Protein AF-A0A840SF82-F1 (afdb_monomer_lite)

InterPro domains:
  IPR000223 Peptidase S26A, signal peptidase I [PR00727] (169-185)
  IPR000223 Peptidase S26A, signal peptidase I [PR00727] (267-279)
  IPR000223 Peptidase S26A, signal peptidase I [PR00727] (540-559)
  IPR000223 Peptidase S26A, signal peptidase I [PTHR43390] (150-608)
  IPR000223 Peptidase S26A, signal peptidase I [TIGR02227] (153-289)
  IPR019533 Peptidase S26 [PF10502] (150-289)
  IPR019533 Peptidase S26 [PF10502] (535-602)
  IPR019533 Peptidase S26 [cd06530] (172-230)
  IPR019757 Peptidase S26A, signal peptidase I, lysine active site [PS00760] (269-281)
  IPR036286 LexA/Signal peptidase-like superfamily [SSF51306] (168-291)
  IPR036286 LexA/Signal peptidase-like superfamily [SSF51306] (518-610)

Radius of gyration: 33.83 Å; chains: 1; bounding box: 90×63×94 Å

Foldseek 3Di:
DVVLLVLLVVLLVLLVVLLVLLDAPDPDLSNVLNVLSVVLSVVSCCLVPCVCPVVVPLVSLVVNLVSLLCLLVSSLVSVQSNLLDQDDDDQVSQQVSVVSSVVSNVSSVVSNVCSPPVHVLVPDVVSVVVCVVDPDDQDDDPVNVVVVVVVVVSVVVSVLSVVVVCVQAFKDKDAACFCLFPPLDFHRFIFIFGQNQLFGARQSHPHTHDHRDDADAFFKFKFFDPQDDPRSNLSSLQSVQVSVCVVVVNPDGQNADPVRHHDPPTDIFGFHADAQKKWWFDQQWIWIDGPPDDTDTDPNLLRFQGHLVSLVVCVVPVPRVCGHQARQQVRDGPCCAPVVVVDHPVVVVVVSNVLSVLLVVLQVCLVPDDVVVLQVLLVVLLVLLVVQQPEDQDPDAVCVLDPPCLLALVLLLDPVSLVSSLVDLSYYHCSSVVSSLLSHQLCPPPPDQFDDFDADPVRHGSDDDTGAHDHDPQQSSLSSLQSLLSSLSSQLSVCSVVVVVVSNVVSSVVSVSSSSNVVCDLLRIADIPPDADVPRDDGQHPQKTATGGSSSSRDPGQQFDPAWDWDFSHPSGPNGRIYTGGGDHDIDGSSRTSGTRAWGPPPVVPTDGRSPPSVD

Organism: NCBI:txid744512

pLDDT: mean 84.94, std 11.72, range [27.59, 97.31]

Structure (mmCIF, N/CA/C/O backbone):
data_AF-A0A840SF82-F1
#
_entry.id   AF-A0A840SF82-F1
#
loop_
_atom_site.group_PDB
_atom_site.id
_atom_site.type_symbol
_atom_site.label_atom_id
_atom_site.label_alt_id
_atom_site.label_comp_id
_atom_site.label_asym_id
_atom_site.label_entity_id
_atom_site.label_seq_id
_atom_site.pdbx_PDB_ins_code
_atom_site.Cartn_x
_atom_site.Cartn_y
_atom_site.Cartn_z
_atom_site.occupancy
_atom_site.B_iso_or_equiv
_atom_site.auth_seq_id
_atom_site.auth_comp_id
_atom_site.auth_asym_id
_atom_site.auth_atom_id
_atom_site.pdbx_PDB_model_num
ATOM 1 N N . MET A 1 1 ? -36.708 -5.539 40.872 1.00 83.38 1 MET A N 1
ATOM 2 C CA . MET A 1 1 ? -35.500 -5.597 41.729 1.00 83.38 1 MET A CA 1
ATOM 3 C C . MET A 1 1 ? -34.684 -6.860 41.547 1.00 83.38 1 MET A C 1
ATOM 5 O O . MET A 1 1 ? -33.510 -6.758 41.225 1.00 83.38 1 MET A O 1
ATOM 9 N N . GLU A 1 2 ? -35.269 -8.045 41.708 1.00 86.06 2 GLU A N 1
ATOM 10 C CA . GLU A 1 2 ? -34.478 -9.281 41.742 1.00 86.06 2 GLU A CA 1
ATOM 11 C C . GLU A 1 2 ? -33.730 -9.593 40.438 1.00 86.06 2 GLU A C 1
ATOM 13 O O . GLU A 1 2 ? -32.560 -9.962 40.475 1.00 86.06 2 GLU A O 1
ATOM 18 N N . LYS A 1 3 ? -34.352 -9.332 39.279 1.00 89.81 3 LYS A N 1
ATOM 19 C CA . LYS A 1 3 ? -33.677 -9.422 37.972 1.00 89.81 3 LYS A CA 1
ATOM 20 C C . LYS A 1 3 ? -32.432 -8.525 37.897 1.00 89.81 3 LYS A C 1
ATOM 22 O O . LYS A 1 3 ? -31.374 -8.998 37.506 1.00 89.81 3 LYS A O 1
ATOM 27 N N . LEU A 1 4 ? -32.541 -7.262 38.324 1.00 90.62 4 LEU A N 1
ATOM 28 C CA . LEU A 1 4 ? -31.422 -6.311 38.336 1.00 90.62 4 LEU A CA 1
ATOM 29 C C . LEU A 1 4 ? -30.296 -6.779 39.269 1.00 90.62 4 LEU A C 1
ATOM 31 O O . LEU A 1 4 ? -29.133 -6.747 38.884 1.00 90.62 4 LEU A O 1
ATOM 35 N N . ARG A 1 5 ? -30.641 -7.272 40.466 1.00 91.62 5 ARG A N 1
ATOM 36 C CA . ARG A 1 5 ? -29.664 -7.827 41.412 1.00 91.62 5 ARG A CA 1
ATOM 37 C C . ARG A 1 5 ? -28.905 -9.009 40.806 1.00 91.62 5 ARG A C 1
ATOM 39 O O . ARG A 1 5 ? -27.686 -9.053 40.915 1.00 91.62 5 ARG A O 1
ATOM 46 N N . ARG A 1 6 ? -29.602 -9.943 40.144 1.00 93.06 6 ARG A N 1
ATOM 47 C CA . ARG A 1 6 ? -28.963 -11.086 39.465 1.00 93.06 6 ARG A CA 1
ATOM 48 C C . ARG A 1 6 ? -28.019 -10.628 38.353 1.00 93.06 6 ARG A C 1
ATOM 50 O O . ARG A 1 6 ? -26.897 -11.111 38.297 1.00 93.06 6 ARG A O 1
ATOM 57 N N . LEU A 1 7 ? -28.441 -9.673 37.521 1.00 94.12 7 LEU A N 1
ATOM 58 C CA . LEU A 1 7 ? -27.599 -9.119 36.455 1.00 94.12 7 LEU A CA 1
ATOM 59 C C . LEU A 1 7 ? -26.322 -8.469 37.003 1.00 94.12 7 LEU A C 1
ATOM 61 O O . LEU A 1 7 ? -25.249 -8.731 36.472 1.00 94.12 7 LEU A O 1
ATOM 65 N N . ILE A 1 8 ? -26.423 -7.684 38.081 1.00 93.38 8 ILE A N 1
ATOM 66 C CA . ILE A 1 8 ? -25.264 -7.039 38.718 1.00 93.38 8 ILE A CA 1
ATOM 67 C C . ILE A 1 8 ? -24.313 -8.077 39.325 1.00 93.38 8 ILE A C 1
ATOM 69 O O . ILE A 1 8 ? -23.107 -7.959 39.158 1.00 93.38 8 ILE A O 1
ATOM 73 N N . VAL A 1 9 ? -24.825 -9.129 39.972 1.00 94.94 9 VAL A N 1
ATOM 74 C CA . VAL A 1 9 ? -23.975 -10.209 40.508 1.00 94.94 9 VAL A CA 1
ATOM 75 C C . VAL A 1 9 ? -23.242 -10.959 39.392 1.00 94.94 9 VAL A C 1
ATOM 77 O O . VAL A 1 9 ? -22.048 -11.216 39.521 1.00 94.94 9 VAL A O 1
ATOM 80 N N . ILE A 1 10 ? -23.930 -11.282 38.290 1.00 95.62 10 ILE A N 1
ATOM 81 C CA . ILE A 1 10 ? -23.312 -11.938 37.126 1.00 95.62 10 ILE A CA 1
ATOM 82 C C . ILE A 1 10 ? -22.236 -11.037 36.513 1.00 95.62 10 ILE A C 1
ATOM 84 O O . ILE A 1 10 ? -21.133 -11.502 36.240 1.00 95.62 10 ILE A O 1
ATOM 88 N N . ASN A 1 11 ? -22.533 -9.749 36.335 1.00 96.31 11 ASN A N 1
ATOM 89 C CA . ASN A 1 11 ? -21.567 -8.784 35.827 1.00 96.31 11 ASN A CA 1
ATOM 90 C C . ASN A 1 11 ? -20.340 -8.672 36.753 1.00 96.31 11 ASN A C 1
ATOM 92 O O . ASN A 1 11 ? -19.230 -8.811 36.267 1.00 96.31 11 ASN A O 1
ATOM 96 N N . LEU A 1 12 ? -20.507 -8.565 38.076 1.00 95.94 12 LEU A N 1
ATOM 97 C CA . LEU A 1 12 ? -19.380 -8.515 39.020 1.00 95.94 12 LEU A CA 1
ATOM 98 C C . LEU A 1 12 ? -18.497 -9.768 38.975 1.00 95.94 12 LEU A C 1
ATOM 100 O O . LEU A 1 12 ? -17.274 -9.668 39.103 1.00 95.94 12 LEU A O 1
ATOM 104 N N . PHE A 1 13 ? -19.098 -10.943 38.777 1.00 96.62 13 PHE A N 1
ATOM 105 C CA . PHE A 1 13 ? -18.347 -12.176 38.556 1.00 96.62 13 PHE A CA 1
ATOM 106 C C . PHE A 1 13 ? -17.521 -12.096 37.265 1.00 96.62 13 PHE A C 1
ATOM 108 O O . PHE A 1 13 ? -16.322 -12.368 37.291 1.00 96.62 13 PHE A O 1
ATOM 115 N N . LEU A 1 14 ? -18.131 -11.659 36.160 1.00 96.56 14 LEU A N 1
ATOM 116 C CA . LEU A 1 14 ? -17.440 -11.466 34.882 1.00 96.56 14 LEU A CA 1
ATOM 117 C C . LEU A 1 14 ? -16.332 -10.403 34.968 1.00 96.56 14 LEU A C 1
ATOM 119 O O . LEU A 1 14 ? -15.259 -10.612 34.416 1.00 96.56 14 LEU A O 1
ATOM 123 N N . SER A 1 15 ? -16.549 -9.309 35.696 1.00 96.75 15 SER A N 1
ATOM 124 C CA . SER A 1 15 ? -15.583 -8.219 35.904 1.00 96.75 15 SER A CA 1
ATOM 125 C C . SER A 1 15 ? -14.388 -8.674 36.741 1.00 96.75 15 SER A C 1
ATOM 127 O O . SER A 1 15 ? -13.236 -8.348 36.446 1.00 96.75 15 SER A O 1
ATOM 129 N N . THR A 1 16 ? -14.645 -9.520 37.742 1.00 96.75 16 THR A N 1
ATOM 130 C CA . THR A 1 16 ? -13.595 -10.188 38.522 1.00 96.75 16 THR A CA 1
ATOM 131 C C . THR A 1 16 ? -12.812 -11.166 37.649 1.00 96.75 16 THR A C 1
ATOM 133 O O . THR A 1 16 ? -11.584 -11.153 37.667 1.00 96.75 16 THR A O 1
ATOM 136 N N . PHE A 1 17 ? -13.500 -11.971 36.835 1.00 97.31 17 PHE A N 1
ATOM 137 C CA . PHE A 1 17 ? -12.856 -12.880 35.888 1.00 97.31 17 PHE A CA 1
ATOM 138 C C . PHE A 1 17 ? -11.995 -12.122 34.869 1.00 97.31 17 PHE A C 1
ATOM 140 O O . PHE A 1 17 ? -10.846 -12.489 34.652 1.00 97.31 17 PHE A O 1
ATOM 147 N N . PHE A 1 18 ? -12.494 -11.015 34.315 1.00 96.69 18 PHE A N 1
ATOM 148 C CA . PHE A 1 18 ? -11.730 -10.156 33.412 1.00 96.69 18 PHE A CA 1
ATOM 149 C C . PHE A 1 18 ? -10.485 -9.570 34.088 1.00 96.69 18 PHE A C 1
ATOM 151 O O . PHE A 1 18 ? -9.403 -9.600 33.512 1.00 96.69 18 PHE A O 1
ATOM 158 N N . THR A 1 19 ? -10.609 -9.106 35.333 1.00 96.38 19 THR A N 1
ATOM 159 C CA . THR A 1 19 ? -9.472 -8.613 36.127 1.00 96.38 19 THR A CA 1
ATOM 160 C C . THR A 1 19 ? -8.393 -9.687 36.303 1.00 96.38 19 THR A C 1
ATOM 162 O O . THR A 1 19 ? -7.207 -9.389 36.185 1.00 96.38 19 THR A O 1
ATOM 165 N N . LEU A 1 20 ? -8.778 -10.951 36.518 1.00 95.12 20 LEU A N 1
ATOM 166 C CA . LEU A 1 20 ? -7.829 -12.071 36.584 1.00 95.12 20 LEU A CA 1
ATOM 167 C C . LEU A 1 20 ? -7.126 -12.322 35.241 1.00 95.12 20 LEU A C 1
ATOM 169 O O . LEU A 1 20 ? -5.950 -12.676 35.224 1.00 95.12 20 LEU A O 1
ATOM 173 N N . LEU A 1 21 ? -7.802 -12.089 34.113 1.00 93.25 21 LEU A N 1
ATOM 174 C CA . LEU A 1 21 ? -7.179 -12.154 32.784 1.00 93.25 21 LEU A CA 1
ATOM 175 C C . LEU A 1 21 ? -6.190 -11.001 32.529 1.00 93.25 21 LEU A C 1
ATOM 177 O O . LEU A 1 21 ? -5.399 -11.080 31.592 1.00 93.25 21 LEU A O 1
ATOM 181 N N . CYS A 1 22 ? -6.212 -9.944 33.348 1.00 91.38 22 CYS A N 1
ATOM 182 C CA . CYS A 1 22 ? -5.276 -8.820 33.286 1.00 91.38 22 CYS A CA 1
ATOM 183 C C . CYS A 1 22 ? -4.009 -9.017 34.135 1.00 91.38 22 CYS A C 1
ATOM 185 O O . CYS A 1 22 ? -3.253 -8.060 34.304 1.00 91.38 22 CYS A O 1
ATOM 187 N N . ILE A 1 23 ? -3.761 -10.214 34.681 1.00 89.69 23 ILE A N 1
ATOM 188 C CA . ILE A 1 23 ? -2.526 -10.496 35.422 1.00 89.69 23 ILE A CA 1
ATOM 189 C C . ILE A 1 23 ? -1.334 -10.476 34.445 1.00 89.69 23 ILE A C 1
ATOM 191 O O . ILE A 1 23 ? -1.314 -11.260 33.493 1.00 89.69 23 ILE A O 1
ATOM 195 N N . PRO A 1 24 ? -0.337 -9.596 34.656 1.00 85.00 24 PRO A N 1
ATOM 196 C CA . PRO A 1 24 ? 0.841 -9.523 33.802 1.00 85.00 24 PRO A CA 1
ATOM 197 C C . PRO A 1 24 ? 1.777 -10.709 34.072 1.00 85.00 24 PRO A C 1
ATOM 199 O O . PRO A 1 24 ? 1.988 -11.101 35.219 1.00 85.00 24 PRO A O 1
ATOM 202 N N . PHE A 1 25 ? 2.395 -11.245 33.020 1.00 81.88 25 PHE A N 1
ATOM 203 C CA . PHE A 1 25 ? 3.448 -12.266 33.140 1.00 81.88 25 PHE A CA 1
ATOM 204 C C . PHE A 1 25 ? 4.862 -11.663 33.180 1.00 81.88 25 PHE A C 1
ATOM 206 O O . PHE A 1 25 ? 5.826 -12.365 33.479 1.00 81.88 25 PHE A O 1
ATOM 213 N N . HIS A 1 26 ? 4.990 -10.361 32.901 1.00 82.25 26 HIS A N 1
ATOM 214 C CA . HIS A 1 26 ? 6.260 -9.647 32.786 1.00 82.25 26 HIS A CA 1
ATOM 215 C C . HIS A 1 26 ? 6.195 -8.273 33.465 1.00 82.25 26 HIS A C 1
ATOM 217 O O . HIS A 1 26 ? 5.121 -7.693 33.615 1.00 82.25 26 HIS A O 1
ATOM 223 N N . PHE A 1 27 ? 7.352 -7.750 33.880 1.00 80.12 27 PHE A N 1
ATOM 224 C CA . PHE A 1 27 ? 7.453 -6.462 34.569 1.00 80.12 27 PHE A CA 1
ATOM 225 C C . PHE A 1 27 ? 7.748 -5.322 33.581 1.00 80.12 27 PHE A C 1
ATOM 227 O O . PHE A 1 27 ? 8.893 -4.913 33.403 1.00 80.12 27 PHE A O 1
ATOM 234 N N . ASP A 1 28 ? 6.707 -4.837 32.908 1.00 84.75 28 ASP A N 1
ATOM 235 C CA . ASP A 1 28 ? 6.746 -3.671 32.017 1.00 84.75 28 ASP A CA 1
ATOM 236 C C . ASP A 1 28 ? 5.445 -2.839 32.129 1.00 84.75 28 ASP A C 1
ATOM 238 O O . ASP A 1 28 ? 4.730 -2.925 33.129 1.00 84.75 28 ASP A O 1
ATOM 242 N N . VAL A 1 29 ? 5.122 -2.013 31.122 1.00 83.94 29 VAL A N 1
ATOM 243 C CA . VAL A 1 29 ? 3.892 -1.190 31.096 1.00 83.94 29 VAL A CA 1
ATOM 244 C C . VAL A 1 29 ? 2.618 -2.033 31.291 1.00 83.94 29 VAL A C 1
ATOM 246 O O . VAL A 1 29 ? 1.635 -1.533 31.842 1.00 83.94 29 VAL A O 1
ATOM 249 N N . SER A 1 30 ? 2.644 -3.322 30.930 1.00 87.44 30 SER A N 1
ATOM 250 C CA . SER A 1 30 ? 1.526 -4.255 31.122 1.00 87.44 30 SER A CA 1
ATOM 251 C C . SER A 1 30 ? 1.104 -4.415 32.582 1.00 87.44 30 SER A C 1
ATOM 253 O O . SER A 1 30 ? -0.069 -4.682 32.853 1.00 87.44 30 SER A O 1
ATOM 255 N N . VAL A 1 31 ? 2.009 -4.159 33.537 1.00 89.62 31 VAL A N 1
ATOM 256 C CA . VAL A 1 31 ? 1.719 -4.250 34.974 1.00 89.62 31 VAL A CA 1
ATOM 257 C C . VAL A 1 31 ? 0.645 -3.259 35.408 1.00 89.62 31 VAL A C 1
ATOM 259 O O . VAL A 1 31 ? -0.075 -3.535 36.362 1.00 89.62 31 VAL A O 1
ATOM 262 N N . ALA A 1 32 ? 0.461 -2.150 34.686 1.00 91.12 32 ALA A N 1
ATOM 263 C CA . ALA A 1 32 ? -0.591 -1.180 34.977 1.00 91.12 32 ALA A CA 1
ATOM 264 C C . ALA A 1 32 ? -2.014 -1.720 34.720 1.00 91.12 32 ALA A C 1
ATOM 266 O O . ALA A 1 32 ? -2.975 -1.198 35.285 1.00 91.12 32 ALA A O 1
ATOM 267 N N . ALA A 1 33 ? -2.180 -2.774 33.913 1.00 92.25 33 ALA A N 1
ATOM 268 C CA . ALA A 1 33 ? -3.498 -3.305 33.560 1.00 92.25 33 ALA A CA 1
ATOM 269 C C . ALA A 1 33 ? -4.266 -3.876 34.766 1.00 92.25 33 ALA A C 1
ATOM 271 O O . ALA A 1 33 ? -5.461 -3.601 34.933 1.00 92.25 33 ALA A O 1
ATOM 272 N N . LEU A 1 34 ? -3.579 -4.646 35.615 1.00 94.50 34 LEU A N 1
ATOM 273 C CA . LEU A 1 34 ? -4.153 -5.283 36.800 1.00 94.50 34 LEU A CA 1
ATOM 274 C C . LEU A 1 34 ? -4.637 -4.280 37.865 1.00 94.50 34 LEU A C 1
ATOM 276 O O . LEU A 1 34 ? -5.798 -4.374 38.248 1.00 94.50 34 LEU A O 1
ATOM 280 N N . PRO A 1 35 ? -3.838 -3.307 38.351 1.00 95.31 35 PRO A N 1
ATOM 281 C CA . PRO A 1 35 ? -4.301 -2.365 39.365 1.00 95.31 35 PRO A CA 1
ATOM 282 C C . PRO A 1 35 ? -5.455 -1.498 38.856 1.00 95.31 35 PRO A C 1
ATOM 284 O O . PRO A 1 35 ? -6.379 -1.231 39.619 1.00 95.31 35 PRO A O 1
ATOM 287 N N . VAL A 1 36 ? -5.459 -1.114 37.573 1.00 95.19 36 VAL A N 1
ATOM 288 C CA . VAL A 1 36 ? -6.566 -0.350 36.973 1.00 95.19 36 VAL A CA 1
ATOM 289 C C . VAL A 1 36 ? -7.860 -1.172 36.963 1.00 95.19 36 VAL A C 1
ATOM 291 O O . VAL A 1 36 ? -8.888 -0.704 37.456 1.00 95.19 36 VAL A O 1
ATOM 294 N N . SER A 1 37 ? -7.814 -2.410 36.459 1.00 96.06 37 SER A N 1
ATOM 295 C CA . SER A 1 37 ? -8.996 -3.287 36.399 1.00 96.06 37 SER A CA 1
ATOM 296 C C . SER A 1 37 ? -9.473 -3.727 37.788 1.00 96.06 37 SER A C 1
ATOM 298 O O . SER A 1 37 ? -10.676 -3.720 38.053 1.00 96.06 37 SER A O 1
ATOM 300 N N . ALA A 1 38 ? -8.554 -4.030 38.708 1.00 96.56 38 ALA A N 1
ATOM 301 C CA . ALA A 1 38 ? -8.868 -4.435 40.075 1.00 96.56 38 ALA A CA 1
ATOM 302 C C . ALA A 1 38 ? -9.477 -3.292 40.894 1.00 96.56 38 ALA A C 1
ATOM 304 O O . ALA A 1 38 ? -10.490 -3.498 41.563 1.00 96.56 38 ALA A O 1
ATOM 305 N N . ALA A 1 39 ? -8.912 -2.082 40.812 1.00 96.88 39 ALA A N 1
ATOM 306 C CA . ALA A 1 39 ? -9.469 -0.912 41.486 1.00 96.88 39 ALA A CA 1
ATOM 307 C C . ALA A 1 39 ? -10.883 -0.606 40.980 1.00 96.88 39 ALA A C 1
ATOM 309 O O . ALA A 1 39 ? -11.792 -0.370 41.776 1.00 96.88 39 ALA A O 1
ATOM 310 N N . PHE A 1 40 ? -11.097 -0.671 39.664 1.00 97.00 40 PHE A N 1
ATOM 311 C CA . PHE A 1 40 ? -12.415 -0.437 39.085 1.00 97.00 40 PHE A CA 1
ATOM 312 C C . PHE A 1 40 ? -13.430 -1.518 39.475 1.00 97.00 40 PHE A C 1
ATOM 314 O O . PHE A 1 40 ? -14.547 -1.195 39.876 1.00 97.00 40 PHE A O 1
ATOM 321 N N . THR A 1 41 ? -13.035 -2.793 39.447 1.00 96.81 41 THR A N 1
ATOM 322 C CA . THR A 1 41 ? -13.882 -3.914 39.885 1.00 96.81 41 THR A CA 1
ATOM 323 C C . THR A 1 41 ? -14.237 -3.811 41.370 1.00 96.81 41 THR A C 1
ATOM 325 O O . THR A 1 41 ? -15.382 -4.056 41.752 1.00 96.81 41 THR A O 1
ATOM 328 N N . PHE A 1 42 ? -13.296 -3.378 42.215 1.00 96.94 42 PHE A N 1
ATOM 329 C CA . PHE A 1 42 ? -13.557 -3.112 43.630 1.00 96.94 42 PHE A CA 1
ATOM 330 C C . PHE A 1 42 ? -14.587 -1.992 43.822 1.00 96.94 42 PHE A C 1
ATOM 332 O O . PHE A 1 42 ? -15.535 -2.158 44.591 1.00 96.94 42 PHE A O 1
ATOM 339 N N . LEU A 1 43 ? -14.449 -0.877 43.097 1.00 95.81 43 LEU A N 1
ATOM 340 C CA . LEU A 1 43 ? -15.415 0.224 43.141 1.00 95.81 43 LEU A CA 1
ATOM 341 C C . LEU A 1 43 ? -16.797 -0.214 42.635 1.00 95.81 43 LEU A C 1
ATOM 343 O O . LEU A 1 43 ? -17.807 0.091 43.273 1.00 95.81 43 LEU A O 1
ATOM 347 N N . LEU A 1 44 ? -16.852 -0.985 41.545 1.00 94.81 44 LEU A N 1
ATOM 348 C CA . LEU A 1 44 ? -18.089 -1.595 41.060 1.00 94.81 44 LEU A CA 1
ATOM 349 C C . LEU A 1 44 ? -18.755 -2.424 42.161 1.00 94.81 44 LEU A C 1
ATOM 351 O O . LEU A 1 44 ? -19.941 -2.229 42.423 1.00 94.81 44 LEU A O 1
ATOM 355 N N . TYR A 1 45 ? -18.020 -3.299 42.849 1.00 96.06 45 TYR A N 1
ATOM 356 C CA . TYR A 1 45 ? -18.557 -4.102 43.951 1.00 96.06 45 TYR A CA 1
ATOM 357 C C . TYR A 1 45 ? -19.064 -3.239 45.118 1.00 96.06 45 TYR A C 1
ATOM 359 O O . TYR A 1 45 ? -20.203 -3.410 45.572 1.00 96.06 45 TYR A O 1
ATOM 367 N N . GLU A 1 46 ? -18.245 -2.293 45.585 1.00 95.25 46 GLU A N 1
ATOM 368 C CA . GLU A 1 46 ? -18.567 -1.432 46.725 1.00 95.25 46 GLU A CA 1
ATOM 369 C C . GLU A 1 46 ? -19.840 -0.617 46.484 1.00 95.25 46 GLU A C 1
ATOM 371 O O . GLU A 1 46 ? -20.752 -0.608 47.313 1.00 95.25 46 GLU A O 1
ATOM 376 N N . PHE A 1 47 ? -19.967 0.017 45.318 1.00 94.12 47 PHE A N 1
ATOM 377 C CA . PHE A 1 47 ? -21.116 0.874 45.042 1.00 94.12 47 PHE A CA 1
ATOM 378 C C . PHE A 1 47 ? -22.339 0.102 44.536 1.00 94.12 47 PHE A C 1
ATOM 380 O O . PHE A 1 47 ? -23.445 0.339 45.024 1.00 94.12 47 PHE A O 1
ATOM 387 N N . SER A 1 48 ? -22.174 -0.828 43.588 1.00 92.19 48 SER A N 1
ATOM 388 C CA . SER A 1 48 ? -23.314 -1.487 42.928 1.00 92.19 48 SER A CA 1
ATOM 389 C C . SER A 1 48 ? -23.921 -2.638 43.729 1.00 92.19 48 SER A C 1
ATOM 391 O O . SER A 1 48 ? -25.117 -2.893 43.597 1.00 92.19 48 SER A O 1
ATOM 393 N N . PHE A 1 49 ? -23.139 -3.325 44.569 1.00 91.56 49 PHE A N 1
ATOM 394 C CA . PHE A 1 49 ? -23.631 -4.452 45.362 1.00 91.56 49 PHE A CA 1
ATOM 395 C C . PHE A 1 49 ? -23.756 -4.101 46.839 1.00 91.56 49 PHE A C 1
ATOM 397 O O . PHE A 1 49 ? -24.852 -4.199 47.401 1.00 91.56 49 PHE A O 1
ATOM 404 N N . LYS A 1 50 ? -22.665 -3.661 47.476 1.00 92.25 50 LYS A N 1
ATOM 405 C CA . LYS A 1 50 ? -22.671 -3.402 48.919 1.00 92.25 50 LYS A CA 1
ATOM 406 C C . LYS A 1 50 ? -23.527 -2.179 49.263 1.00 92.25 50 LYS A C 1
ATOM 408 O O . LYS A 1 50 ? -24.546 -2.347 49.928 1.00 92.25 50 LYS A O 1
ATOM 413 N N . LYS A 1 51 ? -23.211 -0.986 48.756 1.00 91.00 51 LYS A N 1
ATOM 414 C CA . LYS A 1 51 ? -23.986 0.227 49.079 1.00 91.00 51 LYS A CA 1
ATOM 415 C C . LYS A 1 51 ? -25.413 0.195 48.526 1.00 91.00 51 LYS A C 1
ATOM 417 O O . LYS A 1 51 ? -26.359 0.499 49.250 1.00 91.00 51 LYS A O 1
ATOM 422 N N . LEU A 1 52 ? -25.591 -0.201 47.263 1.00 89.31 52 LEU A N 1
ATOM 423 C CA . LEU A 1 52 ? -26.908 -0.163 46.618 1.00 89.31 52 LEU A CA 1
ATOM 424 C C . LEU A 1 52 ? -27.876 -1.252 47.116 1.00 89.31 52 LEU A C 1
ATOM 426 O O . LEU A 1 52 ? -29.050 -0.953 47.324 1.00 89.31 52 LEU A O 1
ATOM 430 N N . PHE A 1 53 ? -27.429 -2.504 47.299 1.00 86.69 53 PHE A N 1
ATOM 431 C CA . PHE A 1 53 ? -28.319 -3.612 47.692 1.00 86.69 53 PHE A CA 1
ATOM 432 C C . PHE A 1 53 ? -28.155 -4.068 49.139 1.00 86.69 53 PHE A C 1
ATOM 434 O O . PHE A 1 53 ? -29.164 -4.335 49.786 1.00 86.69 53 PHE A O 1
ATOM 441 N N . LYS A 1 54 ? -26.925 -4.197 49.656 1.00 85.69 54 LYS A N 1
ATOM 442 C CA . LYS A 1 54 ? -26.709 -4.680 51.033 1.00 85.69 54 LYS A CA 1
ATOM 443 C C . LYS A 1 54 ? -27.080 -3.613 52.063 1.00 85.69 54 LYS A C 1
ATOM 445 O O . LYS A 1 54 ? -27.758 -3.917 53.034 1.00 85.69 54 LYS A O 1
ATOM 450 N N . GLU A 1 55 ? -26.677 -2.372 51.817 1.00 87.56 55 GLU A N 1
ATOM 451 C CA . GLU A 1 55 ? -26.977 -1.213 52.669 1.00 87.56 55 GLU A CA 1
ATOM 452 C C . GLU A 1 55 ? -28.250 -0.474 52.219 1.00 87.56 55 GLU A C 1
ATOM 454 O O . GLU A 1 55 ? -28.716 0.428 52.907 1.00 87.56 55 GLU A O 1
ATOM 459 N N . SER A 1 56 ? -28.842 -0.874 51.083 1.00 82.62 56 SER A N 1
ATOM 460 C CA . SER A 1 56 ? -30.082 -0.309 50.524 1.00 82.62 56 SER A CA 1
ATOM 461 C C . SER A 1 56 ? -30.065 1.216 50.356 1.00 82.62 56 SER A C 1
ATOM 463 O O . SER A 1 56 ? -31.113 1.854 50.431 1.00 82.62 56 SER A O 1
ATOM 465 N N . SER A 1 57 ? -28.891 1.803 50.107 1.00 86.25 57 SER A N 1
ATOM 466 C CA . SER A 1 57 ? -28.709 3.250 50.003 1.00 86.25 57 SER A CA 1
ATOM 467 C C . SER A 1 57 ? -29.076 3.753 48.599 1.00 86.25 57 SER A C 1
ATOM 469 O O . SER A 1 57 ? -28.352 3.466 47.642 1.00 86.25 57 SER A O 1
ATOM 471 N N . PRO A 1 58 ? -30.172 4.514 48.410 1.00 84.12 58 PRO A N 1
ATOM 472 C CA . PRO A 1 58 ? -30.580 4.955 47.075 1.00 84.12 58 PRO A CA 1
ATOM 473 C C . PRO A 1 58 ? -29.755 6.153 46.569 1.00 84.12 58 PRO A C 1
ATOM 475 O O . PRO A 1 58 ? -29.762 6.447 45.374 1.00 84.12 58 PRO A O 1
ATOM 478 N N . SER A 1 59 ? -28.993 6.821 47.446 1.00 85.69 59 SER A N 1
ATOM 479 C CA . SER A 1 59 ? -28.158 7.981 47.099 1.00 85.69 59 SER A CA 1
ATOM 480 C C . SER A 1 59 ? -27.035 7.645 46.112 1.00 85.69 59 SER A C 1
ATOM 482 O O . SER A 1 59 ? -26.605 8.501 45.340 1.00 85.69 59 SER A O 1
ATOM 484 N N . VAL A 1 60 ? -26.584 6.385 46.077 1.00 90.06 60 VAL A N 1
ATOM 485 C CA . VAL A 1 60 ? -25.496 5.943 45.191 1.00 90.06 60 VAL A CA 1
ATOM 486 C C . VAL A 1 60 ? -25.956 5.573 43.780 1.00 90.06 60 VAL A C 1
ATOM 488 O O . VAL A 1 60 ? -25.108 5.339 42.922 1.00 90.06 60 VAL A O 1
ATOM 491 N N . ILE A 1 61 ? -27.264 5.549 43.491 1.00 89.06 61 ILE A N 1
ATOM 492 C CA . ILE A 1 61 ? -27.811 5.116 42.188 1.00 89.06 61 ILE A CA 1
ATOM 493 C C . ILE A 1 61 ? -27.189 5.889 41.016 1.00 89.06 61 ILE A C 1
ATOM 495 O O . ILE A 1 61 ? -26.819 5.288 40.006 1.00 89.06 61 ILE A O 1
ATOM 499 N N . GLY A 1 62 ? -27.038 7.212 41.150 1.00 87.62 62 GLY A N 1
ATOM 500 C CA . GLY A 1 62 ? -26.404 8.046 40.123 1.00 87.62 62 GLY A CA 1
ATOM 501 C C . GLY A 1 62 ? -24.955 7.635 39.852 1.00 87.62 62 GLY A C 1
ATOM 502 O O . GLY A 1 62 ? -24.554 7.499 38.699 1.00 87.62 62 GLY A O 1
ATOM 503 N N . MET A 1 63 ? -24.195 7.344 40.908 1.00 89.75 63 MET A N 1
ATOM 504 C CA . MET A 1 63 ? -22.805 6.900 40.803 1.00 89.75 63 MET A CA 1
ATOM 505 C C . MET A 1 63 ? -22.696 5.490 40.206 1.00 89.75 63 MET A C 1
ATOM 507 O O . MET A 1 63 ? -21.859 5.254 39.341 1.00 89.75 63 MET A O 1
ATOM 511 N N . VAL A 1 64 ? -23.585 4.569 40.591 1.00 93.00 64 VAL A N 1
ATOM 512 C CA . VAL A 1 64 ? -23.646 3.215 40.015 1.00 93.00 64 VAL A CA 1
ATOM 513 C C . VAL A 1 64 ? -23.899 3.272 38.507 1.00 93.00 64 VAL A C 1
ATOM 515 O O . VAL A 1 64 ? -23.239 2.564 37.751 1.00 93.00 64 VAL A O 1
ATOM 518 N N . ARG A 1 65 ? -24.789 4.161 38.043 1.00 93.19 65 ARG A N 1
ATOM 519 C CA . ARG A 1 65 ? -24.985 4.395 36.602 1.00 93.19 65 ARG A CA 1
ATOM 520 C C . ARG A 1 65 ? -23.692 4.840 35.921 1.00 93.19 65 ARG A C 1
ATOM 522 O O . ARG A 1 65 ? -23.379 4.313 34.861 1.00 93.19 65 ARG A O 1
ATOM 529 N N . ARG A 1 66 ? -22.937 5.769 36.520 1.00 92.12 66 ARG A N 1
ATOM 530 C CA . ARG A 1 66 ? -21.646 6.214 35.969 1.00 92.12 66 ARG A CA 1
ATOM 531 C C . ARG A 1 66 ? -20.649 5.060 35.873 1.00 92.12 66 ARG A C 1
ATOM 533 O O . ARG A 1 66 ? -20.059 4.882 34.817 1.00 92.12 66 ARG A O 1
ATOM 540 N N . PHE A 1 67 ? -20.521 4.222 36.902 1.00 94.62 67 PHE A N 1
ATOM 541 C CA . PHE A 1 67 ? -19.637 3.053 36.828 1.00 94.62 67 PHE A CA 1
ATOM 542 C C . PHE A 1 67 ? -19.997 2.120 35.663 1.00 94.62 67 PHE A C 1
ATOM 544 O O . PHE A 1 67 ? -19.121 1.773 34.881 1.00 94.62 67 PHE A O 1
ATOM 551 N N . PHE A 1 68 ? -21.277 1.793 35.465 1.00 95.31 68 PHE A N 1
ATOM 552 C CA . PHE A 1 68 ? -21.686 0.960 34.326 1.00 95.31 68 PHE A CA 1
ATOM 553 C C . PHE A 1 68 ? -21.549 1.658 32.960 1.00 95.31 68 PHE A C 1
ATOM 555 O O . PHE A 1 68 ? -21.383 0.977 31.955 1.00 95.31 68 PHE A O 1
ATOM 562 N N . GLN A 1 69 ? -21.588 2.996 32.891 1.00 94.00 69 GLN A N 1
ATOM 563 C CA . GLN A 1 69 ? -21.252 3.738 31.663 1.00 94.00 69 GLN A CA 1
ATOM 564 C C . GLN A 1 69 ? -19.763 3.620 31.320 1.00 94.00 69 GLN A C 1
ATOM 566 O O . GLN A 1 69 ? -19.414 3.487 30.151 1.00 94.00 69 GLN A O 1
ATOM 571 N N . TYR A 1 70 ? -18.895 3.661 32.334 1.00 95.44 70 TYR A N 1
ATOM 572 C CA . TYR A 1 70 ? -17.443 3.615 32.164 1.00 95.44 70 TYR A CA 1
ATOM 573 C C . TYR A 1 70 ? -16.863 2.204 32.058 1.00 95.44 70 TYR A C 1
ATOM 575 O O . TYR A 1 70 ? -15.735 2.046 31.595 1.00 95.44 70 TYR A O 1
ATOM 583 N N . GLU A 1 71 ? -17.622 1.180 32.442 1.00 95.25 71 GLU A N 1
ATOM 584 C CA . GLU A 1 71 ? -17.166 -0.210 32.476 1.00 95.25 71 GLU A CA 1
ATOM 585 C C . GLU A 1 71 ? -16.557 -0.707 31.150 1.00 95.25 71 GLU A C 1
ATOM 587 O O . GLU A 1 71 ? -15.419 -1.189 31.183 1.00 95.25 71 GLU A O 1
ATOM 592 N N . PRO A 1 72 ? -17.197 -0.527 29.974 1.00 94.69 72 PRO A N 1
ATOM 593 C CA . PRO A 1 72 ? -16.597 -0.948 28.708 1.00 94.69 72 PRO A CA 1
ATOM 594 C C . PRO A 1 72 ? -15.267 -0.238 28.419 1.00 94.69 72 PRO A C 1
ATOM 596 O O . PRO A 1 72 ? -14.326 -0.861 27.924 1.00 94.69 72 PRO A O 1
ATOM 599 N N . PHE A 1 73 ? -15.172 1.054 28.753 1.00 94.44 73 PHE A N 1
ATOM 600 C CA . PHE A 1 73 ? -14.006 1.895 28.472 1.00 94.44 73 PHE A CA 1
ATOM 601 C C . PHE A 1 73 ? -12.822 1.577 29.387 1.00 94.44 73 PHE A C 1
ATOM 603 O O . PHE A 1 73 ? -11.679 1.527 28.931 1.00 94.44 73 PHE A O 1
ATOM 610 N N . VAL A 1 74 ? -13.074 1.318 30.670 1.00 95.12 74 VAL A N 1
ATOM 611 C CA . VAL A 1 74 ? -12.010 0.954 31.611 1.00 95.12 74 VAL A CA 1
ATOM 612 C C . VAL A 1 74 ? -11.451 -0.422 31.269 1.00 95.12 74 VAL A C 1
ATOM 614 O O . VAL A 1 74 ? -10.235 -0.573 31.175 1.00 95.12 74 VAL A O 1
ATOM 617 N N . PHE A 1 75 ? -12.306 -1.407 30.986 1.00 96.06 75 PHE A N 1
ATOM 618 C CA . PHE A 1 75 ? -11.824 -2.750 30.666 1.00 96.06 75 PHE A CA 1
ATOM 619 C C . PHE A 1 75 ? -11.137 -2.852 29.306 1.00 96.06 75 PHE A C 1
ATOM 621 O O . PHE A 1 75 ? -10.128 -3.551 29.214 1.00 96.06 75 PHE A O 1
ATOM 628 N N . ILE A 1 76 ? -11.579 -2.119 28.274 1.00 93.94 76 ILE A N 1
ATOM 629 C CA . ILE A 1 76 ? -10.804 -2.062 27.022 1.00 93.94 76 ILE A CA 1
ATOM 630 C C . ILE A 1 76 ? -9.465 -1.346 27.244 1.00 93.94 76 ILE A C 1
ATOM 632 O O . ILE A 1 76 ? -8.455 -1.753 26.684 1.00 93.94 76 ILE A O 1
ATOM 636 N N . THR A 1 77 ? -9.407 -0.337 28.119 1.00 92.88 77 THR A N 1
ATOM 637 C CA . THR A 1 77 ? -8.140 0.324 28.465 1.00 92.88 77 THR A CA 1
ATOM 638 C C . THR A 1 77 ? -7.195 -0.644 29.174 1.00 92.88 77 THR A C 1
ATOM 640 O O . THR A 1 77 ? -6.038 -0.753 28.782 1.00 92.88 77 THR A O 1
ATOM 643 N N . SER A 1 78 ? -7.675 -1.420 30.149 1.00 94.06 78 SER A N 1
ATOM 644 C CA . SER A 1 78 ? -6.885 -2.483 30.787 1.00 94.06 78 SER A CA 1
ATOM 645 C C . SER A 1 78 ? -6.445 -3.560 29.790 1.00 94.06 78 SER A C 1
ATOM 647 O O . SER A 1 78 ? -5.304 -4.016 29.853 1.00 94.06 78 SER A O 1
ATOM 649 N N . PHE A 1 79 ? -7.306 -3.930 28.834 1.00 93.62 79 PHE A N 1
ATOM 650 C CA . PHE A 1 79 ? -6.959 -4.845 27.745 1.00 93.62 79 PHE A CA 1
ATOM 651 C C . PHE A 1 79 ? -5.775 -4.315 26.927 1.00 93.62 79 PHE A C 1
ATOM 653 O O . PHE A 1 79 ? -4.822 -5.055 26.680 1.00 93.62 79 PHE A O 1
ATOM 660 N N . VAL A 1 80 ? -5.824 -3.039 26.539 1.00 91.50 80 VAL A N 1
ATOM 661 C CA . VAL A 1 80 ? -4.777 -2.374 25.755 1.00 91.50 80 VAL A CA 1
ATOM 662 C C . VAL A 1 80 ? -3.495 -2.218 26.564 1.00 91.50 80 VAL A C 1
ATOM 664 O O . VAL A 1 80 ? -2.431 -2.550 26.055 1.00 91.50 80 VAL A O 1
ATOM 667 N N . LEU A 1 81 ? -3.575 -1.786 27.828 1.00 90.88 81 LEU A N 1
ATOM 668 C CA . LEU A 1 81 ? -2.408 -1.630 28.703 1.00 90.88 81 LEU A CA 1
ATOM 669 C C . LEU A 1 81 ? -1.635 -2.940 28.849 1.00 90.88 81 LEU A C 1
ATOM 671 O O . LEU A 1 81 ? -0.417 -2.937 28.697 1.00 90.88 81 LEU A O 1
ATOM 675 N N . LEU A 1 82 ? -2.336 -4.062 29.053 1.00 90.50 82 LEU A N 1
ATOM 676 C CA . LEU A 1 82 ? -1.707 -5.383 29.166 1.00 90.50 82 LEU A CA 1
ATOM 677 C C . LEU A 1 82 ? -0.891 -5.732 27.910 1.00 90.50 82 LEU A C 1
ATOM 679 O O . LEU A 1 82 ? 0.142 -6.386 27.996 1.00 90.50 82 LEU A O 1
ATOM 683 N N . ARG A 1 83 ? -1.353 -5.282 26.740 1.00 89.31 83 ARG A N 1
ATOM 684 C CA . ARG A 1 83 ? -0.782 -5.596 25.422 1.00 89.31 83 ARG A CA 1
ATOM 685 C C . ARG A 1 83 ? 0.145 -4.509 24.887 1.00 89.31 83 ARG A C 1
ATOM 687 O O . ARG A 1 83 ? 0.778 -4.707 23.856 1.00 89.31 83 ARG A O 1
ATOM 694 N N . ALA A 1 84 ? 0.260 -3.383 25.579 1.00 86.88 84 ALA A N 1
ATOM 695 C CA . ALA A 1 84 ? 1.225 -2.339 25.257 1.00 86.88 84 ALA A CA 1
ATOM 696 C C . ALA A 1 84 ? 2.653 -2.689 25.715 1.00 86.88 84 ALA A C 1
ATOM 698 O O . ALA A 1 84 ? 3.594 -1.984 25.354 1.00 86.88 84 ALA A O 1
ATOM 699 N N . GLY A 1 85 ? 2.811 -3.761 26.502 1.00 82.94 85 GLY A N 1
ATOM 700 C CA . GLY A 1 85 ? 4.106 -4.312 26.894 1.00 82.94 85 GLY A CA 1
ATOM 701 C C . GLY A 1 85 ? 4.930 -4.840 25.714 1.00 82.94 85 GLY A C 1
ATOM 702 O O . GLY A 1 85 ? 4.462 -4.933 24.579 1.00 82.94 85 GLY A O 1
ATOM 703 N N . ASN A 1 86 ? 6.181 -5.201 25.992 1.00 79.69 86 ASN A N 1
ATOM 704 C CA . ASN A 1 86 ? 7.129 -5.667 24.974 1.00 79.69 86 ASN A CA 1
ATOM 705 C C . ASN A 1 86 ? 6.940 -7.145 24.592 1.00 79.69 86 ASN A C 1
ATOM 707 O O . ASN A 1 86 ? 7.548 -7.595 23.623 1.00 79.69 86 ASN A O 1
ATOM 711 N N . PHE A 1 87 ? 6.139 -7.897 25.350 1.00 79.12 87 PHE A N 1
ATOM 712 C CA . PHE A 1 87 ? 5.970 -9.341 25.192 1.00 79.12 87 PHE A CA 1
ATOM 713 C C . PHE A 1 87 ? 4.596 -9.703 24.620 1.00 79.12 87 PHE A C 1
ATOM 715 O O . PHE A 1 87 ? 3.588 -9.050 24.903 1.00 79.12 87 PHE A O 1
ATOM 722 N N . ASP A 1 88 ? 4.556 -10.774 23.827 1.00 73.50 88 ASP A N 1
ATOM 723 C CA . ASP A 1 88 ? 3.313 -11.298 23.273 1.00 73.50 88 ASP A CA 1
ATOM 724 C C . ASP A 1 88 ? 2.476 -12.006 24.343 1.00 73.50 88 ASP A C 1
ATOM 726 O O . ASP A 1 88 ? 2.970 -12.782 25.160 1.00 73.50 88 ASP A O 1
ATOM 730 N N . VAL A 1 89 ? 1.169 -11.763 24.292 1.00 82.19 89 VAL A N 1
ATOM 731 C CA . VAL A 1 89 ? 0.174 -12.493 25.078 1.00 82.19 89 VAL A CA 1
ATOM 732 C C . VAL A 1 89 ? -0.324 -13.669 24.239 1.00 82.19 89 VAL A C 1
ATOM 734 O O . VAL A 1 89 ? -0.498 -13.553 23.024 1.00 82.19 89 VAL A O 1
ATOM 737 N N . TYR A 1 90 ? -0.568 -14.815 24.876 1.00 87.31 90 TYR A N 1
ATOM 738 C CA . TYR A 1 90 ? -1.123 -15.983 24.195 1.00 87.31 90 TYR A CA 1
ATOM 739 C C . TYR A 1 90 ? -2.459 -15.650 23.512 1.00 87.31 90 TYR A C 1
ATOM 741 O O . TYR A 1 90 ? -3.371 -15.119 24.146 1.00 87.31 90 TYR A O 1
ATOM 749 N N . LEU A 1 91 ? -2.616 -16.047 22.243 1.00 87.44 91 LEU A N 1
ATOM 750 C CA . LEU A 1 91 ? -3.827 -15.788 21.448 1.00 87.44 91 LEU A CA 1
ATOM 751 C C . LEU A 1 91 ? -5.114 -16.266 22.144 1.00 87.44 91 LEU A C 1
ATOM 753 O O . LEU A 1 91 ? -6.148 -15.610 22.051 1.00 87.44 91 LEU A O 1
ATOM 757 N N . ALA A 1 92 ? -5.057 -17.389 22.864 1.00 89.94 92 ALA A N 1
ATOM 758 C CA . ALA A 1 92 ? -6.202 -17.897 23.615 1.00 89.94 92 ALA A CA 1
ATOM 759 C C . ALA A 1 92 ? -6.667 -16.911 24.701 1.00 89.94 92 ALA A C 1
ATOM 761 O O . ALA A 1 92 ? -7.866 -16.683 24.841 1.00 89.94 92 ALA A O 1
ATOM 762 N N . LEU A 1 93 ? -5.734 -16.281 25.425 1.00 90.56 93 LEU A N 1
ATOM 763 C CA . LEU A 1 93 ? -6.064 -15.260 26.422 1.00 90.56 93 LEU A CA 1
ATOM 764 C C . LEU A 1 93 ? -6.671 -14.025 25.758 1.00 90.56 93 LEU A C 1
ATOM 766 O O . LEU A 1 93 ? -7.652 -13.495 26.264 1.00 90.56 93 LEU A O 1
ATOM 770 N N . ASP A 1 94 ? -6.153 -13.612 24.601 1.00 91.19 94 ASP A N 1
ATOM 771 C CA . ASP A 1 94 ? -6.720 -12.509 23.823 1.00 91.19 94 ASP A CA 1
ATOM 772 C C . ASP A 1 94 ? -8.170 -12.765 23.415 1.00 91.19 94 ASP A C 1
ATOM 774 O O . ASP A 1 94 ? -9.027 -11.906 23.626 1.00 91.19 94 ASP A O 1
ATOM 778 N N . ILE A 1 95 ? -8.457 -13.957 22.888 1.00 93.19 95 ILE A N 1
ATOM 779 C CA . ILE A 1 95 ? -9.811 -14.351 22.490 1.00 93.19 95 ILE A CA 1
ATOM 780 C C . ILE A 1 95 ? -10.735 -14.387 23.712 1.00 93.19 95 ILE A C 1
ATOM 782 O O . ILE A 1 95 ? -11.821 -13.812 23.668 1.00 93.19 95 ILE A O 1
ATOM 786 N N . ILE A 1 96 ? -10.310 -15.011 24.816 1.00 94.62 96 ILE A N 1
ATOM 787 C CA . ILE A 1 96 ? -11.123 -15.098 26.038 1.00 94.62 96 ILE A CA 1
ATOM 788 C C . ILE A 1 96 ? -11.386 -13.696 26.601 1.00 94.62 96 ILE A C 1
ATOM 790 O O . ILE A 1 96 ? -12.537 -13.362 26.878 1.00 94.62 96 ILE A O 1
ATOM 794 N N . SER A 1 97 ? -10.360 -12.850 26.729 1.00 94.31 97 SER A N 1
ATOM 795 C CA . SER A 1 97 ? -10.513 -11.471 27.204 1.00 94.31 97 SER A CA 1
ATOM 796 C C . SER A 1 97 ? -11.449 -10.660 26.308 1.00 94.31 97 SER A C 1
ATOM 798 O O . SER A 1 97 ? -12.310 -9.955 26.828 1.00 94.31 97 SER A O 1
ATOM 800 N N . ALA A 1 98 ? -11.320 -10.774 24.983 1.00 93.62 98 ALA A N 1
ATOM 801 C CA . ALA A 1 98 ? -12.186 -10.087 24.030 1.00 93.62 98 ALA A CA 1
ATOM 802 C C . ALA A 1 98 ? -13.652 -10.524 24.177 1.00 93.62 98 ALA A C 1
ATOM 804 O O . ALA A 1 98 ? -14.537 -9.679 24.291 1.00 93.62 98 ALA A O 1
ATOM 805 N N . VAL A 1 99 ? -13.909 -11.835 24.260 1.00 94.81 99 VAL A N 1
ATOM 806 C CA . VAL A 1 99 ? -15.261 -12.384 24.454 1.00 94.81 99 VAL A CA 1
ATOM 807 C C . VAL A 1 99 ? -15.854 -11.921 25.783 1.00 94.81 99 VAL A C 1
ATOM 809 O O . VAL A 1 99 ? -16.983 -11.431 25.812 1.00 94.81 99 VAL A O 1
ATOM 812 N N . VAL A 1 100 ? -15.098 -12.022 26.880 1.00 95.88 100 VAL A N 1
ATOM 813 C CA . VAL A 1 100 ? -15.550 -11.572 28.205 1.00 95.88 100 VAL A CA 1
ATOM 814 C C . VAL A 1 100 ? -15.845 -10.075 28.191 1.00 95.88 100 VAL A C 1
ATOM 816 O O . VAL A 1 100 ? -16.880 -9.666 28.711 1.00 95.88 100 VAL A O 1
ATOM 819 N N . TRP A 1 101 ? -15.001 -9.262 27.553 1.00 96.12 101 TRP A N 1
ATOM 820 C CA . TRP A 1 101 ? -15.232 -7.825 27.405 1.00 96.12 101 TRP A CA 1
ATOM 821 C C . TRP A 1 101 ? -16.503 -7.514 26.607 1.00 96.12 101 TRP A C 1
ATOM 823 O O . TRP A 1 101 ? -17.287 -6.649 27.005 1.00 96.12 101 TRP A O 1
ATOM 833 N N . THR A 1 102 ? -16.756 -8.229 25.508 1.00 94.06 102 THR A N 1
ATOM 834 C CA . THR A 1 102 ? -17.984 -8.062 24.721 1.00 94.06 102 THR A CA 1
ATOM 835 C C . THR A 1 102 ? -19.216 -8.419 25.549 1.00 94.06 102 THR A C 1
ATOM 837 O O . THR A 1 102 ? -20.186 -7.660 25.564 1.00 94.06 102 THR A O 1
ATOM 840 N N . VAL A 1 103 ? -19.171 -9.533 26.288 1.00 96.06 103 VAL A N 1
ATOM 841 C CA . VAL A 1 103 ? -20.261 -9.933 27.188 1.00 96.06 103 VAL A CA 1
ATOM 842 C C . VAL A 1 103 ? -20.465 -8.880 28.276 1.00 96.06 103 VAL A C 1
ATOM 844 O O . VAL A 1 103 ? -21.596 -8.441 28.476 1.00 96.06 103 VAL A O 1
ATOM 847 N N . LEU A 1 104 ? -19.395 -8.418 28.929 1.00 96.31 104 LEU A N 1
ATOM 848 C CA . LEU A 1 104 ? -19.453 -7.353 29.932 1.00 96.31 104 LEU A CA 1
ATOM 849 C C . LEU A 1 104 ? -20.133 -6.112 29.374 1.00 96.31 104 LEU A C 1
ATOM 851 O O . LEU A 1 104 ? -21.113 -5.667 29.954 1.00 96.31 104 LEU A O 1
ATOM 855 N N . THR A 1 105 ? -19.703 -5.649 28.202 1.00 94.69 105 THR A N 1
ATOM 856 C CA . THR A 1 105 ? -20.272 -4.481 27.522 1.00 94.69 105 THR A CA 1
ATOM 857 C C . THR A 1 105 ? -21.783 -4.622 27.308 1.00 94.69 105 THR A C 1
ATOM 859 O O . THR A 1 105 ? -22.546 -3.702 27.610 1.00 94.69 105 THR A O 1
ATOM 862 N N . VAL A 1 106 ? -22.252 -5.790 26.850 1.00 95.44 106 VAL A N 1
ATOM 863 C CA . VAL A 1 106 ? -23.691 -6.071 26.700 1.00 95.44 106 VAL A CA 1
ATOM 864 C C . VAL A 1 106 ? -24.406 -6.036 28.053 1.00 95.44 106 VAL A C 1
ATOM 866 O O . VAL A 1 106 ? -25.459 -5.407 28.176 1.00 95.44 106 VAL A O 1
ATOM 869 N N . PHE A 1 107 ? -23.839 -6.665 29.085 1.00 95.00 107 PHE A N 1
ATOM 870 C CA . PHE A 1 107 ? -24.400 -6.635 30.436 1.00 95.00 107 PHE A CA 1
ATOM 871 C C . PHE A 1 107 ? -24.465 -5.211 31.000 1.00 95.00 107 PHE A C 1
ATOM 873 O O . PHE A 1 107 ? -25.502 -4.854 31.563 1.00 95.00 107 PHE A O 1
ATOM 880 N N . SER A 1 108 ? -23.438 -4.378 30.800 1.00 95.06 108 SER A N 1
ATOM 881 C CA . SER A 1 108 ? -23.432 -2.968 31.202 1.00 95.06 108 SER A CA 1
ATOM 882 C C . SER A 1 108 ? -24.609 -2.228 30.573 1.00 95.06 108 SER A C 1
ATOM 884 O O . SER A 1 108 ? -25.381 -1.581 31.281 1.00 95.06 108 SER A O 1
ATOM 886 N N . PHE A 1 109 ? -24.829 -2.385 29.260 1.00 94.94 109 PHE A N 1
ATOM 887 C CA . PHE A 1 109 ? -25.959 -1.760 28.564 1.00 94.94 109 PHE A CA 1
ATOM 888 C C . PHE A 1 109 ? -27.318 -2.249 29.079 1.00 94.94 109 PHE A C 1
ATOM 890 O O . PHE A 1 109 ? -28.230 -1.441 29.279 1.00 94.94 109 PHE A O 1
ATOM 897 N N . VAL A 1 110 ? -27.466 -3.549 29.350 1.00 95.00 110 VAL A N 1
ATOM 898 C CA . VAL A 1 110 ? -28.705 -4.110 29.916 1.00 95.00 110 VAL A CA 1
ATOM 899 C C . VAL A 1 110 ? -28.945 -3.591 31.340 1.00 95.00 110 VAL A C 1
ATOM 901 O O . VAL A 1 110 ? -30.071 -3.225 31.682 1.00 95.00 110 VAL A O 1
ATOM 904 N N . ILE A 1 111 ? -27.912 -3.498 32.178 1.00 94.31 111 ILE A N 1
ATOM 905 C CA . ILE A 1 111 ? -28.014 -2.943 33.536 1.00 94.31 111 ILE A CA 1
ATOM 906 C C . ILE A 1 111 ? -28.374 -1.453 33.479 1.00 94.31 111 ILE A C 1
ATOM 908 O O . ILE A 1 111 ? -29.304 -1.022 34.166 1.00 94.31 111 ILE A O 1
ATOM 912 N N . LEU A 1 112 ? -27.724 -0.675 32.607 1.00 94.25 112 LEU A N 1
ATOM 913 C CA . LEU A 1 112 ? -28.039 0.738 32.369 1.00 94.25 112 LEU A CA 1
ATOM 914 C C . LEU A 1 112 ? -29.475 0.940 31.883 1.00 94.25 112 LEU A C 1
ATOM 916 O O . LEU A 1 112 ? -30.137 1.894 32.297 1.00 94.25 112 LEU A O 1
ATOM 920 N N . PHE A 1 113 ? -30.000 0.028 31.063 1.00 93.31 113 PHE A N 1
ATOM 921 C CA . PHE A 1 113 ? -31.401 0.047 30.659 1.00 93.31 113 PHE A CA 1
ATOM 922 C C . PHE A 1 113 ? -32.331 -0.025 31.884 1.00 93.31 113 PHE A C 1
ATOM 924 O O . PHE A 1 113 ? -33.266 0.777 31.996 1.00 93.31 113 PHE A O 1
ATOM 931 N N . TYR A 1 114 ? -32.073 -0.915 32.845 1.00 91.06 114 TYR A N 1
ATOM 932 C CA . TYR A 1 114 ? -32.857 -0.984 34.088 1.00 91.06 114 TYR A CA 1
ATOM 933 C C . TYR A 1 114 ? -32.626 0.218 35.013 1.00 91.06 114 TYR A C 1
ATOM 935 O O . TYR A 1 114 ? -33.579 0.691 35.631 1.00 91.06 114 TYR A O 1
ATOM 943 N N . LEU A 1 115 ? -31.397 0.735 35.077 1.00 90.50 115 LEU A N 1
ATOM 944 C CA . LEU A 1 115 ? -31.025 1.895 35.892 1.00 90.50 115 LEU A CA 1
ATOM 945 C C . LEU A 1 115 ? -31.365 3.253 35.247 1.00 90.50 115 LEU A C 1
ATOM 947 O O . LEU A 1 115 ? -31.059 4.297 35.820 1.00 90.50 115 LEU A O 1
ATOM 951 N N . SER A 1 116 ? -31.999 3.277 34.072 1.00 89.12 116 SER A N 1
ATOM 952 C CA . SER A 1 116 ? -32.477 4.520 33.451 1.00 89.12 116 SER A CA 1
ATOM 953 C C . SER A 1 116 ? -33.435 5.292 34.372 1.00 89.12 116 SER A C 1
ATOM 955 O O . SER A 1 116 ? -34.262 4.694 35.060 1.00 89.12 116 SER A O 1
ATOM 957 N N . GLU A 1 117 ? -33.384 6.629 34.346 1.00 83.88 117 GLU A N 1
ATOM 958 C CA . GLU A 1 117 ? -34.163 7.505 35.251 1.00 83.88 117 GLU A CA 1
ATOM 959 C C . GLU A 1 117 ? -35.661 7.223 35.227 1.00 83.88 117 GLU A C 1
ATOM 961 O O . GLU A 1 117 ? -36.331 7.256 36.254 1.00 83.88 117 GLU A O 1
ATOM 966 N N . LYS A 1 118 ? -36.189 6.859 34.057 1.00 85.00 118 LYS A N 1
ATOM 967 C CA . LYS A 1 118 ? -37.611 6.549 33.879 1.00 85.00 118 LYS A CA 1
ATOM 968 C C . LYS A 1 118 ? -38.046 5.258 34.584 1.00 85.00 118 LYS A C 1
ATOM 970 O O . LYS A 1 118 ? -39.240 5.069 34.825 1.00 85.00 118 LYS A O 1
ATOM 975 N N . ARG A 1 119 ? -37.113 4.334 34.839 1.00 86.69 119 ARG A N 1
ATOM 976 C CA . ARG A 1 119 ? -37.394 2.973 35.325 1.00 86.69 119 ARG A CA 1
ATOM 977 C C . ARG A 1 119 ? -36.880 2.736 36.732 1.00 86.69 119 ARG A C 1
ATOM 979 O O . ARG A 1 119 ? -37.554 2.040 37.483 1.00 86.69 119 ARG A O 1
ATOM 986 N N . VAL A 1 120 ? -35.740 3.320 37.093 1.00 86.94 120 VAL A N 1
ATOM 987 C CA . VAL A 1 120 ? -35.042 3.020 38.347 1.00 86.94 120 VAL A CA 1
ATOM 988 C C . VAL A 1 120 ? -35.924 3.258 39.573 1.00 86.94 120 VAL A C 1
ATOM 990 O O . VAL A 1 120 ? -36.024 2.392 40.437 1.00 86.94 120 VAL A O 1
ATOM 993 N N . TRP A 1 121 ? -36.688 4.350 39.576 1.00 85.06 121 TRP A N 1
ATOM 994 C CA . TRP A 1 121 ? -37.602 4.703 40.665 1.00 85.06 121 TRP A CA 1
ATOM 995 C C . TRP A 1 121 ? -38.864 3.837 40.722 1.00 85.06 121 TRP A C 1
ATOM 997 O O . TRP A 1 121 ? -39.555 3.827 41.729 1.00 85.06 121 TRP A O 1
ATOM 1007 N N . LYS A 1 122 ? -39.174 3.077 39.665 1.00 86.12 122 LYS A N 1
ATOM 1008 C CA . LYS A 1 122 ? -40.282 2.106 39.659 1.00 86.12 122 LYS A CA 1
ATOM 1009 C C . LYS A 1 122 ? -39.852 0.728 40.155 1.00 86.12 122 LYS A C 1
ATOM 1011 O O . LYS A 1 122 ? -40.698 -0.141 40.337 1.00 86.12 122 LYS A O 1
ATOM 1016 N N . LEU A 1 123 ? -38.547 0.490 40.313 1.00 84.25 123 LEU A N 1
ATOM 1017 C CA . LEU A 1 123 ? -38.039 -0.828 40.680 1.00 84.25 123 LEU A CA 1
ATOM 1018 C C . LEU A 1 123 ? -38.310 -1.155 42.148 1.00 84.25 123 LEU A C 1
ATOM 1020 O O . LEU A 1 123 ? -38.604 -2.314 42.434 1.00 84.25 123 LEU A O 1
ATOM 1024 N N . SER A 1 124 ? -38.219 -0.178 43.052 1.00 84.69 124 SER A N 1
ATOM 1025 C CA . SER A 1 124 ? -38.539 -0.361 44.467 1.00 84.69 124 SER A CA 1
ATOM 1026 C C . SER A 1 124 ? -39.291 0.844 45.027 1.00 84.69 124 SER A C 1
ATOM 1028 O O . SER A 1 124 ? -39.030 1.986 44.649 1.00 84.69 124 SER A O 1
ATOM 1030 N N . GLU A 1 125 ? -40.208 0.575 45.951 1.00 83.06 125 GLU A N 1
ATOM 1031 C CA . GLU A 1 125 ? -40.992 1.607 46.629 1.00 83.06 125 GLU A CA 1
ATOM 1032 C C . GLU A 1 125 ? -40.102 2.511 47.493 1.00 83.06 125 GLU A C 1
ATOM 1034 O O . GLU A 1 125 ? -40.200 3.732 47.415 1.00 83.06 125 GLU A O 1
ATOM 1039 N N . ASN A 1 126 ? -39.124 1.931 48.198 1.00 84.81 126 ASN A N 1
ATOM 1040 C CA . ASN A 1 126 ? -38.151 2.678 49.002 1.00 84.81 126 ASN A CA 1
ATOM 1041 C C . ASN A 1 126 ? -37.323 3.666 48.165 1.00 84.81 126 ASN A C 1
ATOM 1043 O O . ASN A 1 126 ? -37.054 4.781 48.605 1.00 84.81 126 ASN A O 1
ATOM 1047 N N . TRP A 1 127 ? -36.914 3.282 46.950 1.00 87.31 127 TRP A N 1
ATOM 1048 C CA . TRP A 1 127 ? -36.150 4.175 46.071 1.00 87.31 127 TRP A CA 1
ATOM 1049 C C . TRP A 1 127 ? -37.024 5.305 45.530 1.00 87.31 127 TRP A C 1
ATOM 1051 O O . TRP A 1 127 ? -36.546 6.430 45.403 1.00 87.31 127 TRP A O 1
ATOM 1061 N N . LYS A 1 128 ? -38.302 5.021 45.250 1.00 86.06 128 LYS A N 1
ATOM 1062 C CA . LYS A 1 128 ? -39.283 6.033 44.852 1.00 86.06 128 LYS A CA 1
ATOM 1063 C C . LYS A 1 128 ? -39.481 7.075 45.955 1.00 86.06 128 LYS A C 1
ATOM 1065 O O . LYS A 1 128 ? -39.326 8.263 45.695 1.00 86.06 128 LYS A O 1
ATOM 1070 N N . LEU A 1 129 ? -39.734 6.617 47.183 1.00 85.75 129 LEU A N 1
ATOM 1071 C CA . LEU A 1 129 ? -39.909 7.475 48.358 1.00 85.75 129 LEU A CA 1
ATOM 1072 C C . LEU A 1 129 ? -38.659 8.316 48.639 1.00 85.75 129 LEU A C 1
ATOM 1074 O O . LEU A 1 129 ? -38.758 9.498 48.966 1.00 85.75 129 LEU A O 1
ATOM 1078 N N . TYR A 1 130 ? -37.466 7.740 48.471 1.00 85.88 130 TYR A N 1
ATOM 1079 C CA . TYR A 1 130 ? -36.217 8.489 48.591 1.00 85.88 130 TYR A CA 1
ATOM 1080 C C . TYR A 1 130 ? -36.109 9.608 47.545 1.00 85.88 130 TYR A C 1
ATOM 1082 O O . TYR A 1 130 ? -35.768 10.736 47.890 1.00 85.88 130 TYR A O 1
ATOM 1090 N N . HIS A 1 131 ? -36.429 9.320 46.281 1.00 84.62 131 HIS A N 1
ATOM 1091 C CA . HIS A 1 131 ? -36.377 10.314 45.208 1.00 84.62 131 HIS A CA 1
ATOM 1092 C C . HIS A 1 131 ? -37.375 11.459 45.418 1.00 84.62 131 HIS A C 1
ATOM 1094 O O . HIS A 1 131 ? -37.032 12.617 45.201 1.00 84.62 131 HIS A O 1
ATOM 1100 N N . GLU A 1 132 ? -38.588 11.142 45.877 1.00 84.56 132 GLU A N 1
ATOM 1101 C CA . GLU A 1 132 ? -39.624 12.137 46.181 1.00 84.56 132 GLU A CA 1
ATOM 1102 C C . GLU A 1 132 ? -39.268 12.991 47.410 1.00 84.56 132 GLU A C 1
ATOM 1104 O O . GLU A 1 132 ? -39.537 14.191 47.421 1.00 84.56 132 GLU A O 1
ATOM 1109 N N . SER A 1 133 ? -38.621 12.403 48.424 1.00 83.94 133 SER A N 1
ATOM 1110 C CA . SER A 1 133 ? -38.188 13.112 49.643 1.00 83.94 133 SER A CA 1
ATOM 1111 C C . SER A 1 133 ? -36.903 13.930 49.479 1.00 83.94 133 SER A C 1
ATOM 1113 O O . SER A 1 133 ? -36.664 14.842 50.267 1.00 83.94 133 SER A O 1
ATOM 1115 N N . HIS A 1 134 ? -36.088 13.638 48.462 1.00 81.00 134 HIS A N 1
ATOM 1116 C CA . HIS A 1 134 ? -34.840 14.347 48.165 1.00 81.00 134 HIS A CA 1
ATOM 1117 C C . HIS A 1 134 ? -34.886 14.940 46.749 1.00 81.00 134 HIS A C 1
ATOM 1119 O O . HIS A 1 134 ? -34.179 14.460 45.853 1.00 81.00 134 HIS A O 1
ATOM 1125 N N . PRO A 1 135 ? -35.711 15.980 46.513 1.00 74.06 135 PRO A N 1
ATOM 1126 C CA . PRO A 1 135 ? -35.761 16.638 45.216 1.00 74.06 135 PRO A CA 1
ATOM 1127 C C . PRO A 1 135 ? -34.376 17.182 44.855 1.00 74.06 135 PRO A C 1
ATOM 1129 O O . PRO A 1 135 ? -33.674 17.751 45.692 1.00 74.06 135 PRO A O 1
ATOM 1132 N N . SER A 1 136 ? -33.970 17.001 43.596 1.00 71.62 136 SER A N 1
ATOM 1133 C CA . SER A 1 136 ? -32.663 17.443 43.110 1.00 71.62 136 SER A CA 1
ATOM 1134 C C . SER A 1 136 ? -32.518 18.957 43.287 1.00 71.62 136 SER A C 1
ATOM 1136 O O . SER A 1 136 ? -33.130 19.737 42.550 1.00 71.62 136 SER A O 1
ATOM 1138 N N . VAL A 1 137 ? -31.711 19.382 44.256 1.00 74.44 137 VAL A N 1
ATOM 1139 C CA . VAL A 1 137 ? -31.400 20.798 44.457 1.00 74.44 137 VAL A CA 1
ATOM 1140 C C . VAL A 1 137 ? -30.471 21.225 43.330 1.00 74.44 137 VAL A C 1
ATOM 1142 O O . VAL A 1 137 ? -29.343 20.744 43.234 1.00 74.44 137 VAL A O 1
ATOM 1145 N N . LYS A 1 138 ? -30.944 22.115 42.451 1.00 73.62 138 LYS A N 1
ATOM 1146 C CA . LYS A 1 138 ? -30.080 22.677 41.412 1.00 73.62 138 LYS A CA 1
ATOM 1147 C C . LYS A 1 138 ? -29.021 23.553 42.092 1.00 73.62 138 LYS A C 1
ATOM 1149 O O . LYS A 1 138 ? -29.405 24.490 42.799 1.00 73.62 138 LYS A O 1
ATOM 1154 N N . PRO A 1 139 ? -27.720 23.276 41.906 1.00 77.12 139 PRO A N 1
ATOM 1155 C CA . PRO A 1 139 ? -26.664 24.133 42.433 1.00 77.12 139 PRO A CA 1
ATOM 1156 C C . PRO A 1 139 ? -26.845 25.565 41.899 1.00 77.12 139 PRO A C 1
ATOM 1158 O O . PRO A 1 139 ? -27.318 25.758 40.777 1.00 77.12 139 PRO A O 1
ATOM 1161 N N . GLN A 1 140 ? -26.504 26.575 42.703 1.00 83.50 140 GLN A N 1
ATOM 1162 C CA . GLN A 1 140 ? -26.630 27.996 42.346 1.00 83.50 140 GLN A CA 1
ATOM 1163 C C . GLN A 1 140 ? -25.253 28.671 42.239 1.00 83.50 140 GLN A C 1
ATOM 1165 O O . GLN A 1 140 ? -24.273 28.213 42.830 1.00 83.50 140 GLN A O 1
ATOM 1170 N N . GLY A 1 141 ? -25.176 29.768 41.478 1.00 86.56 141 GLY A N 1
ATOM 1171 C CA . GLY A 1 141 ? -23.960 30.578 41.339 1.00 86.56 141 GLY A CA 1
ATOM 1172 C C . GLY A 1 141 ? -22.776 29.820 40.725 1.00 86.56 141 GLY A C 1
ATOM 1173 O O . GLY A 1 141 ? -22.944 29.029 39.798 1.00 86.56 141 GLY A O 1
ATOM 1174 N N . ALA A 1 142 ? -21.569 30.048 41.251 1.00 83.44 142 ALA A N 1
ATOM 1175 C CA . ALA A 1 142 ? -20.331 29.454 40.736 1.00 83.44 142 ALA A CA 1
ATOM 1176 C C . ALA A 1 142 ? -20.306 27.914 40.808 1.00 83.44 142 ALA A C 1
ATOM 1178 O O . ALA A 1 142 ? -19.752 27.266 39.922 1.00 83.44 142 ALA A O 1
ATOM 1179 N N . ALA A 1 143 ? -20.955 27.315 41.813 1.00 83.25 143 ALA A N 1
ATOM 1180 C CA . ALA A 1 143 ? -21.046 25.859 41.944 1.00 83.25 143 ALA A CA 1
ATOM 1181 C C . ALA A 1 143 ? -21.838 25.221 40.791 1.00 83.25 143 ALA A C 1
ATOM 1183 O O . ALA A 1 143 ? -21.508 24.124 40.349 1.00 83.25 143 ALA A O 1
ATOM 1184 N N . ARG A 1 144 ? -22.850 25.928 40.267 1.00 87.06 144 ARG A N 1
ATOM 1185 C CA . ARG A 1 144 ? -23.607 25.489 39.091 1.00 87.06 144 ARG A CA 1
ATOM 1186 C C . ARG A 1 144 ? -22.718 25.406 37.862 1.00 87.06 144 ARG A C 1
ATOM 1188 O O . ARG A 1 144 ? -22.711 24.383 37.194 1.00 87.06 144 ARG A O 1
ATOM 1195 N N . ILE A 1 145 ? -21.956 26.469 37.615 1.00 86.62 145 ILE A N 1
ATOM 1196 C CA . ILE A 1 145 ? -21.041 26.561 36.475 1.00 86.62 145 ILE A CA 1
ATOM 1197 C C . ILE A 1 145 ? -19.985 25.455 36.570 1.00 86.62 145 ILE A C 1
ATOM 1199 O O . ILE A 1 145 ? -19.744 24.761 35.591 1.00 86.62 145 ILE A O 1
ATOM 1203 N N . GLY A 1 146 ? -19.405 25.236 37.755 1.00 89.56 146 GLY A N 1
ATOM 1204 C CA . GLY A 1 146 ? -18.435 24.159 37.969 1.00 89.56 146 GLY A CA 1
ATOM 1205 C C . GLY A 1 146 ? -19.004 22.765 37.681 1.00 89.56 146 GLY A C 1
ATOM 1206 O O . GLY A 1 146 ? -18.358 21.974 37.001 1.00 89.56 146 GLY A O 1
ATOM 1207 N N . ILE A 1 147 ? -20.222 22.471 38.149 1.00 87.25 147 ILE A N 1
ATOM 1208 C CA . ILE A 1 147 ? -20.889 21.182 37.897 1.00 87.25 147 ILE A CA 1
ATOM 1209 C C . ILE A 1 147 ? -21.252 21.025 36.418 1.00 87.25 147 ILE A C 1
ATOM 1211 O O . ILE A 1 147 ? -20.969 19.978 35.846 1.00 87.25 147 ILE A O 1
ATOM 1215 N N . GLU A 1 148 ? -21.805 22.060 35.780 1.00 89.06 148 GLU A N 1
ATOM 1216 C CA . GLU A 1 148 ? -22.122 22.037 34.346 1.00 89.06 148 GLU A CA 1
ATOM 1217 C C . GLU A 1 148 ? -20.854 21.799 33.506 1.00 89.06 148 GLU A C 1
ATOM 1219 O O . GLU A 1 148 ? -20.869 20.973 32.596 1.00 89.06 148 GLU A O 1
ATOM 1224 N N . ILE A 1 149 ? -19.730 22.446 33.838 1.00 91.81 149 ILE A N 1
ATOM 1225 C CA . ILE A 1 149 ? -18.439 22.199 33.175 1.00 91.81 149 ILE A CA 1
ATOM 1226 C C . ILE A 1 149 ? -18.006 20.740 33.350 1.00 91.81 149 ILE A C 1
ATOM 1228 O O . ILE A 1 149 ? -17.616 20.105 32.372 1.00 91.81 149 ILE A O 1
ATOM 1232 N N . LEU A 1 150 ? -18.082 20.188 34.564 1.00 90.06 150 LEU A N 1
ATOM 1233 C CA . LEU A 1 150 ? -17.721 18.789 34.815 1.00 90.06 150 LEU A CA 1
ATOM 1234 C C . LEU A 1 150 ? -18.619 17.811 34.047 1.00 90.06 150 LEU A C 1
ATOM 1236 O O . LEU A 1 150 ? -18.115 16.817 33.532 1.00 90.06 150 LEU A O 1
ATOM 1240 N N . GLU A 1 151 ? -19.917 18.092 33.927 1.00 88.50 151 GLU A N 1
ATOM 1241 C CA . GLU A 1 151 ? -20.849 17.288 33.126 1.00 88.50 151 GLU A CA 1
ATOM 1242 C C . GLU A 1 151 ? -20.514 17.335 31.630 1.00 88.50 151 GLU A C 1
ATOM 1244 O O . GLU A 1 151 ? -20.533 16.298 30.967 1.00 88.50 151 GLU A O 1
ATOM 1249 N N . TRP A 1 152 ? -20.152 18.508 31.100 1.00 93.44 152 TRP A N 1
ATOM 1250 C CA . TRP A 1 152 ? -19.698 18.647 29.714 1.00 93.44 152 TRP A CA 1
ATOM 1251 C C . TRP A 1 152 ? -18.373 17.929 29.456 1.00 93.44 152 TRP A C 1
ATOM 1253 O O . TRP A 1 152 ? -18.228 17.269 28.427 1.00 93.44 152 TRP A O 1
ATOM 1263 N N . VAL A 1 153 ? -17.419 18.020 30.386 1.00 91.81 153 VAL A N 1
ATOM 1264 C CA . VAL A 1 153 ? -16.135 17.307 30.300 1.00 91.81 153 VAL A CA 1
ATOM 1265 C C . VAL A 1 153 ? -16.355 15.794 30.348 1.00 91.81 153 VAL A C 1
ATOM 1267 O O . VAL A 1 153 ? -15.805 15.073 29.519 1.00 91.81 153 VAL A O 1
ATOM 1270 N N . ASP A 1 154 ? -17.194 15.307 31.263 1.00 90.50 154 ASP A N 1
ATOM 1271 C CA . ASP A 1 154 ? -17.576 13.894 31.361 1.00 90.50 154 ASP A CA 1
ATOM 1272 C C . ASP A 1 154 ? -18.239 13.393 30.066 1.00 90.50 154 ASP A C 1
ATOM 1274 O O . ASP A 1 154 ? -17.842 12.361 29.523 1.00 90.50 154 ASP A O 1
ATOM 1278 N N . ALA A 1 155 ? -19.186 14.155 29.512 1.00 91.25 155 ALA A N 1
ATOM 1279 C CA . ALA A 1 155 ? -19.826 13.828 28.240 1.00 91.25 155 ALA A CA 1
ATOM 1280 C C . ALA A 1 155 ? -18.823 13.795 27.073 1.00 91.25 155 ALA A C 1
ATOM 1282 O O . ALA A 1 155 ? -18.880 12.890 26.237 1.00 91.25 155 ALA A O 1
ATOM 1283 N N . LEU A 1 156 ? -17.881 14.745 27.029 1.00 90.44 156 LEU A N 1
ATOM 1284 C CA . LEU A 1 156 ? -16.829 14.791 26.014 1.00 90.44 156 LEU A CA 1
ATOM 1285 C C . LEU A 1 156 ? -15.911 13.566 26.103 1.00 90.44 156 LEU A C 1
ATOM 1287 O O . LEU A 1 156 ? -15.640 12.939 25.081 1.00 90.44 156 LEU A O 1
ATOM 1291 N N . ILE A 1 157 ? -15.477 13.184 27.308 1.00 89.56 157 ILE A N 1
ATOM 1292 C CA . ILE A 1 157 ? -14.649 11.989 27.524 1.00 89.56 157 ILE A CA 1
ATOM 1293 C C . ILE A 1 157 ? -15.382 10.742 27.015 1.00 89.56 157 ILE A C 1
ATOM 1295 O O . ILE A 1 157 ? -14.823 9.979 26.225 1.00 89.56 157 ILE A O 1
ATOM 1299 N N . GLN A 1 158 ? -16.649 10.553 27.394 1.00 90.69 158 GLN A N 1
ATOM 1300 C CA . GLN A 1 158 ? -17.441 9.411 26.923 1.00 90.69 158 GLN A CA 1
ATOM 1301 C C . GLN A 1 158 ? -17.598 9.403 25.397 1.00 90.69 158 GLN A C 1
ATOM 1303 O O . GLN A 1 158 ? -17.486 8.344 24.774 1.00 90.69 158 GLN A O 1
ATOM 1308 N N . ALA A 1 159 ? -17.819 10.566 24.780 1.00 90.62 159 ALA A N 1
ATOM 1309 C CA . ALA A 1 159 ? -17.922 10.690 23.330 1.00 90.62 159 ALA A CA 1
ATOM 1310 C C . ALA A 1 159 ? -16.614 10.291 22.629 1.00 90.62 159 ALA A C 1
ATOM 1312 O O . ALA A 1 159 ? -16.650 9.524 21.667 1.00 90.62 159 ALA A O 1
ATOM 1313 N N . VAL A 1 160 ? -15.463 10.739 23.142 1.00 88.38 160 VAL A N 1
ATOM 1314 C CA . VAL A 1 160 ? -14.134 10.392 22.613 1.00 88.38 160 VAL A CA 1
ATOM 1315 C C . VAL A 1 160 ? -13.891 8.883 22.688 1.00 88.38 160 VAL A C 1
ATOM 1317 O O . VAL A 1 160 ? -13.552 8.263 21.683 1.00 88.38 160 VAL A O 1
ATOM 1320 N N . PHE A 1 161 ? -14.121 8.241 23.833 1.00 88.88 161 PHE A N 1
ATOM 1321 C CA . PHE A 1 161 ? -13.936 6.788 23.928 1.00 88.88 161 PHE A CA 1
ATOM 1322 C C . PHE A 1 161 ? -14.932 6.006 23.061 1.00 88.88 161 PHE A C 1
ATOM 1324 O O . PHE A 1 161 ? -14.568 5.003 22.444 1.00 88.88 161 PHE A O 1
ATOM 1331 N N . THR A 1 162 ? -16.174 6.479 22.956 1.00 91.12 162 THR A N 1
ATOM 1332 C CA . THR A 1 162 ? -17.177 5.874 22.070 1.00 91.12 162 THR A CA 1
ATOM 1333 C C . THR A 1 162 ? -16.732 5.951 20.612 1.00 91.12 162 THR A C 1
ATOM 1335 O O . THR A 1 162 ? -16.805 4.950 19.901 1.00 91.12 162 THR A O 1
ATOM 1338 N N . ILE A 1 163 ? -16.220 7.101 20.161 1.00 90.00 163 ILE A N 1
ATOM 1339 C CA . ILE A 1 163 ? -15.776 7.265 18.774 1.00 90.00 163 ILE A CA 1
ATOM 1340 C C . ILE A 1 163 ? -14.530 6.430 18.468 1.00 90.00 163 ILE A C 1
ATOM 1342 O O . ILE A 1 163 ? -14.418 5.896 17.367 1.00 90.00 163 ILE A O 1
ATOM 1346 N N . VAL A 1 164 ? -13.641 6.223 19.448 1.00 88.12 164 VAL A N 1
ATOM 1347 C CA . VAL A 1 164 ? -12.519 5.275 19.332 1.00 88.12 164 VAL A CA 1
ATOM 1348 C C . VAL A 1 164 ? -13.033 3.862 19.076 1.00 88.12 164 VAL A C 1
ATOM 1350 O O . VAL A 1 164 ? -12.584 3.221 18.129 1.00 88.12 164 VAL A O 1
ATOM 1353 N N . LEU A 1 165 ? -14.009 3.385 19.858 1.00 90.25 165 LEU A N 1
ATOM 1354 C CA . LEU A 1 165 ? -14.596 2.057 19.650 1.00 90.25 165 LEU A CA 1
ATOM 1355 C C . LEU A 1 165 ? -15.288 1.939 18.284 1.00 90.25 165 LEU A C 1
ATOM 1357 O O . LEU A 1 165 ? -15.115 0.931 17.599 1.00 90.25 165 LEU A O 1
ATOM 1361 N N . ILE A 1 166 ? -16.015 2.975 17.851 1.00 91.31 166 ILE A N 1
ATOM 1362 C CA . ILE A 1 166 ? -16.628 3.027 16.512 1.00 91.31 166 ILE A CA 1
ATOM 1363 C C . ILE A 1 166 ? -15.551 2.930 15.420 1.00 91.31 166 ILE A C 1
ATOM 1365 O O . ILE A 1 166 ? -15.696 2.126 14.501 1.00 91.31 166 ILE A O 1
ATOM 1369 N N . ASN A 1 167 ? -14.451 3.678 15.541 1.00 89.31 167 ASN A N 1
ATOM 1370 C CA . ASN A 1 167 ? -13.351 3.680 14.569 1.00 89.31 167 ASN A CA 1
ATOM 1371 C C . ASN A 1 167 ? -12.571 2.358 14.517 1.00 89.31 167 ASN A C 1
ATOM 1373 O O . ASN A 1 167 ? -11.996 2.016 13.476 1.00 89.31 167 ASN A O 1
ATOM 1377 N N . ILE A 1 168 ? -12.531 1.622 15.631 1.00 88.31 168 ILE A N 1
ATOM 1378 C CA . ILE A 1 168 ? -11.922 0.291 15.700 1.00 88.31 168 ILE A CA 1
ATOM 1379 C C . ILE A 1 168 ? -12.827 -0.736 15.012 1.00 88.31 168 ILE A C 1
ATOM 1381 O O . ILE A 1 168 ? -12.354 -1.453 14.134 1.00 88.31 168 ILE A O 1
ATOM 1385 N N . PHE A 1 169 ? -14.114 -0.798 15.377 1.00 90.50 169 PHE A N 1
ATOM 1386 C CA . PHE A 1 169 ? -14.980 -1.929 15.019 1.00 90.50 169 PHE A CA 1
ATOM 1387 C C . PHE A 1 169 ? -15.947 -1.685 13.857 1.00 90.50 169 PHE A C 1
ATOM 1389 O O . PHE A 1 169 ? -16.336 -2.647 13.201 1.00 90.50 169 PHE A O 1
ATOM 1396 N N . LEU A 1 170 ? -16.374 -0.446 13.604 1.00 91.56 170 LEU A N 1
ATOM 1397 C CA . LEU A 1 170 ? -17.457 -0.150 12.660 1.00 91.56 170 LEU A CA 1
ATOM 1398 C C . LEU A 1 170 ? -16.947 0.461 11.361 1.00 91.56 170 LEU A C 1
ATOM 1400 O O . LEU A 1 170 ? -16.930 -0.198 10.321 1.00 91.56 170 LEU A O 1
ATOM 1404 N N . PHE A 1 171 ? -16.546 1.725 11.410 1.00 91.94 171 PHE A N 1
ATOM 1405 C CA . PHE A 1 171 ? -16.072 2.458 10.246 1.00 91.94 171 PHE A CA 1
ATOM 1406 C C . PHE A 1 171 ? -15.117 3.562 10.672 1.00 91.94 171 PHE A C 1
ATOM 1408 O O . PHE A 1 171 ? -15.196 4.054 11.791 1.00 91.94 171 PHE A O 1
ATOM 1415 N N . GLN A 1 172 ? -14.243 3.978 9.763 1.00 90.25 172 GLN A N 1
ATOM 1416 C CA . GLN A 1 172 ? -13.363 5.122 9.969 1.00 90.25 172 GLN A CA 1
ATOM 1417 C C . GLN A 1 172 ? -13.411 6.042 8.753 1.00 90.25 172 GLN A C 1
ATOM 1419 O O . GLN A 1 172 ? -13.538 5.590 7.614 1.00 90.25 172 GLN A O 1
ATOM 1424 N N . LEU A 1 173 ? -13.312 7.343 9.012 1.00 89.06 173 LEU A N 1
ATOM 1425 C CA . LEU A 1 173 ? -13.174 8.356 7.975 1.00 89.06 173 LEU A CA 1
ATOM 1426 C C . LEU A 1 173 ? -11.689 8.549 7.666 1.00 89.06 173 LEU A C 1
ATOM 1428 O O . LEU A 1 173 ? -10.896 8.772 8.582 1.00 89.06 173 LEU A O 1
ATOM 1432 N N . TYR A 1 174 ? -11.333 8.479 6.388 1.00 88.06 174 TYR A N 1
ATOM 1433 C CA . TYR A 1 174 ? -9.981 8.741 5.905 1.00 88.06 174 TYR A CA 1
ATOM 1434 C C . TYR A 1 174 ? -9.989 9.918 4.938 1.00 88.06 174 TYR A C 1
ATOM 1436 O O . TYR A 1 174 ? -10.890 10.040 4.108 1.00 88.06 174 TYR A O 1
ATOM 1444 N N . GLU A 1 175 ? -8.983 10.778 5.054 1.00 88.19 175 GLU A N 1
ATOM 1445 C CA . GLU A 1 175 ? -8.672 11.811 4.069 1.00 88.19 175 GLU A CA 1
ATOM 1446 C C . GLU A 1 175 ? -7.614 11.265 3.108 1.00 88.19 175 GLU A C 1
ATOM 1448 O O . GLU A 1 175 ? -6.657 10.637 3.557 1.00 88.19 175 GLU A O 1
ATOM 1453 N N . ILE A 1 176 ? -7.803 11.465 1.804 1.00 88.88 176 ILE A N 1
ATOM 1454 C CA . ILE A 1 176 ? -6.879 11.007 0.763 1.00 88.88 176 ILE A CA 1
ATOM 1455 C C . ILE A 1 176 ? -5.732 12.020 0.631 1.00 88.88 176 ILE A C 1
ATOM 1457 O O . ILE A 1 176 ? -5.981 13.147 0.191 1.00 88.88 176 ILE A O 1
ATOM 1461 N N . PRO A 1 177 ? -4.486 11.652 0.992 1.00 83.69 177 PRO A N 1
ATOM 1462 C CA . PRO A 1 177 ? -3.375 12.597 1.030 1.00 83.69 177 PRO A CA 1
ATOM 1463 C C . PRO A 1 177 ? -2.573 12.643 -0.277 1.00 83.69 177 PRO A C 1
ATOM 1465 O O . PRO A 1 177 ? -1.720 13.508 -0.414 1.00 83.69 177 PRO A O 1
ATOM 1468 N N . SER A 1 178 ? -2.789 11.701 -1.202 1.00 86.56 178 SER A N 1
ATOM 1469 C CA . SER A 1 178 ? -1.949 11.526 -2.391 1.00 86.56 178 SER A CA 1
ATOM 1470 C C . SER A 1 178 ? -2.749 11.261 -3.662 1.00 86.56 178 SER A C 1
ATOM 1472 O O . SER A 1 178 ? -3.914 10.865 -3.631 1.00 86.56 178 SER A O 1
ATOM 1474 N N . GLU A 1 179 ? -2.075 11.433 -4.796 1.00 84.38 179 GLU A N 1
ATOM 1475 C CA . GLU A 1 179 ? -2.657 11.366 -6.142 1.00 84.38 179 GLU A CA 1
ATOM 1476 C C . GLU A 1 179 ? -2.801 9.948 -6.690 1.00 84.38 179 GLU A C 1
ATOM 1478 O O . GLU A 1 179 ? -3.267 9.744 -7.808 1.00 84.38 179 GLU A O 1
ATOM 1483 N N . SER A 1 180 ? -2.374 8.949 -5.922 1.00 87.06 180 SER A N 1
ATOM 1484 C CA . SER A 1 180 ? -2.230 7.586 -6.430 1.00 87.06 180 SER A CA 1
ATOM 1485 C C . SER A 1 180 ? -3.545 6.918 -6.841 1.00 87.06 180 SER A C 1
ATOM 1487 O O . SER A 1 180 ? -3.517 5.900 -7.521 1.00 87.06 180 SER A O 1
ATOM 1489 N N . MET A 1 181 ? -4.686 7.478 -6.434 1.00 86.88 181 MET A N 1
ATOM 1490 C CA . MET A 1 181 ? -6.031 6.997 -6.760 1.00 86.88 181 MET A CA 1
ATOM 1491 C C . MET A 1 181 ? -6.772 7.917 -7.743 1.00 86.88 181 MET A C 1
ATOM 1493 O O . MET A 1 181 ? -7.974 7.766 -7.936 1.00 86.88 181 MET A O 1
ATOM 1497 N N . VAL A 1 182 ? -6.085 8.880 -8.364 1.00 81.19 182 VAL A N 1
ATOM 1498 C CA . VAL A 1 182 ? -6.663 9.724 -9.419 1.00 81.19 182 VAL A CA 1
ATOM 1499 C C . VAL A 1 182 ? -6.958 8.851 -10.653 1.00 81.19 182 VAL A C 1
ATOM 1501 O O . VAL A 1 182 ? -6.117 8.029 -11.007 1.00 81.19 182 VAL A O 1
ATOM 1504 N N . PRO A 1 183 ? -8.112 9.015 -11.335 1.00 75.50 183 PRO A N 1
ATOM 1505 C CA . PRO A 1 183 ? -9.129 10.058 -11.142 1.00 75.50 183 PRO A CA 1
ATOM 1506 C C . PRO A 1 183 ? -10.245 9.707 -10.147 1.00 75.50 183 PRO A C 1
ATOM 1508 O O . PRO A 1 183 ? -11.072 10.572 -9.837 1.00 75.50 183 PRO A O 1
ATOM 1511 N N . GLU A 1 184 ? -10.300 8.468 -9.656 1.00 81.50 184 GLU A N 1
ATOM 1512 C CA . GLU A 1 184 ? -11.360 8.005 -8.761 1.00 81.50 184 GLU A CA 1
ATOM 1513 C C . GLU A 1 184 ? -11.406 8.845 -7.480 1.00 81.50 184 GLU A C 1
ATOM 1515 O O . GLU A 1 184 ? -12.429 9.472 -7.182 1.00 81.50 184 GLU A O 1
ATOM 1520 N N . PHE A 1 185 ? -10.279 8.945 -6.772 1.00 86.19 185 PHE A N 1
ATOM 1521 C CA . PHE A 1 185 ? -10.101 9.822 -5.620 1.00 86.19 185 PHE A CA 1
ATOM 1522 C C . PHE A 1 185 ? -9.092 10.925 -5.909 1.00 86.19 185 PHE A C 1
ATOM 1524 O O . PHE A 1 185 ? -8.013 10.689 -6.442 1.00 86.19 185 PHE A O 1
ATOM 1531 N N . LEU A 1 186 ? -9.463 12.143 -5.526 1.00 84.75 186 LEU A N 1
ATOM 1532 C CA . LEU A 1 186 ? -8.595 13.313 -5.603 1.00 84.75 186 LEU A CA 1
ATOM 1533 C C . LEU A 1 186 ? -8.027 13.623 -4.220 1.00 84.75 186 LEU A C 1
ATOM 1535 O O . LEU A 1 186 ? -8.609 13.248 -3.197 1.00 84.75 186 LEU A O 1
ATOM 1539 N N . VAL A 1 187 ? -6.917 14.356 -4.190 1.00 84.56 187 VAL A N 1
ATOM 1540 C CA . VAL A 1 187 ? -6.319 14.839 -2.943 1.00 84.56 187 VAL A CA 1
ATOM 1541 C C . VAL A 1 187 ? -7.361 15.650 -2.156 1.00 84.56 187 VAL A C 1
ATOM 1543 O O . VAL A 1 187 ? -8.083 16.472 -2.727 1.00 84.56 187 VAL A O 1
ATOM 1546 N N . LYS A 1 188 ? -7.451 15.406 -0.841 1.00 86.62 188 LYS A N 1
ATOM 1547 C CA . LYS A 1 188 ? -8.458 15.945 0.104 1.00 86.62 188 LYS A CA 1
ATOM 1548 C C . LYS A 1 188 ? -9.878 15.379 -0.012 1.00 86.62 188 LYS A C 1
ATOM 1550 O O . LYS A 1 188 ? -10.768 15.837 0.714 1.00 86.62 188 LYS A O 1
ATOM 1555 N N . ASP A 1 189 ? -10.124 14.382 -0.863 1.00 88.31 189 ASP A N 1
ATOM 1556 C CA . ASP A 1 189 ? -11.361 13.603 -0.753 1.00 88.31 189 ASP A CA 1
ATOM 1557 C C . ASP A 1 189 ? -11.424 12.928 0.622 1.00 88.31 189 ASP A C 1
ATOM 1559 O O . ASP A 1 189 ? -10.407 12.478 1.155 1.00 88.31 189 ASP A O 1
ATOM 1563 N N . ARG A 1 190 ? -12.629 12.829 1.195 1.00 90.38 190 ARG A N 1
ATOM 1564 C CA . ARG A 1 190 ? -12.850 12.066 2.430 1.00 90.38 190 ARG A CA 1
ATOM 1565 C C . ARG A 1 190 ? -13.778 10.896 2.179 1.00 90.38 190 ARG A C 1
ATOM 1567 O O . ARG A 1 190 ? -14.894 11.059 1.669 1.00 90.38 190 ARG A O 1
ATOM 1574 N N . VAL A 1 191 ? -13.302 9.721 2.565 1.00 91.56 191 VAL A N 1
ATOM 1575 C CA . VAL A 1 191 ? -13.950 8.438 2.310 1.00 91.56 191 VAL A CA 1
ATOM 1576 C C . VAL A 1 191 ? -14.274 7.726 3.614 1.00 91.56 191 VAL A C 1
ATOM 1578 O O . VAL A 1 191 ? -13.530 7.800 4.592 1.00 91.56 191 VAL A O 1
ATOM 1581 N N . VAL A 1 192 ? -15.411 7.040 3.624 1.00 92.19 192 VAL A N 1
ATOM 1582 C CA . VAL A 1 192 ? -15.825 6.147 4.703 1.00 92.19 192 VAL A CA 1
ATOM 1583 C C . VAL A 1 192 ? -15.324 4.749 4.381 1.00 92.19 192 VAL A C 1
ATOM 1585 O O . VAL A 1 192 ? -15.618 4.206 3.312 1.00 92.19 192 VAL A O 1
ATOM 1588 N N . VAL A 1 193 ? -14.593 4.164 5.323 1.00 91.88 193 VAL A N 1
ATOM 1589 C CA . VAL A 1 193 ? -14.114 2.786 5.243 1.00 91.88 193 VAL A CA 1
ATOM 1590 C C . VAL A 1 193 ? -14.864 1.951 6.256 1.00 91.88 193 VAL A C 1
ATOM 1592 O O . VAL A 1 193 ? -14.746 2.191 7.459 1.00 91.88 193 VAL A O 1
ATOM 1595 N N . PHE A 1 194 ? -15.614 0.966 5.774 1.00 90.88 194 PHE A N 1
ATOM 1596 C CA . PHE A 1 194 ? -16.312 0.015 6.631 1.00 90.88 194 PHE A CA 1
ATOM 1597 C C . PHE A 1 194 ? -15.363 -1.110 7.023 1.00 90.88 194 PHE A C 1
ATOM 1599 O O . PHE A 1 194 ? -14.748 -1.740 6.163 1.00 90.88 194 PHE A O 1
ATOM 1606 N N . LYS A 1 195 ? -15.240 -1.340 8.331 1.00 90.00 195 LYS A N 1
ATOM 1607 C CA . LYS A 1 195 ? -14.300 -2.307 8.898 1.00 90.00 195 LYS A CA 1
ATOM 1608 C C . LYS A 1 195 ? -14.977 -3.570 9.389 1.00 90.00 195 LYS A C 1
ATOM 1610 O O . LYS A 1 195 ? -14.348 -4.610 9.332 1.00 90.00 195 LYS A O 1
ATOM 1615 N N . THR A 1 196 ? -16.238 -3.507 9.822 1.00 86.50 196 THR A N 1
ATOM 1616 C CA . THR A 1 196 ? -16.984 -4.623 10.441 1.00 86.50 196 THR A CA 1
ATOM 1617 C C . THR A 1 196 ? -16.790 -5.966 9.744 1.00 86.50 196 THR A C 1
ATOM 1619 O O . THR A 1 196 ? -16.472 -6.953 10.399 1.00 86.50 196 THR A O 1
ATOM 1622 N N . LEU A 1 197 ? -16.979 -6.002 8.424 1.00 86.44 197 LEU A N 1
ATOM 1623 C CA . LEU A 1 197 ? -16.910 -7.235 7.635 1.00 86.44 197 LEU A CA 1
ATOM 1624 C C . LEU A 1 197 ? -15.466 -7.683 7.359 1.00 86.44 197 LEU A C 1
ATOM 1626 O O . LEU A 1 197 ? -15.212 -8.873 7.165 1.00 86.44 197 LEU A O 1
ATOM 1630 N N . ALA A 1 198 ? -14.510 -6.755 7.434 1.00 86.00 198 ALA A N 1
ATOM 1631 C CA . ALA A 1 198 ? -13.079 -7.002 7.285 1.00 86.00 198 ALA A CA 1
ATOM 1632 C C . ALA A 1 198 ? -12.427 -7.598 8.549 1.00 86.00 198 ALA A C 1
ATOM 1634 O O . ALA A 1 198 ? -11.205 -7.659 8.625 1.00 86.00 198 ALA A O 1
ATOM 1635 N N . GLY A 1 199 ? -13.209 -8.026 9.547 1.00 88.81 199 GLY A N 1
ATOM 1636 C CA . GLY A 1 199 ? -12.698 -8.683 10.754 1.00 88.81 199 GLY A CA 1
ATOM 1637 C C . GLY A 1 199 ? -11.782 -7.780 11.591 1.00 88.81 199 GLY A C 1
ATOM 1638 O O . GLY A 1 199 ? -10.604 -8.104 11.777 1.00 88.81 199 GLY A O 1
ATOM 1639 N N . PRO A 1 200 ? -12.277 -6.629 12.093 1.00 89.19 200 PRO A N 1
ATOM 1640 C CA . PRO A 1 200 ? -11.458 -5.688 12.838 1.00 89.19 200 PRO A CA 1
ATOM 1641 C C . PRO A 1 200 ? -10.900 -6.365 14.086 1.00 89.19 200 PRO A C 1
ATOM 1643 O O . PRO A 1 200 ? -11.607 -7.063 14.824 1.00 89.19 200 PRO A O 1
ATOM 1646 N N . LYS A 1 201 ? -9.608 -6.149 14.312 1.00 89.44 201 LYS A N 1
ATOM 1647 C CA . LYS A 1 201 ? -8.892 -6.678 15.468 1.00 89.44 201 LYS A CA 1
ATOM 1648 C C . LYS A 1 201 ? -9.059 -5.763 16.669 1.00 89.44 201 LYS A C 1
ATOM 1650 O O . LYS A 1 201 ? -9.151 -4.542 16.531 1.00 89.44 201 LYS A O 1
ATOM 1655 N N . PHE A 1 202 ? -9.047 -6.365 17.851 1.00 89.88 202 PHE A N 1
ATOM 1656 C CA . PHE A 1 202 ? -8.907 -5.619 19.089 1.00 89.88 202 PHE A CA 1
ATOM 1657 C C . PHE A 1 202 ? -7.547 -4.903 19.105 1.00 89.88 202 PHE A C 1
ATOM 1659 O O . PHE A 1 202 ? -6.573 -5.425 18.551 1.00 89.88 202 PHE A O 1
ATOM 1666 N N . PRO A 1 203 ? -7.442 -3.709 19.714 1.00 87.31 203 PRO A N 1
ATOM 1667 C CA . PRO A 1 203 ? -6.200 -2.951 19.659 1.00 87.31 203 PRO A CA 1
ATOM 1668 C C . PRO A 1 203 ? -5.048 -3.719 20.311 1.00 87.31 203 PRO A C 1
ATOM 1670 O O . PRO A 1 203 ? -5.206 -4.265 21.404 1.00 87.31 203 PRO A O 1
ATOM 1673 N N . LEU A 1 204 ? -3.895 -3.738 19.635 1.00 87.00 204 LEU A N 1
ATOM 1674 C CA . LEU A 1 204 ? -2.678 -4.444 20.067 1.00 87.00 204 LEU A CA 1
ATOM 1675 C C . LEU A 1 204 ? -2.875 -5.955 20.275 1.00 87.00 204 LEU A C 1
ATOM 1677 O O . LEU A 1 204 ? -2.179 -6.581 21.074 1.00 87.00 204 LEU A O 1
ATOM 1681 N N . SER A 1 205 ? -3.853 -6.545 19.588 1.00 86.88 205 SER A N 1
ATOM 1682 C CA . SER A 1 205 ? -4.179 -7.961 19.692 1.00 86.88 205 SER A CA 1
ATOM 1683 C C . SER A 1 205 ? -4.344 -8.596 18.319 1.00 86.88 205 SER A C 1
ATOM 1685 O O . SER A 1 205 ? -4.726 -7.963 17.333 1.00 86.88 205 SER A O 1
ATOM 1687 N N . ARG A 1 206 ? -4.084 -9.903 18.266 1.00 85.19 206 ARG A N 1
ATOM 1688 C CA . ARG A 1 206 ? -4.383 -10.737 17.097 1.00 85.19 206 ARG A CA 1
ATOM 1689 C C . ARG A 1 206 ? -5.841 -11.205 17.079 1.00 85.19 206 ARG A C 1
ATOM 1691 O O . ARG A 1 206 ? -6.302 -11.633 16.023 1.00 85.19 206 ARG A O 1
ATOM 1698 N N . ALA A 1 207 ? -6.551 -11.124 18.207 1.00 86.94 207 ALA A N 1
ATOM 1699 C CA . ALA A 1 207 ? -7.967 -11.451 18.286 1.00 86.94 207 ALA A CA 1
ATOM 1700 C C . ALA A 1 207 ? -8.804 -10.369 17.594 1.00 86.94 207 ALA A C 1
ATOM 1702 O O . ALA A 1 207 ? -8.592 -9.172 17.785 1.00 86.94 207 ALA A O 1
ATOM 1703 N N . GLY A 1 208 ? -9.774 -10.796 16.797 1.00 86.69 208 GLY A N 1
ATOM 1704 C CA . GLY A 1 208 ? -10.664 -9.914 16.059 1.00 86.69 208 GLY A CA 1
ATOM 1705 C C . GLY A 1 208 ? -12.004 -10.573 15.797 1.00 86.69 208 GLY A C 1
ATOM 1706 O O . GLY A 1 208 ? -12.214 -11.743 16.126 1.00 86.69 208 GLY A O 1
ATOM 1707 N N . LEU A 1 209 ? -12.912 -9.802 15.212 1.00 87.38 209 LEU A N 1
ATOM 1708 C CA . LEU A 1 209 ? -14.166 -10.347 14.703 1.00 87.38 209 LEU A CA 1
ATOM 1709 C C . LEU A 1 209 ? -13.895 -11.297 13.523 1.00 87.38 209 LEU A C 1
ATOM 1711 O O . LEU A 1 209 ? -12.873 -11.155 12.845 1.00 87.38 209 LEU A O 1
ATOM 1715 N N . PRO A 1 210 ? -14.791 -12.267 13.260 1.00 86.06 210 PRO A N 1
ATOM 1716 C CA . PRO A 1 210 ? -14.655 -13.137 12.104 1.00 86.06 210 PRO A CA 1
ATOM 1717 C C . PRO A 1 210 ? -14.655 -12.309 10.819 1.00 86.06 210 PRO A C 1
ATOM 1719 O O . PRO A 1 210 ? -15.439 -11.377 10.647 1.00 86.06 210 PRO A O 1
ATOM 1722 N N . TYR A 1 211 ? -13.762 -12.677 9.916 1.00 85.56 211 TYR A N 1
ATOM 1723 C CA . TYR A 1 211 ? -13.694 -12.115 8.579 1.00 85.56 211 TYR A CA 1
ATOM 1724 C C . TYR A 1 211 ? -14.820 -12.694 7.721 1.00 85.56 211 TYR A C 1
ATOM 1726 O O . TYR A 1 211 ? -14.899 -13.912 7.554 1.00 85.56 211 TYR A O 1
ATOM 1734 N N . ILE A 1 212 ? -15.664 -11.819 7.185 1.00 86.50 212 ILE A N 1
ATOM 1735 C CA . ILE A 1 212 ? -16.803 -12.185 6.332 1.00 86.50 212 ILE A CA 1
ATOM 1736 C C . ILE A 1 212 ? -16.626 -11.599 4.923 1.00 86.50 212 ILE A C 1
ATOM 1738 O O . ILE A 1 212 ? -17.117 -12.174 3.959 1.00 86.50 212 ILE A O 1
ATOM 1742 N N . GLU A 1 213 ? -15.907 -10.479 4.801 1.00 83.06 213 GLU A N 1
ATOM 1743 C CA . GLU A 1 213 ? -15.664 -9.794 3.531 1.00 83.06 213 GLU A CA 1
ATOM 1744 C C . GLU A 1 213 ? -14.747 -10.612 2.607 1.00 83.06 213 GLU A C 1
ATOM 1746 O O . GLU A 1 213 ? -13.667 -11.053 3.015 1.00 83.06 213 GLU A O 1
ATOM 1751 N N . SER A 1 214 ? -15.153 -10.746 1.346 1.00 85.81 214 SER A N 1
ATOM 1752 C CA . SER A 1 214 ? -14.293 -11.122 0.224 1.00 85.81 214 SER A CA 1
ATOM 1753 C C . SER A 1 214 ? -13.976 -9.883 -0.609 1.00 85.81 214 SER A C 1
ATOM 1755 O O . SER A 1 214 ? -14.818 -8.994 -0.733 1.00 85.81 214 SER A O 1
ATOM 1757 N N . TYR A 1 215 ? -12.778 -9.822 -1.189 1.00 90.56 215 TYR A N 1
ATOM 1758 C CA . TYR A 1 215 ? -12.379 -8.699 -2.032 1.00 90.56 215 TYR A CA 1
ATOM 1759 C C . TYR A 1 215 ? -12.354 -9.115 -3.491 1.00 90.56 215 TYR A C 1
ATOM 1761 O O . TYR A 1 215 ? -11.636 -10.043 -3.865 1.00 90.56 215 TYR A O 1
ATOM 1769 N N . ASP A 1 216 ? -13.107 -8.389 -4.306 1.00 90.81 216 ASP A N 1
ATOM 1770 C CA . ASP A 1 216 ? -13.153 -8.624 -5.738 1.00 90.81 216 ASP A CA 1
ATOM 1771 C C . ASP A 1 216 ? -12.202 -7.687 -6.478 1.00 90.81 216 ASP A C 1
ATOM 1773 O O . ASP A 1 216 ? -11.814 -6.610 -6.011 1.00 90.81 216 ASP A O 1
ATOM 1777 N N . ARG A 1 217 ? -11.829 -8.097 -7.689 1.00 89.69 217 ARG A N 1
ATOM 1778 C CA . ARG A 1 217 ? -11.041 -7.262 -8.590 1.00 89.69 217 ARG A CA 1
ATOM 1779 C C . ARG A 1 217 ? -11.796 -5.959 -8.847 1.00 89.69 217 ARG A C 1
ATOM 1781 O O . ARG A 1 217 ? -12.977 -5.968 -9.178 1.00 89.69 217 ARG A O 1
ATOM 1788 N N . GLY A 1 218 ? -11.089 -4.842 -8.732 1.00 88.62 218 GLY A N 1
ATOM 1789 C CA . GLY A 1 218 ? -11.666 -3.511 -8.868 1.00 88.62 218 GLY A CA 1
ATOM 1790 C C . GLY A 1 218 ? -12.107 -2.883 -7.546 1.00 88.62 218 GLY A C 1
ATOM 1791 O O . GLY A 1 218 ? -12.366 -1.681 -7.528 1.00 88.62 218 GLY A O 1
ATOM 1792 N N . ASP A 1 219 ? -12.135 -3.622 -6.436 1.00 90.44 219 ASP A N 1
ATOM 1793 C CA . ASP A 1 219 ? -12.457 -3.045 -5.132 1.00 90.44 219 ASP A CA 1
ATOM 1794 C C . ASP A 1 219 ? -11.368 -2.100 -4.638 1.00 90.44 219 ASP A C 1
ATOM 1796 O O . ASP A 1 219 ? -10.178 -2.370 -4.776 1.00 90.44 219 ASP A O 1
ATOM 1800 N N . ILE A 1 220 ? -11.778 -0.993 -4.016 1.00 92.06 220 ILE A N 1
ATOM 1801 C CA . ILE A 1 220 ? -10.854 -0.053 -3.383 1.00 92.06 220 ILE A CA 1
ATOM 1802 C C . ILE A 1 220 ? -10.797 -0.353 -1.897 1.00 92.06 220 ILE A C 1
ATOM 1804 O O . ILE A 1 220 ? -11.808 -0.304 -1.192 1.00 92.06 220 ILE A O 1
ATOM 1808 N N . VAL A 1 221 ? -9.600 -0.638 -1.414 1.00 93.38 221 VAL A N 1
ATOM 1809 C CA . VAL A 1 221 ? -9.359 -1.099 -0.054 1.00 93.38 221 VAL A CA 1
ATOM 1810 C C . VAL A 1 221 ? -8.341 -0.215 0.639 1.00 93.38 221 VAL A C 1
ATOM 1812 O O . VAL A 1 221 ? -7.458 0.379 0.016 1.00 93.38 221 VAL A O 1
ATOM 1815 N N . VAL A 1 222 ? -8.481 -0.132 1.957 1.00 93.50 222 VAL A N 1
ATOM 1816 C CA . VAL A 1 222 ? -7.534 0.546 2.836 1.00 93.50 222 VAL A CA 1
ATOM 1817 C C . VAL A 1 222 ? -6.801 -0.506 3.639 1.00 93.50 222 VAL A C 1
ATOM 1819 O O . VAL A 1 222 ? -7.439 -1.352 4.263 1.00 93.50 222 VAL A O 1
ATOM 1822 N N . PHE A 1 223 ? -5.475 -0.480 3.627 1.00 93.06 223 PHE A N 1
ATOM 1823 C CA . PHE A 1 223 ? -4.657 -1.515 4.253 1.00 93.06 223 PHE A CA 1
ATOM 1824 C C . PHE A 1 223 ? -3.381 -0.943 4.866 1.00 93.06 223 PHE A C 1
ATOM 1826 O O . PHE A 1 223 ? -2.939 0.157 4.533 1.00 93.06 223 PHE A O 1
ATOM 1833 N N . ARG A 1 224 ? -2.805 -1.711 5.793 1.00 90.81 224 ARG A N 1
ATOM 1834 C CA . ARG A 1 224 ? -1.521 -1.410 6.422 1.00 90.81 224 ARG A CA 1
ATOM 1835 C C . ARG A 1 224 ? -0.389 -1.616 5.430 1.00 90.81 224 ARG A C 1
ATOM 1837 O O . ARG A 1 224 ? -0.249 -2.720 4.900 1.00 90.81 224 ARG A O 1
ATOM 1844 N N . ASN A 1 225 ? 0.428 -0.592 5.231 1.00 91.12 225 ASN A N 1
ATOM 1845 C CA . ASN A 1 225 ? 1.544 -0.628 4.293 1.00 91.12 225 ASN A CA 1
ATOM 1846 C C . ASN A 1 225 ? 2.523 -1.778 4.640 1.00 91.12 225 ASN A C 1
ATOM 1848 O O . ASN A 1 225 ? 3.035 -1.816 5.763 1.00 91.12 225 ASN A O 1
ATOM 1852 N N . PRO A 1 226 ? 2.773 -2.735 3.724 1.00 88.62 226 PRO A N 1
ATOM 1853 C CA . PRO A 1 226 ? 3.638 -3.882 3.983 1.00 88.62 226 PRO A CA 1
ATOM 1854 C C . PRO A 1 226 ? 5.119 -3.541 4.140 1.00 88.62 226 PRO A C 1
ATOM 1856 O O . PRO A 1 226 ? 5.817 -4.303 4.803 1.00 88.62 226 PRO A O 1
ATOM 1859 N N . HIS A 1 227 ? 5.575 -2.394 3.627 1.00 85.62 227 HIS A N 1
ATOM 1860 C CA . HIS A 1 227 ? 6.963 -1.951 3.785 1.00 85.62 227 HIS A CA 1
ATOM 1861 C C . HIS A 1 227 ? 7.323 -1.575 5.224 1.00 85.62 227 HIS A C 1
ATOM 1863 O O . HIS A 1 227 ? 8.497 -1.588 5.583 1.00 85.62 227 HIS A O 1
ATOM 1869 N N . TYR A 1 228 ? 6.337 -1.235 6.059 1.00 83.94 228 TYR A N 1
ATOM 1870 C CA . TYR A 1 228 ? 6.583 -0.982 7.473 1.00 83.94 228 TYR A CA 1
ATOM 1871 C C . TYR A 1 228 ? 6.413 -2.264 8.287 1.00 83.94 228 TYR A C 1
ATOM 1873 O O . TYR A 1 228 ? 5.484 -3.058 8.074 1.00 83.94 228 TYR A O 1
ATOM 1881 N N . SER A 1 229 ? 7.299 -2.442 9.269 1.00 77.06 229 SER A N 1
ATOM 1882 C CA . SER A 1 229 ? 7.200 -3.561 10.195 1.00 77.06 229 SER A CA 1
ATOM 1883 C C . SER A 1 229 ? 5.929 -3.455 11.047 1.00 77.06 229 SER A C 1
ATOM 1885 O O . SER A 1 229 ? 5.530 -2.379 11.516 1.00 77.06 229 SER A O 1
ATOM 1887 N N . ASN A 1 230 ? 5.305 -4.612 11.273 1.00 72.94 230 ASN A N 1
ATOM 1888 C CA . ASN A 1 230 ? 4.193 -4.781 12.210 1.00 72.94 230 ASN A CA 1
ATOM 1889 C C . ASN A 1 230 ? 4.710 -5.153 13.607 1.00 72.94 230 ASN A C 1
ATOM 1891 O O . ASN A 1 230 ? 4.074 -5.916 14.332 1.00 72.94 230 ASN A O 1
ATOM 1895 N N . ASP A 1 231 ? 5.892 -4.662 13.981 1.00 80.38 231 ASP A N 1
ATOM 1896 C CA . ASP A 1 231 ? 6.447 -4.952 15.297 1.00 80.38 231 ASP A CA 1
ATOM 1897 C C . ASP A 1 231 ? 5.570 -4.327 16.378 1.00 80.38 231 ASP A C 1
ATOM 1899 O O . ASP A 1 231 ? 4.995 -3.250 16.195 1.00 80.38 231 ASP A O 1
ATOM 1903 N N . ARG A 1 232 ? 5.525 -4.950 17.558 1.00 77.75 232 ARG A N 1
ATOM 1904 C CA . ARG A 1 232 ? 4.683 -4.488 18.670 1.00 77.75 232 ARG A CA 1
ATOM 1905 C C . ARG A 1 232 ? 4.876 -3.004 18.990 1.00 77.75 232 ARG A C 1
ATOM 1907 O O . ARG A 1 232 ? 3.906 -2.277 19.178 1.00 77.75 232 ARG A O 1
ATOM 1914 N N . LYS A 1 233 ? 6.125 -2.530 19.000 1.00 81.06 233 LYS A N 1
ATOM 1915 C CA . LYS A 1 233 ? 6.452 -1.112 19.229 1.00 81.06 233 LYS A CA 1
ATOM 1916 C C . LYS A 1 233 ? 5.846 -0.201 18.157 1.00 81.06 233 LYS A C 1
ATOM 1918 O O . LYS A 1 233 ? 5.329 0.865 18.486 1.00 81.06 233 LYS A O 1
ATOM 1923 N N . SER A 1 234 ? 5.881 -0.635 16.896 1.00 82.56 234 SER A N 1
ATOM 1924 C CA . SER A 1 234 ? 5.274 0.062 15.757 1.00 82.56 234 SER A CA 1
ATOM 1925 C C . SER A 1 234 ? 3.750 0.109 15.901 1.00 82.56 234 SER A C 1
ATOM 1927 O O . SER A 1 234 ? 3.154 1.176 15.741 1.00 82.56 234 SER A O 1
ATOM 1929 N N . GLU A 1 235 ? 3.114 -0.997 16.303 1.00 83.62 235 GLU A N 1
ATOM 1930 C CA . GLU A 1 235 ? 1.666 -1.052 16.546 1.00 83.62 235 GLU A CA 1
ATOM 1931 C C . GLU A 1 235 ? 1.230 -0.142 17.703 1.00 83.62 235 GLU A C 1
ATOM 1933 O O . GLU A 1 235 ? 0.283 0.633 17.547 1.00 83.62 235 GLU A O 1
ATOM 1938 N N . VAL A 1 236 ? 1.948 -0.169 18.834 1.00 85.25 236 VAL A N 1
ATOM 1939 C CA . VAL A 1 236 ? 1.693 0.712 19.989 1.00 85.25 236 VAL A CA 1
ATOM 1940 C C . VAL A 1 236 ? 1.845 2.177 19.595 1.00 85.25 236 VAL A C 1
ATOM 1942 O O . VAL A 1 236 ? 0.945 2.974 19.859 1.00 85.25 236 VAL A O 1
ATOM 1945 N N . LYS A 1 237 ? 2.942 2.538 18.916 1.00 85.94 237 LYS A N 1
ATOM 1946 C CA . LYS A 1 237 ? 3.174 3.908 18.431 1.00 85.94 237 LYS A CA 1
ATOM 1947 C C . LYS A 1 237 ? 2.056 4.357 17.495 1.00 85.94 237 LYS A C 1
ATOM 1949 O O . LYS A 1 237 ? 1.545 5.464 17.639 1.00 85.94 237 LYS A O 1
ATOM 1954 N N . THR A 1 238 ? 1.631 3.487 16.583 1.00 85.81 238 THR A N 1
ATOM 1955 C CA . THR A 1 238 ? 0.568 3.791 15.622 1.00 85.81 238 THR A CA 1
ATOM 1956 C C . THR A 1 238 ? -0.782 3.985 16.312 1.00 85.81 238 THR A C 1
ATOM 1958 O O . THR A 1 238 ? -1.482 4.955 16.022 1.00 85.81 238 THR A O 1
ATOM 1961 N N . PHE A 1 239 ? -1.140 3.109 17.256 1.00 85.94 239 PHE A N 1
ATOM 1962 C CA . PHE A 1 239 ? -2.362 3.235 18.053 1.00 85.94 239 PHE A CA 1
ATOM 1963 C C . PHE A 1 239 ? -2.363 4.526 18.884 1.00 85.94 239 PHE A C 1
ATOM 1965 O O . PHE A 1 239 ? -3.319 5.301 18.827 1.00 85.94 239 PHE A O 1
ATOM 1972 N N . MET A 1 240 ? -1.268 4.805 19.598 1.00 85.38 240 MET A N 1
ATOM 1973 C CA . MET A 1 240 ? -1.131 6.023 20.400 1.00 85.38 240 MET A CA 1
ATOM 1974 C C . MET A 1 240 ? -1.145 7.282 19.537 1.00 85.38 240 MET A C 1
ATOM 1976 O O . MET A 1 240 ? -1.781 8.263 19.913 1.00 85.38 240 MET A O 1
ATOM 1980 N N . SER A 1 241 ? -0.515 7.254 18.361 1.00 86.06 241 SER A N 1
ATOM 1981 C CA . SER A 1 241 ? -0.560 8.378 17.427 1.00 86.06 241 SER A CA 1
ATOM 1982 C C . SER A 1 241 ? -1.975 8.657 16.945 1.00 86.06 241 SER A C 1
ATOM 1984 O O . SER A 1 241 ? -2.379 9.811 16.910 1.00 86.06 241 SER A O 1
ATOM 1986 N N . GLN A 1 242 ? -2.761 7.626 16.621 1.00 83.69 242 GLN A N 1
ATOM 1987 C CA . GLN A 1 242 ? -4.164 7.806 16.234 1.00 83.69 242 GLN A CA 1
ATOM 1988 C C . GLN A 1 242 ? -4.995 8.404 17.374 1.00 83.69 242 GLN A C 1
ATOM 1990 O O . GLN A 1 242 ? -5.800 9.306 17.139 1.00 83.69 242 GLN A O 1
ATOM 1995 N N . PHE A 1 243 ? -4.773 7.945 18.607 1.00 82.94 243 PHE A N 1
ATOM 1996 C CA . PHE A 1 243 ? -5.439 8.498 19.783 1.00 82.94 243 PHE A CA 1
ATOM 1997 C C . PHE A 1 243 ? -5.068 9.973 20.012 1.00 82.94 243 PHE A C 1
ATOM 1999 O O . PHE A 1 243 ? -5.955 10.808 20.172 1.00 82.94 243 PHE A O 1
ATOM 2006 N N . VAL A 1 244 ? -3.776 10.319 19.958 1.00 85.69 244 VAL A N 1
ATOM 2007 C CA . VAL A 1 244 ? -3.290 11.705 20.091 1.00 85.69 244 VAL A CA 1
ATOM 2008 C C . VAL A 1 244 ? -3.810 12.584 18.958 1.00 85.69 244 VAL A C 1
ATOM 2010 O O . VAL A 1 244 ? -4.315 13.674 19.218 1.00 85.69 244 VAL A O 1
ATOM 2013 N N . TYR A 1 245 ? -3.751 12.109 17.716 1.00 82.56 245 TYR A N 1
ATOM 2014 C CA . TYR A 1 245 ? -4.258 12.821 16.545 1.00 82.56 245 TYR A CA 1
ATOM 2015 C C . TYR A 1 245 ? -5.744 13.147 16.694 1.00 82.56 245 TYR A C 1
ATOM 2017 O O . TYR A 1 245 ? -6.169 14.267 16.428 1.00 82.56 245 TYR A O 1
ATOM 2025 N N . MET A 1 246 ? -6.539 12.210 17.208 1.00 80.31 246 MET A N 1
ATOM 2026 C CA . MET A 1 246 ? -7.955 12.438 17.480 1.00 80.31 246 MET A CA 1
ATOM 2027 C C . MET A 1 246 ? -8.175 13.426 18.642 1.00 80.31 246 MET A C 1
ATOM 2029 O O . MET A 1 246 ? -8.950 14.370 18.495 1.00 80.31 246 MET A O 1
ATOM 2033 N N . CYS A 1 247 ? -7.480 13.258 19.772 1.00 80.06 247 CYS A N 1
ATOM 2034 C CA . CYS A 1 247 ? -7.601 14.143 20.940 1.00 80.06 247 CYS A CA 1
ATOM 2035 C C . CYS A 1 247 ? -7.120 15.577 20.664 1.00 80.06 247 CYS A C 1
ATOM 2037 O O . CYS A 1 247 ? -7.598 16.520 21.287 1.00 80.06 247 CYS A O 1
ATOM 2039 N N . THR A 1 248 ? -6.198 15.749 19.717 1.00 82.06 248 THR A N 1
ATOM 2040 C CA . THR A 1 248 ? -5.684 17.054 19.276 1.00 82.06 248 THR A CA 1
ATOM 2041 C C . THR A 1 248 ? -6.439 17.613 18.071 1.00 82.06 248 THR A C 1
ATOM 2043 O O . THR A 1 248 ? -5.961 18.554 17.449 1.00 82.06 248 THR A O 1
ATOM 2046 N N . LEU A 1 249 ? -7.610 17.059 17.723 1.00 79.69 249 LEU A N 1
ATOM 2047 C CA . LEU A 1 249 ? -8.425 17.503 16.585 1.00 79.69 249 LEU A CA 1
ATOM 2048 C C . LEU A 1 249 ? -7.618 17.587 15.283 1.00 79.69 249 LEU A C 1
ATOM 2050 O O . LEU A 1 249 ? -7.676 18.580 14.562 1.00 79.69 249 LEU A O 1
ATOM 2054 N N . THR A 1 250 ? -6.864 16.532 14.980 1.00 76.81 250 THR A N 1
ATOM 2055 C CA . THR A 1 250 ? -6.024 16.371 13.783 1.00 76.81 250 THR A CA 1
ATOM 2056 C C . THR A 1 250 ? -4.798 17.289 13.693 1.00 76.81 250 THR A C 1
ATOM 2058 O O . THR A 1 250 ? -4.124 17.301 12.666 1.00 76.81 250 THR A O 1
ATOM 2061 N N . LEU A 1 251 ? -4.465 18.027 14.760 1.00 78.31 251 LEU A N 1
ATOM 2062 C CA . LEU A 1 251 ? -3.342 18.973 14.760 1.00 78.31 251 LEU A CA 1
ATOM 2063 C C . LEU A 1 251 ? -1.972 18.298 14.890 1.00 78.31 251 LEU A C 1
ATOM 2065 O O . LEU A 1 251 ? -0.988 18.819 14.371 1.00 78.31 251 LEU A O 1
ATOM 2069 N N . VAL A 1 252 ? -1.886 17.164 15.593 1.00 82.31 252 VAL A N 1
ATOM 2070 C CA . VAL A 1 252 ? -0.604 16.524 15.922 1.00 82.31 252 VAL A CA 1
ATOM 2071 C C . VAL A 1 252 ? -0.586 15.074 15.450 1.00 82.31 252 VAL A C 1
ATOM 2073 O O . VAL A 1 252 ? -1.322 14.239 15.973 1.00 82.31 252 VAL A O 1
ATOM 2076 N N . ASN A 1 253 ? 0.293 14.756 14.496 1.00 80.94 253 ASN A N 1
ATOM 2077 C CA . ASN A 1 253 ? 0.578 13.385 14.069 1.00 80.94 253 ASN A CA 1
ATOM 2078 C C . ASN A 1 253 ? 2.009 13.003 14.471 1.00 80.94 253 ASN A C 1
ATOM 2080 O O . ASN A 1 253 ? 2.965 13.625 14.019 1.00 80.94 253 ASN A O 1
ATOM 2084 N N . ILE A 1 254 ? 2.148 11.979 15.315 1.00 84.00 254 ILE A N 1
ATOM 2085 C CA . ILE A 1 254 ? 3.440 11.488 15.828 1.00 84.00 254 ILE A CA 1
ATOM 2086 C C . ILE A 1 254 ? 3.849 10.147 15.198 1.00 84.00 254 ILE A C 1
ATOM 2088 O O . ILE A 1 254 ? 4.813 9.514 15.641 1.00 84.00 254 ILE A O 1
ATOM 2092 N N . ASN A 1 255 ? 3.111 9.672 14.188 1.00 83.31 255 ASN A N 1
ATOM 2093 C CA . ASN A 1 255 ? 3.367 8.387 13.548 1.00 83.31 255 ASN A CA 1
ATOM 2094 C C . ASN A 1 255 ? 4.500 8.504 12.524 1.00 83.31 255 ASN A C 1
ATOM 2096 O O . ASN A 1 255 ? 4.257 8.571 11.321 1.00 83.31 255 ASN A O 1
ATOM 2100 N N . THR A 1 256 ? 5.733 8.544 13.019 1.00 83.50 256 THR A N 1
ATOM 2101 C CA . THR A 1 256 ? 6.934 8.616 12.182 1.00 83.50 256 THR A CA 1
ATOM 2102 C C . THR A 1 256 ? 7.592 7.253 11.965 1.00 83.50 256 THR A C 1
ATOM 2104 O O . THR A 1 256 ? 7.462 6.356 12.809 1.00 83.50 256 THR A O 1
ATOM 2107 N N . ASP A 1 257 ? 8.267 7.083 10.832 1.00 80.25 257 ASP A N 1
ATOM 2108 C CA . ASP A 1 257 ? 9.105 5.929 10.511 1.00 80.25 257 ASP A CA 1
ATOM 2109 C C . ASP A 1 257 ? 10.466 5.996 11.220 1.00 80.25 257 ASP A C 1
ATOM 2111 O O . ASP A 1 257 ? 10.708 6.871 12.057 1.00 80.25 257 ASP A O 1
ATOM 2115 N N . ASP A 1 258 ? 11.340 5.036 10.921 1.00 78.31 258 ASP A N 1
ATOM 2116 C CA . ASP A 1 258 ? 12.667 4.941 11.538 1.00 78.31 258 ASP A CA 1
ATOM 2117 C C . ASP A 1 258 ? 13.604 6.082 11.105 1.00 78.31 258 ASP A C 1
ATOM 2119 O O . ASP A 1 258 ? 14.602 6.347 11.773 1.00 78.31 258 ASP A O 1
ATOM 2123 N N . ARG A 1 259 ? 13.267 6.790 10.016 1.00 77.31 259 ARG A N 1
ATOM 2124 C CA . ARG A 1 259 ? 13.987 7.968 9.514 1.00 77.31 259 ARG A CA 1
ATOM 2125 C C . ARG A 1 259 ? 13.431 9.278 10.085 1.00 77.31 259 ARG A C 1
ATOM 2127 O O . ARG A 1 259 ? 14.029 10.327 9.877 1.00 77.31 259 ARG A O 1
ATOM 2134 N N . GLY A 1 260 ? 12.337 9.219 10.849 1.00 78.06 260 GLY A N 1
ATOM 2135 C CA . GLY A 1 260 ? 11.682 10.385 11.443 1.00 78.06 260 GLY A CA 1
ATOM 2136 C C . GLY A 1 260 ? 10.637 11.042 10.540 1.00 78.06 260 GLY A C 1
ATOM 2137 O O . GLY A 1 260 ? 9.999 12.001 10.973 1.00 78.06 260 GLY A O 1
ATOM 2138 N N . GLU A 1 261 ? 10.402 10.501 9.346 1.00 81.06 261 GLU A N 1
ATOM 2139 C CA . GLU A 1 261 ? 9.404 10.998 8.401 1.00 81.06 261 GLU A CA 1
ATOM 2140 C C . GLU A 1 261 ? 8.016 10.452 8.737 1.00 81.06 261 GLU A C 1
ATOM 2142 O O . GLU A 1 261 ? 7.873 9.394 9.351 1.00 81.06 261 GLU A O 1
ATOM 2147 N N . ILE A 1 262 ? 6.955 11.165 8.358 1.00 81.50 262 ILE A N 1
ATOM 2148 C CA . ILE A 1 262 ? 5.582 10.706 8.608 1.00 81.50 262 ILE A CA 1
ATOM 2149 C C . ILE A 1 262 ? 5.329 9.418 7.814 1.00 81.50 262 ILE A C 1
ATOM 2151 O O . ILE A 1 262 ? 5.468 9.394 6.592 1.00 81.50 262 ILE A O 1
ATOM 2155 N N . LYS A 1 263 ? 4.896 8.351 8.498 1.00 83.06 263 LYS A N 1
ATOM 2156 C CA . LYS A 1 263 ? 4.569 7.077 7.848 1.00 83.06 263 LYS A CA 1
ATOM 2157 C C . LYS A 1 263 ? 3.425 7.257 6.856 1.00 83.06 263 LYS A C 1
ATOM 2159 O O . LYS A 1 263 ? 2.335 7.692 7.232 1.00 83.06 263 LYS A O 1
ATOM 2164 N N . ALA A 1 264 ? 3.632 6.796 5.626 1.00 82.00 264 ALA A N 1
ATOM 2165 C CA . ALA A 1 264 ? 2.573 6.632 4.634 1.00 82.00 264 ALA A CA 1
ATOM 2166 C C . ALA A 1 264 ? 1.737 5.370 4.943 1.00 82.00 264 ALA A C 1
ATOM 2168 O O . ALA A 1 264 ? 1.783 4.376 4.215 1.00 82.00 264 ALA A O 1
ATOM 2169 N N . ASP A 1 265 ? 1.026 5.386 6.076 1.00 83.81 265 ASP A N 1
ATOM 2170 C CA . ASP A 1 265 ? 0.180 4.293 6.566 1.00 83.81 265 ASP A CA 1
ATOM 2171 C C . ASP A 1 265 ? -1.108 4.843 7.216 1.00 83.81 265 ASP A C 1
ATOM 2173 O O . ASP A 1 265 ? -1.021 5.660 8.140 1.00 83.81 265 ASP A O 1
ATOM 2177 N N . PRO A 1 266 ? -2.312 4.397 6.804 1.00 88.94 266 PRO A N 1
ATOM 2178 C CA . PRO A 1 266 ? -2.599 3.344 5.825 1.00 88.94 266 PRO A CA 1
ATOM 2179 C C . PRO A 1 266 ? -2.568 3.804 4.363 1.00 88.94 266 PRO A C 1
ATOM 2181 O O . PRO A 1 266 ? -2.672 4.991 4.061 1.00 88.94 266 PRO A O 1
ATOM 2184 N N . LEU A 1 267 ? -2.478 2.834 3.451 1.00 92.06 267 LEU A N 1
ATOM 2185 C CA . LEU A 1 267 ? -2.579 3.049 2.008 1.00 92.06 267 LEU A CA 1
ATOM 2186 C C . LEU A 1 267 ? -4.003 2.787 1.516 1.00 92.06 267 LEU A C 1
ATOM 2188 O O . LEU A 1 267 ? -4.682 1.892 2.016 1.00 92.06 267 LEU A O 1
ATOM 2192 N N . VAL A 1 268 ? -4.425 3.539 0.497 1.00 93.00 268 VAL A N 1
ATOM 2193 C CA . VAL A 1 268 ? -5.673 3.320 -0.248 1.00 93.00 268 VAL A CA 1
ATOM 2194 C C . VAL A 1 268 ? -5.303 2.914 -1.664 1.00 93.00 268 VAL A C 1
ATOM 2196 O O . VAL A 1 268 ? -4.625 3.683 -2.345 1.00 93.00 268 VAL A O 1
ATOM 2199 N N . LYS A 1 269 ? -5.695 1.709 -2.085 1.00 93.44 269 LYS A N 1
ATOM 2200 C CA . LYS A 1 269 ? -5.393 1.160 -3.417 1.00 93.44 269 LYS A CA 1
ATOM 2201 C C . LYS A 1 269 ? -6.539 0.302 -3.935 1.00 93.44 269 LYS A C 1
ATOM 2203 O O . LYS A 1 269 ? -7.419 -0.094 -3.172 1.00 93.44 269 LYS A O 1
ATOM 2208 N N . ARG A 1 270 ? -6.501 -0.017 -5.225 1.00 92.44 270 ARG A N 1
ATOM 2209 C CA . ARG A 1 270 ? -7.429 -0.931 -5.880 1.00 92.44 270 ARG A CA 1
ATOM 2210 C C . ARG A 1 270 ? -6.876 -2.351 -5.942 1.00 92.44 270 ARG A C 1
ATOM 2212 O O . ARG A 1 270 ? -5.684 -2.552 -6.175 1.00 92.44 270 ARG A O 1
ATOM 2219 N N . VAL A 1 271 ? -7.747 -3.336 -5.757 1.00 93.50 271 VAL A N 1
ATOM 2220 C CA . VAL A 1 271 ? -7.441 -4.759 -5.924 1.00 93.50 271 VAL A CA 1
ATOM 2221 C C . VAL A 1 271 ? -7.348 -5.087 -7.412 1.00 93.50 271 VAL A C 1
ATOM 2223 O O . VAL A 1 271 ? -8.274 -4.839 -8.183 1.00 93.50 271 VAL A O 1
ATOM 2226 N N . THR A 1 272 ? -6.217 -5.660 -7.810 1.00 92.69 272 THR A N 1
ATOM 2227 C CA . THR A 1 272 ? -5.865 -5.957 -9.213 1.00 92.69 272 THR A CA 1
ATOM 2228 C C . THR A 1 272 ? -5.299 -7.357 -9.418 1.00 92.69 272 THR A C 1
ATOM 2230 O O . THR A 1 272 ? -5.129 -7.783 -10.553 1.00 92.69 272 THR A O 1
ATOM 2233 N N . GLY A 1 273 ? -5.025 -8.098 -8.353 1.00 93.88 273 GLY A N 1
ATOM 2234 C CA . GLY A 1 273 ? -4.718 -9.522 -8.426 1.00 93.88 273 GLY A CA 1
ATOM 2235 C C . GLY A 1 273 ? -5.444 -10.239 -7.304 1.00 93.88 273 GLY A C 1
ATOM 2236 O O . GLY A 1 273 ? -5.444 -9.758 -6.167 1.00 93.88 273 GLY A O 1
ATOM 2237 N N . LEU A 1 274 ? -6.088 -11.344 -7.649 1.00 95.69 274 LEU A N 1
ATOM 2238 C CA . LEU A 1 274 ? -6.848 -12.198 -6.750 1.00 95.69 274 LEU A CA 1
ATOM 2239 C C . LEU A 1 274 ? -6.039 -13.451 -6.385 1.00 95.69 274 LEU A C 1
ATOM 2241 O O . LEU A 1 274 ? -5.117 -13.819 -7.118 1.00 95.69 274 LEU A O 1
ATOM 2245 N N . PRO A 1 275 ? -6.395 -14.134 -5.285 1.00 95.81 275 PRO A N 1
ATOM 2246 C CA . PRO A 1 275 ? -5.865 -15.456 -4.980 1.00 95.81 275 PRO A CA 1
ATOM 2247 C C . PRO A 1 275 ? -5.965 -16.419 -6.171 1.00 95.81 275 PRO A C 1
ATOM 2249 O O . PRO A 1 275 ? -6.965 -16.436 -6.894 1.00 95.81 275 PRO A O 1
ATOM 2252 N N . GLY A 1 276 ? -4.916 -17.213 -6.384 1.00 94.81 276 GLY A N 1
ATOM 2253 C CA . GLY A 1 276 ? -4.827 -18.183 -7.477 1.00 94.81 276 GLY A CA 1
ATOM 2254 C C . GLY A 1 276 ? -4.532 -17.580 -8.855 1.00 94.81 276 GLY A C 1
ATOM 2255 O O . GLY A 1 276 ? -4.529 -18.306 -9.848 1.00 94.81 276 GLY A O 1
ATOM 2256 N N . GLU A 1 277 ? -4.278 -16.272 -8.944 1.00 95.00 277 GLU A N 1
ATOM 2257 C CA . GLU A 1 277 ? -3.880 -15.621 -10.192 1.00 95.00 277 GLU A CA 1
ATOM 2258 C C . GLU A 1 277 ? -2.377 -15.365 -10.265 1.00 95.00 277 GLU A C 1
ATOM 2260 O O . GLU A 1 277 ? -1.685 -15.217 -9.259 1.00 95.00 277 GLU A O 1
ATOM 2265 N N . GLN A 1 278 ? -1.886 -15.271 -11.492 1.00 93.56 278 GLN A N 1
ATOM 2266 C CA . GLN A 1 278 ? -0.576 -14.738 -11.817 1.00 93.56 278 GLN A CA 1
ATOM 2267 C C . GLN A 1 278 ? -0.774 -13.570 -12.776 1.00 93.56 278 GLN A C 1
ATOM 2269 O O . GLN A 1 278 ? -1.591 -13.647 -13.697 1.00 93.56 278 GLN A O 1
ATOM 2274 N N . ILE A 1 279 ? -0.054 -12.480 -12.545 1.00 93.94 279 ILE A N 1
ATOM 2275 C CA . ILE A 1 279 ? -0.248 -11.215 -13.249 1.00 93.94 279 ILE A CA 1
ATOM 2276 C C . ILE A 1 279 ? 1.069 -10.683 -13.808 1.00 93.94 279 ILE A C 1
ATOM 2278 O O . ILE A 1 279 ? 2.142 -10.996 -13.300 1.00 93.94 279 ILE A O 1
ATOM 2282 N N . MET A 1 280 ? 0.987 -9.862 -14.846 1.00 92.19 280 MET A N 1
ATOM 2283 C CA . MET A 1 280 ? 2.098 -9.054 -15.355 1.00 92.19 280 MET A CA 1
ATOM 2284 C C . MET A 1 280 ? 1.550 -7.768 -15.969 1.00 92.19 280 MET A C 1
ATOM 2286 O O . MET A 1 280 ? 0.385 -7.716 -16.361 1.00 92.19 280 MET A O 1
ATOM 2290 N N . LEU A 1 281 ? 2.378 -6.736 -16.061 1.00 89.88 281 LEU A N 1
ATOM 2291 C CA . LEU A 1 281 ? 2.017 -5.453 -16.658 1.00 89.88 281 LEU A CA 1
ATOM 2292 C C . LEU A 1 281 ? 2.987 -5.168 -17.807 1.00 89.88 281 LEU A C 1
ATOM 2294 O O . LEU A 1 281 ? 4.198 -5.163 -17.593 1.00 89.88 281 LEU A O 1
ATOM 2298 N N . VAL A 1 282 ? 2.467 -4.942 -19.011 1.00 88.12 282 VAL A N 1
ATOM 2299 C CA . VAL A 1 282 ? 3.279 -4.669 -20.207 1.00 88.12 282 VAL A CA 1
ATOM 2300 C C . VAL A 1 282 ? 2.664 -3.501 -20.962 1.00 88.12 282 VAL A C 1
ATOM 2302 O O . VAL A 1 282 ? 1.475 -3.524 -21.261 1.00 88.12 282 VAL A O 1
ATOM 2305 N N . ASP A 1 283 ? 3.461 -2.474 -21.253 1.00 86.31 283 ASP A N 1
ATOM 2306 C CA . ASP A 1 283 ? 3.036 -1.247 -21.942 1.00 86.31 283 ASP A CA 1
ATOM 2307 C C . ASP A 1 283 ? 1.827 -0.555 -21.279 1.00 86.31 283 ASP A C 1
ATOM 2309 O O . ASP A 1 283 ? 0.994 0.088 -21.924 1.00 86.31 283 ASP A O 1
ATOM 2313 N N . GLY A 1 284 ? 1.720 -0.676 -19.955 1.00 82.88 284 GLY A N 1
ATOM 2314 C CA . GLY A 1 284 ? 0.594 -0.158 -19.184 1.00 82.88 284 GLY A CA 1
ATOM 2315 C C . GLY A 1 284 ? -0.673 -1.015 -19.241 1.00 82.88 284 GLY A C 1
ATOM 2316 O O . GLY A 1 284 ? -1.679 -0.610 -18.674 1.00 82.88 284 GLY A O 1
ATOM 2317 N N . GLU A 1 285 ? -0.662 -2.187 -19.878 1.00 85.00 285 GLU A N 1
ATOM 2318 C CA . GLU A 1 285 ? -1.791 -3.121 -19.897 1.00 85.00 285 GLU A CA 1
ATOM 2319 C C . GLU A 1 285 ? -1.561 -4.286 -18.928 1.00 85.00 285 GLU A C 1
ATOM 2321 O O . GLU A 1 285 ? -0.497 -4.913 -18.917 1.00 85.00 285 GLU A O 1
ATOM 2326 N N . LEU A 1 286 ? -2.551 -4.551 -18.069 1.00 88.00 286 LEU A N 1
ATOM 2327 C CA . LEU A 1 286 ? -2.490 -5.612 -17.067 1.00 88.00 286 LEU A CA 1
ATOM 2328 C C . LEU A 1 286 ? -2.975 -6.925 -17.677 1.00 88.00 286 LEU A C 1
ATOM 2330 O O . LEU A 1 286 ? -4.099 -7.023 -18.162 1.00 88.00 286 LEU A O 1
ATOM 2334 N N . TYR A 1 287 ? -2.152 -7.957 -17.576 1.00 89.25 287 TYR A N 1
ATOM 2335 C CA . TYR A 1 287 ? -2.480 -9.313 -17.985 1.00 89.25 287 TYR A CA 1
ATOM 2336 C C . TYR A 1 287 ? -2.606 -10.189 -16.749 1.00 89.25 287 TYR A C 1
ATOM 2338 O O . TYR A 1 287 ? -1.782 -10.116 -15.838 1.00 89.25 287 TYR A O 1
ATOM 2346 N N . ALA A 1 288 ? -3.625 -11.041 -16.728 1.00 91.56 288 ALA A N 1
ATOM 2347 C CA . ALA A 1 288 ? -3.832 -12.019 -15.670 1.00 91.56 288 ALA A CA 1
ATOM 2348 C C . ALA A 1 288 ? -4.090 -13.403 -16.264 1.00 91.56 288 ALA A C 1
ATOM 2350 O O . ALA A 1 288 ? -4.664 -13.531 -17.349 1.00 91.56 288 ALA A O 1
ATOM 2351 N N . ARG A 1 289 ? -3.688 -14.435 -15.526 1.00 88.75 289 ARG A N 1
ATOM 2352 C CA . ARG A 1 289 ? -4.072 -15.826 -15.766 1.00 88.75 289 ARG A CA 1
ATOM 2353 C C . ARG A 1 289 ? -4.359 -16.534 -14.453 1.00 88.75 289 ARG A C 1
ATOM 2355 O O . ARG A 1 289 ? -3.829 -16.159 -13.409 1.00 88.75 289 ARG A O 1
ATOM 2362 N N . LYS A 1 290 ? -5.156 -17.589 -14.533 1.00 89.50 290 LYS A N 1
ATOM 2363 C CA . LYS A 1 290 ? -5.327 -18.608 -13.492 1.00 89.50 290 LYS A CA 1
ATOM 2364 C C . LYS A 1 290 ? -4.635 -19.898 -13.904 1.00 89.50 290 LYS A C 1
ATOM 2366 O O . LYS A 1 290 ? -4.225 -20.042 -15.060 1.00 89.50 290 LYS A O 1
ATOM 2371 N N . ASP A 1 291 ? -4.551 -20.835 -12.973 1.00 82.81 291 ASP A N 1
ATOM 2372 C CA . ASP A 1 291 ? -3.970 -22.138 -13.252 1.00 82.81 291 ASP A CA 1
ATOM 2373 C C . ASP A 1 291 ? -4.634 -22.841 -14.448 1.00 82.81 291 ASP A C 1
ATOM 2375 O O . ASP A 1 291 ? -5.854 -22.800 -14.615 1.00 82.81 291 ASP A O 1
ATOM 2379 N N . GLY A 1 292 ? -3.807 -23.394 -15.338 1.00 73.94 292 GLY A N 1
ATOM 2380 C CA . GLY A 1 292 ? -4.237 -24.008 -16.600 1.00 73.94 292 GLY A CA 1
ATOM 2381 C C . GLY A 1 292 ? -4.795 -23.056 -17.675 1.00 73.94 292 GLY A C 1
ATOM 2382 O O . GLY A 1 292 ? -5.245 -23.529 -18.717 1.00 73.94 292 GLY A O 1
ATOM 2383 N N . THR A 1 293 ? -4.781 -21.731 -17.475 1.00 80.69 293 THR A N 1
ATOM 2384 C CA . THR A 1 293 ? -5.319 -20.757 -18.450 1.00 80.69 293 THR A CA 1
ATOM 2385 C C . THR A 1 293 ? -4.237 -19.892 -19.100 1.00 80.69 293 THR A C 1
ATOM 2387 O O . THR A 1 293 ? -3.157 -19.680 -18.547 1.00 80.69 293 THR A O 1
ATOM 2390 N N . ARG A 1 294 ? -4.539 -19.366 -20.294 1.00 78.81 294 ARG A N 1
ATOM 2391 C CA . ARG A 1 294 ? -3.691 -18.389 -20.994 1.00 78.81 294 ARG A CA 1
ATOM 2392 C C . ARG A 1 294 ? -3.825 -17.005 -20.358 1.00 78.81 294 ARG A C 1
ATOM 2394 O O . ARG A 1 294 ? -4.860 -16.679 -19.782 1.00 78.81 294 ARG A O 1
ATOM 2401 N N . PHE A 1 295 ? -2.798 -16.173 -20.528 1.00 83.81 295 PHE A N 1
ATOM 2402 C CA . PHE A 1 295 ? -2.899 -14.757 -20.191 1.00 83.81 295 PHE A CA 1
ATOM 2403 C C . PHE A 1 295 ? -3.977 -14.067 -21.021 1.00 83.81 295 PHE A C 1
ATOM 2405 O O . PHE A 1 295 ? -4.028 -14.202 -22.243 1.00 83.81 295 PHE A O 1
ATOM 2412 N N . SER A 1 296 ? -4.801 -13.285 -20.338 1.00 83.62 296 SER A N 1
ATOM 2413 C CA . SER A 1 296 ? -5.773 -12.388 -20.949 1.00 83.62 296 SER A CA 1
ATOM 2414 C C . SER A 1 296 ? -5.607 -10.989 -20.379 1.00 83.62 296 SER A C 1
ATOM 2416 O O . SER A 1 296 ? -5.341 -10.841 -19.182 1.00 83.62 296 SER A O 1
ATOM 2418 N N . ALA A 1 297 ? -5.789 -9.980 -21.228 1.00 86.31 297 ALA A N 1
ATOM 2419 C CA . ALA A 1 297 ? -5.870 -8.597 -20.788 1.00 86.31 297 ALA A CA 1
ATOM 2420 C C . ALA A 1 297 ? -7.028 -8.430 -19.795 1.00 86.31 297 ALA A C 1
ATOM 2422 O O . ALA A 1 297 ? -8.138 -8.930 -20.004 1.00 86.31 297 ALA A O 1
ATOM 2423 N N . VAL A 1 298 ? -6.761 -7.734 -18.698 1.00 84.88 298 VAL A N 1
ATOM 2424 C CA . VAL A 1 298 ? -7.767 -7.393 -17.702 1.00 84.88 298 VAL A CA 1
ATOM 2425 C C . VAL A 1 298 ? -8.577 -6.209 -18.238 1.00 84.88 298 VAL A C 1
ATOM 2427 O O . VAL A 1 298 ? -8.029 -5.212 -18.686 1.00 84.88 298 VAL A O 1
ATOM 2430 N N . GLY A 1 299 ? -9.909 -6.311 -18.211 1.00 74.62 299 GLY A N 1
ATOM 2431 C CA . GLY A 1 299 ? -10.825 -5.257 -18.673 1.00 74.62 299 GLY A CA 1
ATOM 2432 C C . GLY A 1 299 ? -10.982 -4.107 -17.676 1.00 74.62 299 GLY A C 1
ATOM 2433 O O . GLY A 1 299 ? -12.100 -3.708 -17.350 1.00 74.62 299 GLY A O 1
ATOM 2434 N N . ASP A 1 300 ? -9.885 -3.607 -17.127 1.00 71.81 300 ASP A N 1
ATOM 2435 C CA . ASP A 1 300 ? -9.903 -2.663 -16.022 1.00 71.81 300 ASP A CA 1
ATOM 2436 C C . ASP A 1 300 ? -10.078 -1.197 -16.502 1.00 71.81 300 ASP A C 1
ATOM 2438 O O . ASP A 1 300 ? -10.395 -0.315 -15.700 1.00 71.81 300 ASP A O 1
ATOM 2442 N N . SER A 1 301 ? -9.994 -0.920 -17.814 1.00 65.06 301 SER A N 1
ATOM 2443 C CA . SER A 1 301 ? -9.844 0.439 -18.403 1.00 65.06 301 SER A CA 1
ATOM 2444 C C . SER A 1 301 ? -11.012 1.383 -18.144 1.00 65.06 301 SER A C 1
ATOM 2446 O O . SER A 1 301 ? -10.969 2.566 -18.474 1.00 65.06 301 SER A O 1
ATOM 2448 N N . SER A 1 302 ? -12.080 0.838 -17.574 1.00 62.75 302 SER A N 1
ATOM 2449 C CA . SER A 1 302 ? -13.241 1.567 -17.091 1.00 62.75 302 SER A CA 1
ATOM 2450 C C . SER A 1 302 ? -12.991 2.356 -15.804 1.00 62.75 302 SER A C 1
ATOM 2452 O O . SER A 1 302 ? -13.784 3.246 -15.515 1.00 62.75 302 SER A O 1
ATOM 2454 N N . TYR A 1 303 ? -11.945 2.059 -15.025 1.00 64.88 303 TYR A N 1
ATOM 2455 C CA . TYR A 1 303 ? -11.750 2.676 -13.707 1.00 64.88 303 TYR A CA 1
ATOM 2456 C C . TYR A 1 303 ? -10.317 3.093 -13.362 1.00 64.88 303 TYR A C 1
ATOM 2458 O O . TYR A 1 303 ? -10.110 3.616 -12.270 1.00 64.88 303 TYR A O 1
ATOM 2466 N N . ALA A 1 304 ? -9.337 2.912 -14.248 1.00 63.91 304 ALA A N 1
ATOM 2467 C CA . ALA A 1 304 ? -7.985 3.399 -13.989 1.00 63.91 3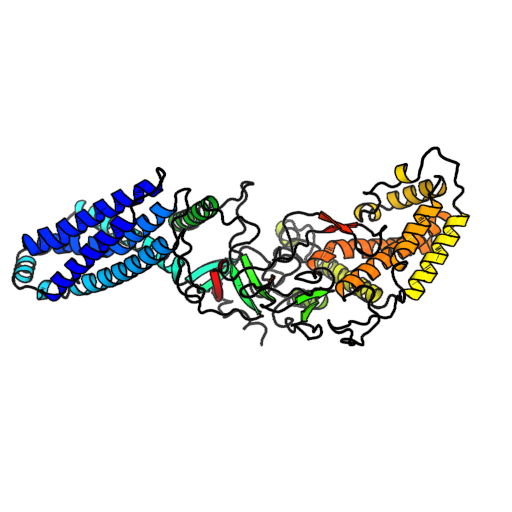04 ALA A CA 1
ATOM 2468 C C . ALA A 1 304 ? -7.246 3.860 -15.254 1.00 63.91 304 ALA A C 1
ATOM 2470 O O . ALA A 1 304 ? -7.592 3.494 -16.379 1.00 63.91 304 ALA A O 1
ATOM 2471 N N . CYS A 1 305 ? -6.276 4.752 -15.041 1.00 63.72 305 CYS A N 1
ATOM 2472 C CA . CYS A 1 305 ? -5.530 5.462 -16.075 1.00 63.72 305 CYS A CA 1
ATOM 2473 C C . CYS A 1 305 ? -4.090 4.930 -16.094 1.00 63.72 305 CYS A C 1
ATOM 2475 O O . CYS A 1 305 ? -3.304 5.237 -15.199 1.00 63.72 305 CYS A O 1
ATOM 2477 N N . TRP A 1 306 ? -3.753 4.088 -17.073 1.00 66.12 306 TRP A N 1
ATOM 2478 C CA . TRP A 1 306 ? -2.457 3.381 -17.098 1.00 66.12 306 TRP A CA 1
ATOM 2479 C C . TRP A 1 306 ? -1.759 3.290 -18.446 1.00 66.12 306 TRP A C 1
ATOM 2481 O O . TRP A 1 306 ? -0.601 2.884 -18.477 1.00 66.12 306 TRP A O 1
ATOM 2491 N N . ASN A 1 307 ? -2.431 3.608 -19.553 1.00 63.25 307 ASN A N 1
ATOM 2492 C CA . ASN A 1 307 ? -1.795 3.608 -20.863 1.00 63.25 307 ASN A CA 1
ATOM 2493 C C . ASN A 1 307 ? -1.749 5.025 -21.428 1.00 63.25 307 ASN A C 1
ATOM 2495 O O . ASN A 1 307 ? -2.577 5.870 -21.088 1.00 63.25 307 ASN A O 1
ATOM 2499 N N . ALA A 1 308 ? -0.810 5.237 -22.344 1.00 60.31 308 ALA A N 1
ATOM 2500 C CA . ALA A 1 308 ? -0.605 6.492 -23.058 1.00 60.31 308 ALA A CA 1
ATOM 2501 C C . ALA A 1 308 ? -1.920 7.090 -23.618 1.00 60.31 308 ALA A C 1
ATOM 2503 O O . ALA A 1 308 ? -2.163 8.295 -23.551 1.00 60.31 308 ALA A O 1
ATOM 2504 N N . ALA A 1 309 ? -2.840 6.240 -24.089 1.00 60.12 309 ALA A N 1
ATOM 2505 C CA . ALA A 1 309 ? -4.152 6.661 -24.579 1.00 60.12 309 ALA A CA 1
ATOM 2506 C C . ALA A 1 309 ? -5.119 7.128 -23.464 1.00 60.12 309 ALA A C 1
ATOM 2508 O O . ALA A 1 309 ? -5.920 8.042 -23.675 1.00 60.12 309 ALA A O 1
ATOM 2509 N N . ALA A 1 310 ? -5.075 6.514 -22.281 1.00 62.12 310 ALA A N 1
ATOM 2510 C CA . ALA A 1 310 ? -5.834 6.923 -21.103 1.00 62.12 310 ALA A CA 1
ATOM 2511 C C . ALA A 1 310 ? -5.285 8.225 -20.508 1.00 62.12 310 ALA A C 1
ATOM 2513 O O . ALA A 1 310 ? -6.076 9.035 -20.021 1.00 62.12 310 ALA A O 1
ATOM 2514 N N . ASP A 1 311 ? -3.978 8.467 -20.626 1.00 60.69 311 ASP A N 1
ATOM 2515 C CA . ASP A 1 311 ? -3.355 9.733 -20.237 1.00 60.69 311 ASP A CA 1
ATOM 2516 C C . ASP A 1 311 ? -3.928 10.884 -21.071 1.00 60.69 311 ASP A C 1
ATOM 2518 O O . ASP A 1 311 ? -4.388 11.879 -20.513 1.00 60.69 311 ASP A O 1
ATOM 2522 N N . ARG A 1 312 ? -4.074 10.705 -22.395 1.00 63.38 312 ARG A N 1
ATOM 2523 C CA . ARG A 1 312 ? -4.757 11.698 -23.247 1.00 63.38 312 ARG A CA 1
ATOM 2524 C C . ARG A 1 312 ? -6.172 12.005 -22.762 1.00 63.38 312 ARG A C 1
ATOM 2526 O O . ARG A 1 312 ? -6.544 13.170 -22.721 1.00 63.38 312 ARG A O 1
ATOM 2533 N N . LYS A 1 313 ? -6.950 11.004 -22.328 1.00 58.47 313 LYS A N 1
ATOM 2534 C CA . LYS A 1 313 ? -8.290 11.233 -21.746 1.00 58.47 313 LYS A CA 1
ATOM 2535 C C . LYS A 1 313 ? -8.231 12.010 -20.429 1.00 58.47 313 LYS A C 1
ATOM 2537 O O . LYS A 1 313 ? -9.110 12.835 -20.182 1.00 58.47 313 LYS A O 1
ATOM 2542 N N . LEU A 1 314 ? -7.216 11.764 -19.598 1.00 57.62 314 LEU A N 1
ATOM 2543 C CA . LEU A 1 314 ? -6.963 12.534 -18.377 1.00 57.62 314 LEU A CA 1
ATOM 2544 C C . LEU A 1 314 ? -6.724 14.020 -18.707 1.00 57.62 314 LEU A C 1
ATOM 2546 O O . LEU A 1 314 ? -7.211 14.892 -17.982 1.00 57.62 314 LEU A O 1
ATOM 2550 N N . TYR A 1 315 ? -6.041 14.298 -19.825 1.00 53.00 315 TYR A N 1
ATOM 2551 C CA . TYR A 1 315 ? -5.749 15.652 -20.306 1.00 53.00 315 TYR A CA 1
ATOM 2552 C C . TYR A 1 315 ? -6.919 16.321 -21.043 1.00 53.00 315 TYR A C 1
ATOM 2554 O O . TYR A 1 315 ? -7.115 17.529 -20.919 1.00 53.00 315 TYR A O 1
ATOM 2562 N N . ASP A 1 316 ? -7.737 15.545 -21.755 1.00 51.94 316 ASP A N 1
ATOM 2563 C CA . ASP A 1 316 ? -8.887 16.031 -22.533 1.00 51.94 316 ASP A CA 1
ATOM 2564 C C . ASP A 1 316 ? -10.112 16.359 -21.648 1.00 51.94 316 ASP A C 1
ATOM 2566 O O . ASP A 1 316 ? -11.038 17.078 -22.039 1.00 51.94 316 ASP A O 1
ATOM 2570 N N . LEU A 1 317 ? -10.105 15.895 -20.390 1.00 50.28 317 LEU A N 1
ATOM 2571 C CA . LEU A 1 317 ? -11.035 16.294 -19.329 1.00 50.28 317 LEU A CA 1
ATOM 2572 C C . LEU A 1 317 ? -10.781 17.759 -18.924 1.00 50.28 317 LEU A C 1
ATOM 2574 O O . LEU A 1 317 ? -10.223 18.068 -17.868 1.00 50.28 317 LEU A O 1
ATOM 2578 N N . ASN A 1 318 ? -11.265 18.657 -19.781 1.00 46.84 318 ASN A N 1
ATOM 2579 C CA . ASN A 1 318 ? -11.113 20.114 -19.873 1.00 46.84 318 ASN A CA 1
ATOM 2580 C C . ASN A 1 318 ? -11.505 20.969 -18.632 1.00 46.84 318 ASN A C 1
ATOM 2582 O O . ASN A 1 318 ? -11.891 22.125 -18.764 1.00 46.84 318 ASN A O 1
ATOM 2586 N N . LYS A 1 319 ? -11.428 20.437 -17.405 1.00 50.00 319 LYS A N 1
ATOM 2587 C CA . LYS A 1 319 ? -11.560 21.140 -16.105 1.00 50.00 319 LYS A CA 1
ATOM 2588 C C . LYS A 1 319 ? -10.915 20.380 -14.923 1.00 50.00 319 LYS A C 1
ATOM 2590 O O . LYS A 1 319 ? -10.931 20.888 -13.799 1.00 50.00 319 LYS A O 1
ATOM 2595 N N . SER A 1 320 ? -10.357 19.184 -15.147 1.00 49.38 320 SER A N 1
ATOM 2596 C CA . SER A 1 320 ? -9.913 18.249 -14.094 1.00 49.38 320 SER A CA 1
ATOM 2597 C C . SER A 1 320 ? -8.399 18.227 -13.865 1.00 49.38 320 SER A C 1
ATOM 2599 O O . SER A 1 320 ? -7.988 17.951 -12.741 1.00 49.38 320 SER A O 1
ATOM 2601 N N . ILE A 1 321 ? -7.583 18.625 -14.855 1.00 51.34 321 ILE A N 1
ATOM 2602 C CA . ILE A 1 321 ? -6.126 18.849 -14.693 1.00 51.34 321 ILE A CA 1
ATOM 2603 C C . ILE A 1 321 ? -5.836 19.840 -13.551 1.00 51.34 321 ILE A C 1
ATOM 2605 O O . ILE A 1 321 ? -4.814 19.770 -12.879 1.00 51.34 321 ILE A O 1
ATOM 2609 N N . LEU A 1 322 ? -6.790 20.724 -13.237 1.00 52.06 322 LEU A N 1
ATOM 2610 C CA . LEU A 1 322 ? -6.715 21.629 -12.091 1.00 52.06 322 LEU A CA 1
ATOM 2611 C C . LEU A 1 322 ? -6.746 20.931 -10.716 1.00 52.06 322 LEU A C 1
ATOM 2613 O O . LEU A 1 322 ? -6.797 21.628 -9.704 1.00 52.06 322 LEU A O 1
ATOM 2617 N N . LYS A 1 323 ? -6.787 19.604 -10.643 1.00 62.22 323 LYS A N 1
ATOM 2618 C CA . LYS A 1 323 ? -6.897 18.873 -9.376 1.00 62.22 323 LYS A CA 1
ATOM 2619 C C . LYS A 1 323 ? -5.835 17.793 -9.200 1.00 62.22 323 LYS A C 1
ATOM 2621 O O . LYS A 1 323 ? -5.909 17.087 -8.201 1.00 62.22 323 LYS A O 1
ATOM 2626 N N . ILE A 1 324 ? -4.899 17.697 -10.145 1.00 68.25 324 ILE A N 1
ATOM 2627 C CA . ILE A 1 324 ? -3.660 16.945 -9.972 1.00 68.25 324 ILE A CA 1
ATOM 2628 C C . ILE A 1 324 ? -2.527 17.902 -9.577 1.00 68.25 324 ILE A C 1
ATOM 2630 O O . ILE A 1 324 ? -2.467 19.045 -10.038 1.00 68.25 324 ILE A O 1
ATOM 2634 N N . GLU A 1 325 ? -1.674 17.457 -8.671 1.00 74.44 325 GLU A N 1
ATOM 2635 C CA . GLU A 1 325 ? -0.492 18.125 -8.142 1.00 74.44 325 GLU A CA 1
ATOM 2636 C C . GLU A 1 325 ? 0.679 17.986 -9.107 1.00 74.44 325 GLU A C 1
ATOM 2638 O O . GLU A 1 325 ? 1.469 18.924 -9.217 1.00 74.44 325 GLU A O 1
ATOM 2643 N N . LYS A 1 326 ? 0.780 16.860 -9.827 1.00 79.38 326 LYS A N 1
ATOM 2644 C CA . LYS A 1 326 ? 1.897 16.581 -10.733 1.00 79.38 326 LYS A CA 1
ATOM 2645 C C . LYS A 1 326 ? 1.451 15.862 -12.006 1.00 79.38 326 LYS A C 1
ATOM 2647 O O . LYS A 1 326 ? 0.727 14.868 -11.947 1.00 79.38 326 LYS A O 1
ATOM 2652 N N . LEU A 1 327 ? 1.928 16.338 -13.158 1.00 77.88 327 LEU A N 1
ATOM 2653 C CA . LEU A 1 327 ? 1.732 15.644 -14.430 1.00 77.88 327 LEU A CA 1
ATOM 2654 C C . LEU A 1 327 ? 2.484 14.290 -14.442 1.00 77.88 327 LEU A C 1
ATOM 2656 O O . LEU A 1 327 ? 3.640 14.253 -14.011 1.00 77.88 327 LEU A O 1
ATOM 2660 N N . PRO A 1 328 ? 1.849 13.197 -14.906 1.00 75.81 328 PRO A N 1
ATOM 2661 C CA . PRO A 1 328 ? 2.383 11.832 -14.889 1.00 75.81 328 PRO A CA 1
ATOM 2662 C C . PRO A 1 328 ? 3.810 11.640 -15.421 1.00 75.81 328 PRO A C 1
ATOM 2664 O O . PRO A 1 328 ? 4.646 11.112 -14.688 1.00 75.81 328 PRO A O 1
ATOM 2667 N N . MET A 1 329 ? 4.111 12.048 -16.660 1.00 79.44 329 MET A N 1
ATOM 2668 C CA . MET A 1 329 ? 5.412 11.769 -17.289 1.00 79.44 329 MET A CA 1
ATOM 2669 C C . MET A 1 329 ? 6.380 12.944 -17.208 1.00 79.44 329 MET A C 1
ATOM 2671 O O . MET A 1 329 ? 7.533 12.770 -16.823 1.00 79.44 329 MET A O 1
ATOM 2675 N N . SER A 1 330 ? 5.933 14.163 -17.503 1.00 80.62 330 SER A N 1
ATOM 2676 C CA . SER A 1 330 ? 6.794 15.354 -17.435 1.00 80.62 330 SER A CA 1
ATOM 2677 C C . SER A 1 330 ? 7.197 15.710 -16.007 1.00 80.62 330 SER A C 1
ATOM 2679 O O . SER A 1 330 ? 8.189 16.402 -15.781 1.00 80.62 330 SER A O 1
ATOM 2681 N N . GLY A 1 331 ? 6.402 15.279 -15.027 1.00 81.00 331 GLY A N 1
ATOM 2682 C CA . GLY A 1 331 ? 6.595 15.607 -13.628 1.00 81.00 331 GLY A CA 1
ATOM 2683 C C . GLY A 1 331 ? 6.438 17.087 -13.285 1.00 81.00 331 GL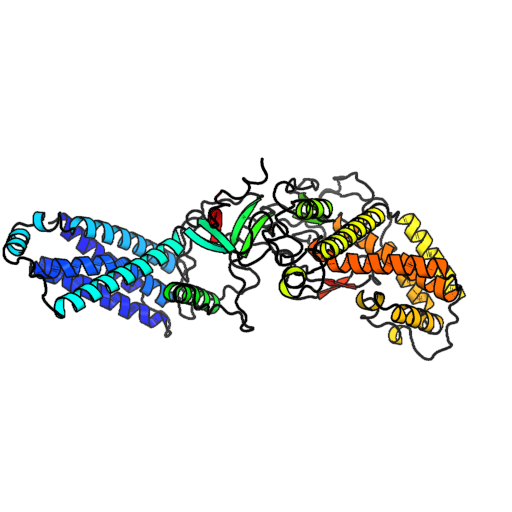Y A C 1
ATOM 2684 O O . GLY A 1 331 ? 6.756 17.477 -12.160 1.00 81.00 331 GLY A O 1
ATOM 2685 N N . ILE A 1 332 ? 5.935 17.894 -14.222 1.00 84.12 332 ILE A N 1
ATOM 2686 C CA . ILE A 1 332 ? 5.645 19.309 -14.009 1.00 84.12 332 ILE A CA 1
ATOM 2687 C C . ILE A 1 332 ? 4.560 19.416 -12.945 1.00 84.12 332 ILE A C 1
ATOM 2689 O O . ILE A 1 332 ? 3.507 18.775 -13.033 1.00 84.12 332 ILE A O 1
ATOM 2693 N N . THR A 1 333 ? 4.820 20.229 -11.928 1.00 85.69 333 THR A N 1
ATOM 2694 C CA . THR A 1 333 ? 3.881 20.390 -10.824 1.00 85.69 333 THR A CA 1
ATOM 2695 C C . THR A 1 333 ? 2.877 21.499 -11.102 1.00 85.69 333 THR A C 1
ATOM 2697 O O . THR A 1 333 ? 3.127 22.456 -11.839 1.00 85.69 333 THR A O 1
ATOM 2700 N N . ARG A 1 334 ? 1.729 21.418 -10.437 1.00 80.56 334 ARG A N 1
ATOM 2701 C CA . ARG A 1 334 ? 0.744 22.497 -10.384 1.00 80.56 334 ARG A CA 1
ATOM 2702 C C . ARG A 1 334 ? 1.368 23.802 -9.882 1.00 80.56 334 ARG A C 1
ATOM 2704 O O . ARG A 1 334 ? 1.036 24.871 -10.395 1.00 80.56 334 ARG A O 1
ATOM 2711 N N . GLU A 1 335 ? 2.272 23.708 -8.909 1.00 84.88 335 GLU A N 1
ATOM 2712 C CA . GLU A 1 335 ? 2.992 24.854 -8.353 1.00 84.88 335 GLU A CA 1
ATOM 2713 C C . GLU A 1 335 ? 3.852 25.537 -9.431 1.00 84.88 335 GLU A C 1
ATOM 2715 O O . GLU A 1 335 ? 3.861 26.764 -9.526 1.00 84.88 335 GLU A O 1
ATOM 2720 N N . ASP A 1 336 ? 4.516 24.770 -10.305 1.00 84.56 336 ASP A N 1
ATOM 2721 C CA . ASP A 1 336 ? 5.307 25.327 -11.409 1.00 84.56 336 ASP A CA 1
ATOM 2722 C C . ASP A 1 336 ? 4.450 26.133 -12.401 1.00 84.56 336 ASP A C 1
ATOM 2724 O O . ASP A 1 336 ? 4.913 27.154 -12.917 1.00 84.56 336 ASP A O 1
ATOM 2728 N N . ILE A 1 337 ? 3.198 25.717 -12.623 1.00 82.25 337 ILE A N 1
ATOM 2729 C CA . ILE A 1 337 ? 2.269 26.345 -13.575 1.00 82.25 337 ILE A CA 1
ATOM 2730 C C . ILE A 1 337 ? 1.590 27.586 -12.978 1.00 82.25 337 ILE A C 1
ATOM 2732 O O . ILE A 1 337 ? 1.573 28.651 -13.597 1.00 82.25 337 ILE A O 1
ATOM 2736 N N . PHE A 1 338 ? 0.993 27.462 -11.789 1.00 81.44 338 PHE A N 1
ATOM 2737 C CA . PHE A 1 338 ? 0.088 28.488 -11.253 1.00 81.44 338 PHE A CA 1
ATOM 2738 C C . PHE A 1 338 ? 0.751 29.424 -10.242 1.00 81.44 338 PHE A C 1
ATOM 2740 O O . PHE A 1 338 ? 0.475 30.627 -10.269 1.00 81.44 338 PHE A O 1
ATOM 2747 N N . ASP A 1 339 ? 1.636 28.894 -9.396 1.00 80.88 339 ASP A N 1
ATOM 2748 C CA . ASP A 1 339 ? 2.214 29.648 -8.281 1.00 80.88 339 ASP A CA 1
ATOM 2749 C C . ASP A 1 339 ? 3.540 30.297 -8.693 1.00 80.88 339 ASP A C 1
ATOM 2751 O O . ASP A 1 339 ? 3.704 31.514 -8.593 1.00 80.88 339 ASP A O 1
ATOM 2755 N N . LYS A 1 340 ? 4.469 29.503 -9.242 1.00 85.69 340 LYS A N 1
ATOM 2756 C CA . LYS A 1 340 ? 5.779 29.970 -9.726 1.00 85.69 340 LYS A CA 1
ATOM 2757 C C . LYS A 1 340 ? 5.723 30.539 -11.143 1.00 85.69 340 LYS A C 1
ATOM 2759 O O . LYS A 1 340 ? 6.623 31.290 -11.512 1.00 85.69 340 LYS A O 1
ATOM 2764 N N . LYS A 1 341 ? 4.698 30.177 -11.929 1.00 82.44 341 LYS A N 1
ATOM 2765 C CA . LYS A 1 341 ? 4.506 30.580 -13.337 1.00 82.44 341 LYS A CA 1
ATOM 2766 C C . LYS A 1 341 ? 5.763 30.389 -14.196 1.00 82.44 341 LYS A C 1
ATOM 2768 O O . LYS A 1 341 ? 6.094 31.234 -15.024 1.00 82.44 341 LYS A O 1
ATOM 2773 N N . ARG A 1 342 ? 6.481 29.286 -13.976 1.00 85.81 342 ARG A N 1
ATOM 2774 C CA . ARG A 1 342 ? 7.682 28.922 -14.746 1.00 85.81 342 ARG A CA 1
ATOM 2775 C C . ARG A 1 342 ? 7.336 28.476 -16.162 1.00 85.81 342 ARG A C 1
ATOM 2777 O O . ARG A 1 342 ? 8.148 28.645 -17.063 1.00 85.81 342 ARG A O 1
ATOM 2784 N N . ILE A 1 343 ? 6.149 27.901 -16.332 1.00 87.19 343 ILE A N 1
ATOM 2785 C CA . ILE A 1 343 ? 5.652 27.345 -17.585 1.00 87.19 343 ILE A CA 1
ATOM 2786 C C . ILE A 1 343 ? 4.140 27.561 -17.680 1.00 87.19 343 ILE A C 1
ATOM 2788 O O . ILE A 1 343 ? 3.447 27.558 -16.660 1.00 87.19 343 ILE A O 1
ATOM 2792 N N . THR A 1 344 ? 3.611 27.782 -18.884 1.00 86.50 344 THR A N 1
ATOM 2793 C CA . THR A 1 344 ? 2.159 27.894 -19.060 1.00 86.50 344 THR A CA 1
ATOM 2794 C C . THR A 1 344 ? 1.503 26.512 -19.042 1.00 86.50 344 THR A C 1
ATOM 2796 O O . THR A 1 344 ? 2.145 25.494 -19.298 1.00 86.50 344 THR A O 1
ATOM 2799 N N . LEU A 1 345 ? 0.197 26.456 -18.759 1.00 82.62 345 LEU A N 1
ATOM 2800 C CA . LEU A 1 345 ? -0.542 25.192 -18.807 1.00 82.62 345 LEU A CA 1
ATOM 2801 C C . LEU A 1 345 ? -0.495 24.561 -20.209 1.00 82.62 345 LEU A C 1
ATOM 2803 O O . LEU A 1 345 ? -0.371 23.347 -20.317 1.00 82.62 345 LEU A O 1
ATOM 2807 N N . SER A 1 346 ? -0.576 25.368 -21.272 1.00 83.50 346 SER A N 1
ATOM 2808 C CA . SER A 1 346 ? -0.491 24.866 -22.648 1.00 83.50 346 SER A CA 1
ATOM 2809 C C . SER A 1 346 ? 0.864 24.236 -22.941 1.00 83.50 346 SER A C 1
ATOM 2811 O O . SER A 1 346 ? 0.905 23.146 -23.502 1.00 83.50 346 SER A O 1
ATOM 2813 N N . ASP A 1 347 ? 1.954 24.872 -22.506 1.00 86.75 347 ASP A N 1
ATOM 2814 C CA . ASP A 1 347 ? 3.303 24.345 -22.725 1.00 86.75 347 ASP A CA 1
ATOM 2815 C C . ASP A 1 347 ? 3.510 23.045 -21.934 1.00 86.75 347 ASP A C 1
ATOM 2817 O O . ASP A 1 347 ? 4.035 22.071 -22.465 1.00 86.75 347 ASP A O 1
ATOM 2821 N N . ALA A 1 348 ? 3.041 22.993 -20.681 1.00 84.38 348 ALA A N 1
ATOM 2822 C CA . ALA A 1 348 ? 3.130 21.790 -19.855 1.00 84.38 348 ALA A CA 1
ATOM 2823 C C . ALA A 1 348 ? 2.376 20.604 -20.482 1.00 84.38 348 ALA A C 1
ATOM 2825 O O . ALA A 1 348 ? 2.909 19.498 -20.550 1.00 84.38 348 ALA A O 1
ATOM 2826 N N . LEU A 1 349 ? 1.164 20.839 -20.999 1.00 82.19 349 LEU A N 1
ATOM 2827 C CA . LEU A 1 349 ? 0.384 19.813 -21.700 1.00 82.19 349 LEU A CA 1
ATOM 2828 C C . LEU A 1 349 ? 1.019 19.404 -23.032 1.00 82.19 349 LEU A C 1
ATOM 2830 O O . LEU A 1 349 ? 0.935 18.240 -23.415 1.00 82.19 349 LEU A O 1
ATOM 2834 N N . GLN A 1 350 ? 1.667 20.331 -23.737 1.00 85.25 350 GLN A N 1
ATOM 2835 C CA . GLN A 1 350 ? 2.396 20.015 -24.962 1.00 85.25 350 GLN A CA 1
ATOM 2836 C C . GLN A 1 350 ? 3.607 19.114 -24.682 1.00 85.25 350 GLN A C 1
ATOM 2838 O O . GLN A 1 350 ? 3.818 18.147 -25.410 1.00 85.25 350 GLN A O 1
ATOM 2843 N N . ILE A 1 351 ? 4.372 19.395 -23.621 1.00 86.88 351 ILE A N 1
ATOM 2844 C CA . ILE A 1 351 ? 5.496 18.548 -23.191 1.00 86.88 351 ILE A CA 1
ATOM 2845 C C . ILE A 1 351 ? 4.996 17.151 -22.824 1.00 86.88 351 ILE A C 1
ATOM 2847 O O . ILE A 1 351 ? 5.554 16.158 -23.281 1.00 86.88 351 ILE A O 1
ATOM 2851 N N . GLU A 1 352 ? 3.928 17.074 -22.034 1.00 84.31 352 GLU A N 1
ATOM 2852 C CA . GLU A 1 352 ? 3.328 15.805 -21.630 1.00 84.31 352 GLU A CA 1
ATOM 2853 C C . GLU A 1 352 ? 2.871 14.981 -22.843 1.00 84.31 352 GLU A C 1
ATOM 2855 O O . GLU A 1 352 ? 3.252 13.821 -22.973 1.00 84.31 352 GLU A O 1
ATOM 2860 N N . ASN A 1 353 ? 2.145 15.591 -23.787 1.00 83.94 353 ASN A N 1
ATOM 2861 C CA . ASN A 1 353 ? 1.723 14.923 -25.021 1.00 83.94 353 ASN A CA 1
ATOM 2862 C C . ASN A 1 353 ? 2.912 14.456 -25.873 1.00 83.94 353 ASN A C 1
ATOM 2864 O O . ASN A 1 353 ? 2.868 13.363 -26.427 1.00 83.94 353 ASN A O 1
ATOM 2868 N N . SER A 1 354 ? 3.990 15.241 -25.942 1.00 87.62 354 SER A N 1
ATOM 2869 C CA . SER A 1 354 ? 5.219 14.842 -26.640 1.00 87.62 354 SER A CA 1
ATOM 2870 C C . SER A 1 354 ? 5.844 13.583 -26.022 1.00 87.62 354 SER A C 1
ATOM 2872 O O . SER A 1 354 ? 6.284 12.685 -26.739 1.00 87.62 354 SER A O 1
ATOM 2874 N N . LEU A 1 355 ? 5.838 13.466 -24.688 1.00 87.19 355 LEU A N 1
ATOM 2875 C CA . LEU A 1 355 ? 6.315 12.268 -23.986 1.00 87.19 355 LEU A CA 1
ATOM 2876 C C . LEU A 1 355 ? 5.405 11.055 -24.228 1.00 87.19 355 LEU A C 1
ATOM 2878 O O . LEU A 1 355 ? 5.910 9.946 -24.412 1.00 87.19 355 LEU A O 1
ATOM 2882 N N . VAL A 1 356 ? 4.083 11.262 -24.279 1.00 85.06 356 VAL A N 1
ATOM 2883 C CA . VAL A 1 356 ? 3.096 10.231 -24.651 1.00 85.06 356 VAL A CA 1
ATOM 2884 C C . VAL A 1 356 ? 3.372 9.705 -26.060 1.00 85.06 356 VAL A C 1
ATOM 2886 O O . VAL A 1 356 ? 3.491 8.498 -26.253 1.00 85.06 356 VAL A O 1
ATOM 2889 N N . GLU A 1 357 ? 3.524 10.598 -27.037 1.00 88.00 357 GLU A N 1
ATOM 2890 C CA . GLU A 1 357 ? 3.780 10.232 -28.434 1.00 88.00 357 GLU A CA 1
ATOM 2891 C C . GLU A 1 357 ? 5.123 9.517 -28.607 1.00 88.00 357 GLU A C 1
ATOM 2893 O O . GLU A 1 357 ? 5.188 8.493 -29.287 1.00 88.00 357 GLU A O 1
ATOM 2898 N N . MET A 1 358 ? 6.175 10.000 -27.938 1.00 91.19 358 MET A N 1
ATOM 2899 C CA . MET A 1 358 ? 7.482 9.336 -27.906 1.00 91.19 358 MET A CA 1
ATOM 2900 C C . MET A 1 358 ? 7.373 7.913 -27.349 1.00 91.19 358 MET A C 1
ATOM 2902 O O . MET A 1 358 ? 7.932 6.974 -27.916 1.00 91.19 358 MET A O 1
ATOM 2906 N N . THR A 1 359 ? 6.609 7.739 -26.272 1.00 89.38 359 THR A N 1
ATOM 2907 C CA . THR A 1 359 ? 6.405 6.441 -25.624 1.00 89.38 359 THR A CA 1
ATOM 2908 C C . THR A 1 359 ? 5.683 5.459 -26.549 1.00 89.38 359 THR A C 1
ATOM 2910 O O . THR A 1 359 ? 6.148 4.335 -26.735 1.00 89.38 359 THR A O 1
ATOM 2913 N N . GLU A 1 360 ? 4.584 5.884 -27.176 1.00 88.50 360 GLU A N 1
ATOM 2914 C CA . GLU A 1 360 ? 3.844 5.066 -28.146 1.00 88.50 360 GLU A CA 1
ATOM 2915 C C . GLU A 1 360 ? 4.702 4.711 -29.372 1.00 88.50 360 GLU A C 1
ATOM 2917 O O . GLU A 1 360 ? 4.621 3.597 -29.898 1.00 88.50 360 GLU A O 1
ATOM 2922 N N . GLU A 1 361 ? 5.545 5.641 -29.833 1.00 91.62 361 GLU A N 1
ATOM 2923 C CA . GLU A 1 361 ? 6.480 5.400 -30.930 1.00 91.62 361 GLU A CA 1
ATOM 2924 C C . GLU A 1 361 ? 7.485 4.301 -30.570 1.00 91.62 361 GLU A C 1
ATOM 2926 O O . GLU A 1 361 ? 7.638 3.351 -31.344 1.00 91.62 361 GLU A O 1
ATOM 2931 N N . VAL A 1 362 ? 8.128 4.394 -29.399 1.00 93.12 362 VAL A N 1
ATOM 2932 C CA . VAL A 1 362 ? 9.091 3.390 -28.921 1.00 93.12 362 VAL A CA 1
ATOM 2933 C C . VAL A 1 362 ? 8.425 2.024 -28.780 1.00 93.12 362 VAL A C 1
ATOM 2935 O O . VAL A 1 362 ? 8.959 1.039 -29.285 1.00 93.12 362 VAL A O 1
ATOM 2938 N N . GLU A 1 363 ? 7.235 1.945 -28.183 1.00 90.56 363 GLU A N 1
ATOM 2939 C CA . GLU A 1 363 ? 6.491 0.684 -28.059 1.00 90.56 363 GLU A CA 1
ATOM 2940 C C . GLU A 1 363 ? 6.154 0.068 -29.409 1.00 90.56 363 GLU A C 1
ATOM 2942 O O . GLU A 1 363 ? 6.335 -1.133 -29.614 1.00 90.56 363 GLU A O 1
ATOM 2947 N N . ARG A 1 364 ? 5.687 0.885 -30.355 1.00 90.25 364 ARG A N 1
ATOM 2948 C CA . ARG A 1 364 ? 5.366 0.426 -31.706 1.00 90.25 364 ARG A CA 1
ATOM 2949 C C . ARG A 1 364 ? 6.607 -0.109 -32.413 1.00 90.25 364 ARG A C 1
ATOM 2951 O O . ARG A 1 364 ? 6.519 -1.142 -33.073 1.00 90.25 364 ARG A O 1
ATOM 2958 N N . LEU A 1 365 ? 7.745 0.576 -32.307 1.00 92.19 365 LEU A N 1
ATOM 2959 C CA . LEU A 1 365 ? 9.002 0.110 -32.896 1.00 92.19 365 LEU A CA 1
ATOM 2960 C C . LEU A 1 365 ? 9.470 -1.190 -32.232 1.00 92.19 365 LEU A C 1
ATOM 2962 O O . LEU A 1 365 ? 9.816 -2.139 -32.929 1.00 92.19 365 LEU A O 1
ATOM 2966 N N . ARG A 1 366 ? 9.390 -1.265 -30.901 1.00 91.81 366 ARG A N 1
ATOM 2967 C CA . ARG A 1 366 ? 9.776 -2.432 -30.105 1.00 91.81 366 ARG A CA 1
ATOM 2968 C C . ARG A 1 366 ? 8.952 -3.669 -30.453 1.00 91.81 366 ARG A C 1
ATOM 2970 O O . ARG A 1 366 ? 9.524 -4.718 -30.732 1.00 91.81 366 ARG A O 1
ATOM 2977 N N . ARG A 1 367 ? 7.620 -3.551 -30.492 1.00 86.94 367 ARG A N 1
ATOM 2978 C CA . ARG A 1 367 ? 6.705 -4.657 -30.842 1.00 86.94 367 ARG A CA 1
ATOM 2979 C C . ARG A 1 367 ? 6.918 -5.175 -32.267 1.00 86.94 367 ARG A C 1
ATOM 2981 O O . ARG A 1 367 ? 6.694 -6.353 -32.514 1.00 86.94 367 ARG A O 1
ATOM 2988 N N . ASN A 1 368 ? 7.347 -4.310 -33.186 1.00 87.62 368 ASN A N 1
ATOM 2989 C CA . ASN A 1 368 ? 7.558 -4.653 -34.595 1.00 87.62 368 ASN A CA 1
ATOM 2990 C C . ASN A 1 368 ? 9.009 -5.034 -34.935 1.00 87.62 368 ASN A C 1
ATOM 2992 O O . ASN A 1 368 ? 9.299 -5.310 -36.098 1.00 87.62 368 ASN A O 1
ATOM 2996 N N . LEU A 1 369 ? 9.929 -5.021 -33.965 1.00 89.44 369 LEU A N 1
ATOM 2997 C CA . LEU A 1 369 ? 11.326 -5.376 -34.200 1.00 89.44 369 LEU A CA 1
ATOM 2998 C C . LEU A 1 369 ? 11.435 -6.851 -34.612 1.00 89.44 369 LEU A C 1
ATOM 3000 O O . LEU A 1 369 ? 11.048 -7.728 -33.855 1.00 89.44 369 LEU A O 1
ATOM 3004 N N . ASP A 1 370 ? 11.995 -7.168 -35.771 1.00 88.50 370 ASP A N 1
ATOM 3005 C CA . ASP A 1 370 ? 12.300 -8.564 -36.101 1.00 88.50 370 ASP A CA 1
ATOM 3006 C C . ASP A 1 370 ? 13.659 -8.961 -35.509 1.00 88.50 370 ASP A C 1
ATOM 3008 O O . ASP A 1 370 ? 14.681 -8.353 -35.833 1.00 88.50 370 ASP A O 1
ATOM 3012 N N . LEU A 1 371 ? 13.679 -9.969 -34.632 1.00 88.50 371 LEU A N 1
ATOM 3013 C CA . LEU A 1 371 ? 14.891 -10.340 -33.898 1.00 88.50 371 LEU A CA 1
ATOM 3014 C C . LEU A 1 371 ? 15.928 -11.038 -34.787 1.00 88.50 371 LEU A C 1
ATOM 3016 O O . LEU A 1 371 ? 17.124 -10.851 -34.573 1.00 88.50 371 LEU A O 1
ATOM 3020 N N . GLU A 1 372 ? 15.517 -11.783 -35.817 1.00 88.69 372 GLU A N 1
ATOM 3021 C CA . GLU A 1 372 ? 16.471 -12.378 -36.765 1.00 88.69 372 GLU A CA 1
ATOM 3022 C C . GLU A 1 372 ? 17.146 -11.305 -37.632 1.00 88.69 372 GLU A C 1
ATOM 3024 O O . GLU A 1 372 ? 18.370 -11.306 -37.783 1.00 88.69 372 GLU A O 1
ATOM 3029 N N . SER A 1 373 ? 16.387 -10.327 -38.132 1.00 91.25 373 SER A N 1
ATOM 3030 C CA . SER A 1 373 ? 16.951 -9.169 -38.835 1.00 91.25 373 SER A CA 1
ATOM 3031 C C . SER A 1 373 ? 17.877 -8.355 -37.930 1.00 91.25 373 SER A C 1
ATOM 3033 O O . SER A 1 373 ? 18.979 -7.993 -38.345 1.00 91.25 373 SER A O 1
ATOM 3035 N N . ALA A 1 374 ? 17.475 -8.120 -36.676 1.00 93.62 374 ALA A N 1
ATOM 3036 C CA . ALA A 1 374 ? 18.297 -7.426 -35.689 1.00 93.62 374 ALA A CA 1
ATOM 3037 C C . ALA A 1 374 ? 19.613 -8.165 -35.410 1.00 93.62 374 ALA A C 1
ATOM 3039 O O . ALA A 1 374 ? 20.671 -7.543 -35.352 1.00 93.62 374 ALA A O 1
ATOM 3040 N N . LYS A 1 375 ? 19.577 -9.497 -35.300 1.00 93.62 375 LYS A N 1
ATOM 3041 C CA . LYS A 1 375 ? 20.771 -10.338 -35.151 1.00 93.62 375 LYS A CA 1
ATOM 3042 C C . LYS A 1 375 ? 21.721 -10.197 -36.338 1.00 93.62 375 LYS A C 1
ATOM 3044 O O . LYS A 1 375 ? 22.914 -9.986 -36.130 1.00 93.62 375 LYS A O 1
ATOM 3049 N N . LEU A 1 376 ? 21.215 -10.280 -37.571 1.00 94.94 376 LEU A N 1
ATOM 3050 C CA . LEU A 1 376 ? 22.045 -10.097 -38.769 1.00 94.94 376 LEU A CA 1
ATOM 3051 C C . LEU A 1 376 ? 22.704 -8.714 -38.790 1.00 94.94 376 LEU A C 1
ATOM 3053 O O . LEU A 1 376 ? 23.881 -8.588 -39.137 1.00 94.94 376 LEU A O 1
ATOM 3057 N N . GLU A 1 377 ? 21.969 -7.684 -38.376 1.00 96.69 377 GLU A N 1
ATOM 3058 C CA . GLU A 1 377 ? 22.508 -6.336 -38.263 1.00 96.69 377 GLU A CA 1
ATOM 3059 C C . GLU A 1 377 ? 23.581 -6.234 -37.168 1.00 96.69 377 GLU A C 1
ATOM 3061 O O . GLU A 1 377 ? 24.667 -5.730 -37.446 1.00 96.69 377 GLU A O 1
ATOM 3066 N N . CYS A 1 378 ? 23.346 -6.768 -35.965 1.00 96.31 378 CYS A N 1
ATOM 3067 C CA . CYS A 1 378 ? 24.345 -6.819 -34.891 1.00 96.31 378 CYS A CA 1
ATOM 3068 C C . CYS A 1 378 ? 25.655 -7.478 -35.347 1.00 96.31 378 CYS A C 1
ATOM 3070 O O . CYS A 1 378 ? 26.742 -6.939 -35.110 1.00 96.31 378 CYS A O 1
ATOM 3072 N N . MET A 1 379 ? 25.557 -8.603 -36.061 1.00 96.06 379 MET A N 1
ATOM 3073 C CA . MET A 1 379 ? 26.711 -9.302 -36.628 1.00 96.06 379 MET A CA 1
ATOM 3074 C C . MET A 1 379 ? 27.449 -8.432 -37.653 1.00 96.06 379 MET A C 1
ATOM 3076 O O . MET A 1 379 ? 28.679 -8.365 -37.636 1.00 96.06 379 MET A O 1
ATOM 3080 N N . SER A 1 380 ? 26.713 -7.730 -38.520 1.00 96.56 380 SER A N 1
ATOM 3081 C CA . SER A 1 380 ? 27.294 -6.803 -39.497 1.00 96.56 380 SER A CA 1
ATOM 3082 C C . SER A 1 380 ? 28.010 -5.633 -38.818 1.00 96.56 380 SER A C 1
ATOM 3084 O O . SER A 1 380 ? 29.141 -5.312 -39.185 1.00 96.56 380 SER A O 1
ATOM 3086 N N . LEU A 1 381 ? 27.385 -5.020 -37.807 1.00 95.94 381 LEU A N 1
ATOM 3087 C CA . LEU A 1 381 ? 27.957 -3.904 -37.053 1.00 95.94 381 LEU A CA 1
ATOM 3088 C C . LEU A 1 381 ? 29.245 -4.332 -36.324 1.00 95.94 381 LEU A C 1
ATOM 3090 O O . LEU A 1 381 ? 30.253 -3.628 -36.383 1.00 95.94 381 LEU A O 1
ATOM 3094 N N . SER A 1 382 ? 29.245 -5.513 -35.694 1.00 95.38 382 SER A N 1
ATOM 3095 C CA . SER A 1 382 ? 30.435 -6.100 -35.053 1.00 95.38 382 SER A CA 1
ATOM 3096 C C . SER A 1 382 ? 31.577 -6.346 -36.051 1.00 95.38 382 SER A C 1
ATOM 3098 O O . SER A 1 382 ? 32.732 -5.957 -35.819 1.00 95.38 382 SER A O 1
ATOM 3100 N N . ALA A 1 383 ? 31.256 -6.931 -37.210 1.00 94.75 383 ALA A N 1
ATOM 3101 C CA . ALA A 1 383 ? 32.231 -7.206 -38.260 1.00 94.75 383 ALA A CA 1
ATOM 3102 C C . ALA A 1 383 ? 32.836 -5.919 -38.842 1.00 94.75 383 ALA A C 1
ATOM 3104 O O . ALA A 1 383 ? 34.034 -5.875 -39.133 1.00 94.75 383 ALA A O 1
ATOM 3105 N N . GLU A 1 384 ? 32.035 -4.863 -39.002 1.00 94.25 384 GLU A N 1
ATOM 3106 C CA . GLU A 1 384 ? 32.515 -3.560 -39.459 1.00 94.25 384 GLU A CA 1
ATOM 3107 C C . GLU A 1 384 ? 33.408 -2.890 -38.410 1.00 94.25 384 GLU A C 1
ATOM 3109 O O . GLU A 1 384 ? 34.503 -2.436 -38.746 1.00 94.25 384 GLU A O 1
ATOM 3114 N N . PHE A 1 385 ? 33.012 -2.903 -37.134 1.00 93.75 385 PHE A N 1
ATOM 3115 C CA . PHE A 1 385 ? 33.805 -2.327 -36.044 1.00 93.75 385 PHE A CA 1
ATOM 3116 C C . PHE A 1 385 ? 35.189 -2.975 -35.943 1.00 93.75 385 PHE A C 1
ATOM 3118 O O . PHE A 1 385 ? 36.202 -2.286 -35.794 1.00 93.75 385 PHE A O 1
ATOM 3125 N N . SER A 1 386 ? 35.250 -4.294 -36.128 1.00 90.00 386 SER A N 1
ATOM 3126 C CA . SER A 1 386 ? 36.500 -5.060 -36.129 1.00 90.00 386 SER A CA 1
ATOM 3127 C C . SER A 1 386 ? 37.506 -4.594 -37.190 1.00 90.00 386 SER A C 1
ATOM 3129 O O . SER A 1 386 ? 38.704 -4.789 -37.008 1.00 90.00 386 SER A O 1
ATOM 3131 N N . ARG A 1 387 ? 37.062 -3.941 -38.276 1.00 90.25 387 ARG A N 1
ATOM 3132 C CA . ARG A 1 387 ? 37.959 -3.356 -39.293 1.00 90.25 387 ARG A CA 1
ATOM 3133 C C . ARG A 1 387 ? 38.636 -2.071 -38.819 1.00 90.25 387 ARG A C 1
ATOM 3135 O O . ARG A 1 387 ? 39.707 -1.729 -39.311 1.00 90.25 387 ARG A O 1
ATOM 3142 N N . TYR A 1 388 ? 38.008 -1.350 -37.894 1.00 87.44 388 TYR A N 1
ATOM 3143 C CA . TYR A 1 388 ? 38.535 -0.108 -37.328 1.00 87.44 388 TYR A CA 1
ATOM 3144 C C . TYR A 1 388 ? 39.397 -0.345 -36.085 1.00 87.44 388 TYR A C 1
ATOM 3146 O O . TYR A 1 388 ? 40.271 0.481 -35.789 1.00 87.44 388 TYR A O 1
ATOM 3154 N N . ALA A 1 389 ? 39.151 -1.444 -35.366 1.00 81.62 389 ALA A N 1
ATOM 3155 C CA . ALA A 1 389 ? 39.902 -1.850 -34.186 1.00 81.62 389 ALA A CA 1
ATOM 3156 C C . ALA A 1 389 ? 41.350 -2.205 -34.558 1.00 81.62 389 ALA A C 1
ATOM 3158 O O . ALA A 1 389 ? 41.605 -3.161 -35.285 1.00 81.62 389 ALA A O 1
ATOM 3159 N N . SER A 1 390 ? 42.308 -1.422 -34.058 1.00 71.19 390 SER A N 1
ATOM 3160 C CA . SER A 1 390 ? 43.732 -1.651 -34.327 1.00 71.19 390 SER A CA 1
ATOM 3161 C C . SER A 1 390 ? 44.376 -2.614 -33.326 1.00 71.19 390 SER A C 1
ATOM 3163 O O . SER A 1 390 ? 45.334 -3.283 -33.697 1.00 71.19 390 SER A O 1
ATOM 3165 N N . GLY A 1 391 ? 43.849 -2.698 -32.092 1.00 63.31 391 GLY A N 1
ATOM 3166 C CA . GLY A 1 391 ? 44.463 -3.443 -30.980 1.00 63.31 391 GLY A CA 1
ATOM 3167 C C . GLY A 1 391 ? 45.866 -2.930 -30.608 1.00 63.31 391 GLY A C 1
ATOM 3168 O O . GLY A 1 391 ? 46.482 -2.176 -31.360 1.00 63.31 391 GLY A O 1
ATOM 3169 N N . GLY A 1 392 ? 46.373 -3.293 -29.432 1.00 58.72 392 GLY A N 1
ATOM 3170 C CA . GLY A 1 392 ? 47.796 -3.242 -29.071 1.00 58.72 392 GLY A CA 1
ATOM 3171 C C . GLY A 1 392 ? 48.479 -1.872 -28.985 1.00 58.72 392 GLY A C 1
ATOM 3172 O O . GLY A 1 392 ? 49.689 -1.818 -28.768 1.00 58.72 392 GLY A O 1
ATOM 3173 N N . ASN A 1 393 ? 47.754 -0.761 -29.148 1.00 56.44 393 ASN A N 1
ATOM 3174 C CA . ASN A 1 393 ? 48.335 0.590 -29.171 1.00 56.44 393 ASN A CA 1
ATOM 3175 C C . ASN A 1 393 ? 48.343 1.279 -27.792 1.00 56.44 393 ASN A C 1
ATOM 3177 O O . ASN A 1 393 ? 49.000 2.308 -27.628 1.00 56.44 393 ASN A O 1
ATOM 3181 N N . VAL A 1 394 ? 47.643 0.728 -26.793 1.00 60.44 394 VAL A N 1
ATOM 3182 C CA . VAL A 1 394 ? 47.553 1.265 -25.423 1.00 60.44 394 VAL A CA 1
ATOM 3183 C C . VAL A 1 394 ? 47.807 0.144 -24.411 1.00 60.44 394 VAL A C 1
ATOM 3185 O O . VAL A 1 394 ? 47.262 -0.945 -24.548 1.00 60.44 394 VAL A O 1
ATOM 3188 N N . LYS A 1 395 ? 48.625 0.402 -23.375 1.00 56.16 395 LYS A N 1
ATOM 3189 C CA . LYS A 1 395 ? 48.841 -0.548 -22.266 1.00 56.16 395 LYS A CA 1
ATOM 3190 C C . LYS A 1 395 ? 47.585 -0.637 -21.390 1.00 56.16 395 LYS A C 1
ATOM 3192 O O . LYS A 1 395 ? 47.2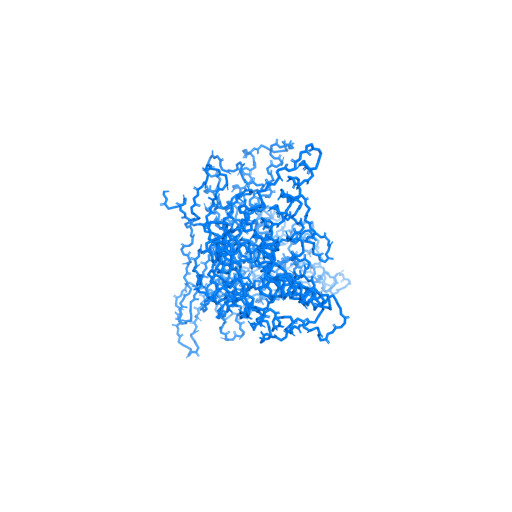73 0.327 -20.698 1.00 56.16 395 LYS A O 1
ATOM 3197 N N . GLY A 1 396 ? 46.932 -1.794 -21.372 1.00 60.44 396 GLY A N 1
ATOM 3198 C CA . GLY A 1 396 ? 45.777 -2.091 -20.521 1.00 60.44 396 GLY A CA 1
ATOM 3199 C C . GLY A 1 396 ? 44.890 -3.163 -21.153 1.00 60.44 396 GLY A C 1
ATOM 3200 O O . GLY A 1 396 ? 44.922 -3.340 -22.366 1.00 60.44 396 GLY A O 1
ATOM 3201 N N . ASP A 1 397 ? 44.125 -3.878 -20.333 1.00 67.56 397 ASP A N 1
ATOM 3202 C CA . ASP A 1 397 ? 43.089 -4.817 -20.786 1.00 67.56 397 ASP A CA 1
ATOM 3203 C C . ASP A 1 397 ? 41.720 -4.111 -20.848 1.00 67.56 397 ASP A C 1
ATOM 3205 O O . ASP A 1 397 ? 41.536 -3.055 -20.232 1.00 67.56 397 ASP A O 1
ATOM 3209 N N . VAL A 1 398 ? 40.743 -4.682 -21.554 1.00 74.19 398 VAL A N 1
ATOM 3210 C CA . VAL A 1 398 ? 39.372 -4.152 -21.683 1.00 74.19 398 VAL A CA 1
ATOM 3211 C C . VAL A 1 398 ? 38.722 -3.845 -20.330 1.00 74.19 398 VAL A C 1
ATOM 3213 O O . VAL A 1 398 ? 37.990 -2.862 -20.204 1.00 74.19 398 VAL A O 1
ATOM 3216 N N . SER A 1 399 ? 39.060 -4.619 -19.297 1.00 73.69 399 SER A N 1
ATOM 3217 C CA . SER A 1 399 ? 38.619 -4.424 -17.911 1.00 73.69 399 SER A CA 1
ATOM 3218 C C . SER A 1 399 ? 39.032 -3.075 -17.302 1.00 73.69 399 SER A C 1
ATOM 3220 O O . SER A 1 399 ? 38.414 -2.609 -16.350 1.00 73.69 399 SER A O 1
ATOM 3222 N N . SER A 1 400 ? 40.049 -2.409 -17.859 1.00 69.62 400 SER A N 1
ATOM 3223 C CA . SER A 1 400 ? 40.477 -1.063 -17.446 1.00 69.62 400 SER A CA 1
ATOM 3224 C C . SER A 1 400 ? 39.703 0.070 -18.134 1.00 69.62 400 SER A C 1
ATOM 3226 O O . SER A 1 400 ? 39.799 1.229 -17.728 1.00 69.62 400 SER A O 1
ATOM 3228 N N . VAL A 1 401 ? 38.953 -0.257 -19.191 1.00 72.62 401 VAL A N 1
ATOM 3229 C CA . VAL A 1 401 ? 38.167 0.680 -20.007 1.00 72.62 401 VAL A CA 1
ATOM 3230 C C . VAL A 1 401 ? 36.676 0.587 -19.688 1.00 72.62 401 VAL A C 1
ATOM 3232 O O . VAL A 1 401 ? 35.978 1.598 -19.778 1.00 72.62 401 VAL A O 1
ATOM 3235 N N . ILE A 1 402 ? 36.203 -0.609 -19.333 1.00 76.38 402 ILE A N 1
ATOM 3236 C CA . ILE A 1 402 ? 34.793 -0.930 -19.108 1.00 76.38 402 ILE A CA 1
ATOM 3237 C C . ILE A 1 402 ? 34.661 -1.573 -17.734 1.00 76.38 402 ILE A C 1
ATOM 3239 O O . ILE A 1 402 ? 35.019 -2.734 -17.543 1.00 76.38 402 ILE A O 1
ATOM 3243 N N . ASP A 1 403 ? 34.150 -0.801 -16.782 1.00 72.75 403 ASP A N 1
ATOM 3244 C CA . ASP A 1 403 ? 33.736 -1.314 -15.482 1.00 72.75 403 ASP A CA 1
ATOM 3245 C C . ASP A 1 403 ? 32.259 -1.746 -15.507 1.00 72.75 403 ASP A C 1
ATOM 3247 O O . ASP A 1 403 ? 31.550 -1.575 -16.503 1.00 72.75 403 ASP A O 1
ATOM 3251 N N . SER A 1 404 ? 31.774 -2.310 -14.400 1.00 66.00 404 SER A N 1
ATOM 3252 C CA . SER A 1 404 ? 30.370 -2.723 -14.267 1.00 66.00 404 SER A CA 1
ATOM 3253 C C . SER A 1 404 ? 29.385 -1.560 -14.418 1.00 66.00 404 SER A C 1
ATOM 3255 O O . SER A 1 404 ? 28.236 -1.780 -14.791 1.00 66.00 404 SER A O 1
ATOM 3257 N N . SER A 1 405 ? 29.829 -0.325 -14.168 1.00 76.44 405 SER A N 1
ATOM 3258 C CA . SER A 1 405 ? 29.004 0.874 -14.283 1.00 76.44 405 SER A CA 1
ATOM 3259 C C . SER A 1 405 ? 28.883 1.371 -15.724 1.00 76.44 405 SER A C 1
ATOM 3261 O O . SER A 1 405 ? 27.940 2.091 -16.033 1.00 76.44 405 SER A O 1
ATOM 3263 N N . ALA A 1 406 ? 29.781 0.967 -16.630 1.00 80.94 406 ALA A N 1
ATOM 3264 C CA . ALA A 1 406 ? 29.819 1.430 -18.016 1.00 80.94 406 ALA A CA 1
ATOM 3265 C C . ALA A 1 406 ? 28.502 1.182 -18.770 1.00 80.94 406 ALA A C 1
ATOM 3267 O O . ALA A 1 406 ? 28.088 2.023 -19.567 1.00 80.94 406 ALA A O 1
ATOM 3268 N N . LEU A 1 407 ? 27.826 0.065 -18.483 1.00 86.81 407 LEU A N 1
ATOM 3269 C CA . LEU A 1 407 ? 26.548 -0.311 -19.095 1.00 86.81 407 LEU A CA 1
ATOM 3270 C C . LEU A 1 407 ? 25.324 0.318 -18.411 1.00 86.81 407 LEU A C 1
ATOM 3272 O O . LEU A 1 407 ? 24.195 0.041 -18.817 1.00 86.81 407 LEU A O 1
ATOM 3276 N N . LEU A 1 408 ? 25.513 1.178 -17.405 1.00 88.38 408 LEU A N 1
ATOM 3277 C CA . LEU A 1 408 ? 24.419 1.956 -16.833 1.00 88.38 408 LEU A CA 1
ATOM 3278 C C . LEU A 1 408 ? 23.871 2.927 -17.875 1.00 88.38 408 LEU A C 1
ATOM 3280 O O . LEU A 1 408 ? 24.603 3.753 -18.418 1.00 88.38 408 LEU A O 1
ATOM 3284 N N . MET A 1 409 ? 22.557 2.892 -18.074 1.00 88.56 409 MET A N 1
ATOM 3285 C CA . MET A 1 409 ? 21.813 3.763 -18.983 1.00 88.56 409 MET A CA 1
ATOM 3286 C C . MET A 1 409 ? 22.165 5.249 -18.791 1.00 88.56 409 MET A C 1
ATOM 3288 O O . MET A 1 409 ? 22.254 5.985 -19.769 1.00 88.56 409 MET A O 1
ATOM 3292 N N . ASN A 1 410 ? 22.445 5.691 -17.559 1.00 84.75 410 ASN A N 1
ATOM 3293 C CA . ASN A 1 410 ? 22.847 7.074 -17.271 1.00 84.75 410 ASN A CA 1
ATOM 3294 C C . ASN A 1 410 ? 24.083 7.527 -18.065 1.00 84.75 410 ASN A C 1
ATOM 3296 O O . ASN A 1 410 ? 24.164 8.692 -18.442 1.00 84.75 410 ASN A O 1
ATOM 3300 N N . ASN A 1 411 ? 25.013 6.621 -18.371 1.00 86.38 411 ASN A N 1
ATOM 3301 C CA . ASN A 1 411 ? 26.181 6.947 -19.186 1.00 86.38 411 ASN A CA 1
ATOM 3302 C C . ASN A 1 411 ? 25.811 7.177 -20.658 1.00 86.38 411 ASN A C 1
ATOM 3304 O O . ASN A 1 411 ? 26.466 7.955 -21.341 1.00 86.38 411 ASN A O 1
ATOM 3308 N N . PHE A 1 412 ? 24.747 6.540 -21.150 1.00 83.38 412 PHE A N 1
ATOM 3309 C CA . PHE A 1 412 ? 24.283 6.671 -22.535 1.00 83.38 412 PHE A CA 1
ATOM 3310 C C . PHE A 1 412 ? 23.500 7.967 -22.783 1.00 83.38 412 PHE A C 1
ATOM 3312 O O . PHE A 1 412 ? 23.357 8.367 -23.936 1.00 83.38 412 PHE A O 1
ATOM 3319 N N . PHE A 1 413 ? 23.047 8.657 -21.729 1.00 76.12 413 PHE A N 1
ATOM 3320 C CA . PHE A 1 413 ? 22.549 10.034 -21.836 1.00 76.12 413 PHE A CA 1
ATOM 3321 C C . PHE A 1 413 ? 23.662 11.030 -22.187 1.00 76.12 413 PHE A C 1
ATOM 3323 O O . PHE A 1 413 ? 23.394 12.065 -22.798 1.00 76.12 413 PHE A O 1
ATOM 3330 N N . ASP A 1 414 ? 24.912 10.735 -21.817 1.00 80.00 414 ASP A N 1
ATOM 3331 C CA . ASP A 1 414 ? 26.045 11.593 -22.131 1.00 80.00 414 ASP A CA 1
ATOM 3332 C C . ASP A 1 414 ? 26.693 11.184 -23.462 1.00 80.00 414 ASP A C 1
ATOM 3334 O O . ASP A 1 414 ? 27.445 10.214 -23.570 1.00 80.00 414 ASP A O 1
ATOM 3338 N N . ASN A 1 415 ? 26.470 11.990 -24.500 1.00 73.50 415 ASN A N 1
ATOM 3339 C CA . ASN A 1 415 ? 27.108 11.812 -25.806 1.00 73.50 415 ASN A CA 1
ATOM 3340 C C . ASN A 1 415 ? 28.653 11.775 -25.738 1.00 73.50 415 ASN A C 1
ATOM 3342 O O . ASN A 1 415 ? 29.305 11.206 -26.628 1.00 73.50 415 ASN A O 1
ATOM 3346 N N . SER A 1 416 ? 29.257 12.374 -24.707 1.00 82.62 416 SER A N 1
ATOM 3347 C CA . SER A 1 416 ? 30.703 12.352 -24.481 1.00 82.62 416 SER A CA 1
ATOM 3348 C C . SER A 1 416 ? 31.203 10.955 -24.094 1.00 82.62 416 SER A C 1
ATOM 3350 O O . SER A 1 416 ? 32.269 10.531 -24.559 1.00 82.62 416 SER A O 1
ATOM 3352 N N . PHE A 1 417 ? 30.394 10.194 -23.349 1.00 86.38 417 PHE A N 1
ATOM 3353 C CA . PHE A 1 417 ? 30.722 8.843 -22.912 1.00 86.38 417 PHE A CA 1
ATOM 3354 C C . PHE A 1 417 ? 30.915 7.917 -24.110 1.00 86.38 417 PHE A C 1
ATOM 3356 O O . PHE A 1 417 ? 32.009 7.375 -24.276 1.00 86.38 417 PHE A O 1
ATOM 3363 N N . LEU A 1 418 ? 29.917 7.812 -24.999 1.00 84.50 418 LEU A N 1
ATOM 3364 C CA . LEU A 1 418 ? 30.003 6.966 -26.198 1.00 84.50 418 LEU A CA 1
ATOM 3365 C C . LEU A 1 418 ? 31.172 7.365 -27.102 1.00 84.50 418 LEU A C 1
ATOM 3367 O O . LEU A 1 418 ? 31.855 6.504 -27.653 1.00 84.50 418 LEU A O 1
ATOM 3371 N N . SER A 1 419 ? 31.448 8.666 -27.216 1.00 84.81 419 SER A N 1
ATOM 3372 C CA . SER A 1 419 ? 32.602 9.167 -27.970 1.00 84.81 419 SER A CA 1
ATOM 3373 C C . SER A 1 419 ? 33.919 8.650 -27.388 1.00 84.81 419 SER A C 1
ATOM 3375 O O . SER A 1 419 ? 34.785 8.170 -28.121 1.00 84.81 419 SER A O 1
ATOM 3377 N N . SER A 1 420 ? 34.063 8.712 -26.063 1.00 86.56 420 SER A N 1
ATOM 3378 C CA . SER A 1 420 ? 35.252 8.223 -25.367 1.00 86.56 420 SER A CA 1
ATOM 3379 C C . SER A 1 420 ? 35.375 6.698 -25.429 1.00 86.56 420 SER A C 1
ATOM 3381 O O . SER A 1 420 ? 36.471 6.179 -25.641 1.00 86.56 420 SER A O 1
ATOM 3383 N N . LEU A 1 421 ? 34.251 5.987 -25.302 1.00 87.50 421 LEU A N 1
ATOM 3384 C CA . LEU A 1 421 ? 34.183 4.533 -25.286 1.00 87.50 421 LEU A CA 1
ATOM 3385 C C . LEU A 1 421 ? 34.645 3.955 -26.624 1.00 87.50 421 LEU A C 1
ATOM 3387 O O . LEU A 1 421 ? 35.503 3.080 -26.641 1.00 87.50 421 LEU A O 1
ATOM 3391 N N . VAL A 1 422 ? 34.171 4.515 -27.741 1.00 88.94 422 VAL A N 1
ATOM 3392 C CA . VAL A 1 422 ? 34.581 4.114 -29.099 1.00 88.94 422 VAL A CA 1
ATOM 3393 C C . VAL A 1 422 ? 36.085 4.268 -29.311 1.00 88.94 422 VAL A C 1
ATOM 3395 O O . VAL A 1 422 ? 36.734 3.363 -29.837 1.00 88.94 422 VAL A O 1
ATOM 3398 N N . ILE A 1 423 ? 36.660 5.401 -28.893 1.00 86.88 423 ILE A N 1
ATOM 3399 C CA . ILE A 1 423 ? 38.096 5.671 -29.054 1.00 86.88 423 ILE A CA 1
ATOM 3400 C C . ILE A 1 423 ? 38.923 4.676 -28.236 1.00 86.88 423 ILE A C 1
ATOM 3402 O O . ILE A 1 423 ? 39.903 4.134 -28.748 1.00 86.88 423 ILE A O 1
ATOM 3406 N N . LYS A 1 424 ? 38.524 4.416 -26.986 1.00 87.56 424 LYS A N 1
ATOM 3407 C CA . LYS A 1 424 ? 39.232 3.487 -26.096 1.00 87.56 424 LYS A CA 1
ATOM 3408 C C . LYS A 1 424 ? 39.113 2.039 -26.579 1.00 87.56 424 LYS A C 1
ATOM 3410 O O . LYS A 1 424 ? 40.134 1.367 -26.703 1.00 87.56 424 LYS A O 1
ATOM 3415 N N . LEU A 1 425 ? 37.905 1.588 -26.932 1.00 88.19 425 LEU A N 1
ATOM 3416 C CA . LEU A 1 425 ? 37.647 0.236 -27.447 1.00 88.19 425 LEU A CA 1
ATOM 3417 C C . LEU A 1 425 ? 38.436 -0.069 -28.723 1.00 88.19 425 LEU A C 1
ATOM 3419 O O . LEU A 1 425 ? 38.887 -1.191 -28.923 1.00 88.19 425 LEU A O 1
ATOM 3423 N N . ARG A 1 426 ? 38.651 0.933 -29.578 1.00 86.56 426 ARG A N 1
ATOM 3424 C CA . ARG A 1 426 ? 39.460 0.783 -30.793 1.00 86.56 426 ARG A CA 1
ATOM 3425 C C . ARG A 1 426 ? 40.941 0.489 -30.503 1.00 86.56 426 ARG A C 1
ATOM 3427 O O . ARG A 1 426 ? 41.611 -0.154 -31.317 1.00 86.56 426 ARG A O 1
ATOM 3434 N N . GLN A 1 427 ? 41.466 1.035 -29.407 1.00 85.19 427 GLN A N 1
ATOM 3435 C CA . GLN A 1 427 ? 42.900 1.078 -29.108 1.00 85.19 427 GLN A CA 1
ATOM 3436 C C . GLN A 1 427 ? 43.360 -0.008 -28.127 1.00 85.19 427 GLN A C 1
ATOM 3438 O O . GLN A 1 427 ? 44.532 -0.383 -28.169 1.00 85.19 427 GLN A O 1
ATOM 3443 N N . VAL A 1 428 ? 42.462 -0.477 -27.257 1.00 85.56 428 VAL A N 1
ATOM 3444 C CA . VAL A 1 428 ? 42.751 -1.460 -26.204 1.00 85.56 428 VAL A CA 1
ATOM 3445 C C . VAL A 1 428 ? 42.738 -2.896 -26.739 1.00 85.56 428 VAL A C 1
ATOM 3447 O O . VAL A 1 428 ? 41.963 -3.231 -27.642 1.00 85.56 428 VAL A O 1
ATOM 3450 N N . ASP A 1 429 ? 43.577 -3.756 -26.164 1.00 82.19 429 ASP A N 1
ATOM 3451 C CA . ASP A 1 429 ? 43.504 -5.199 -26.397 1.00 82.19 429 ASP A CA 1
ATOM 3452 C C . ASP A 1 429 ? 42.201 -5.766 -25.811 1.00 82.19 429 ASP A C 1
ATOM 3454 O O . ASP A 1 429 ? 41.753 -5.345 -24.746 1.00 82.19 429 ASP A O 1
ATOM 3458 N N . GLY A 1 430 ? 41.543 -6.676 -26.534 1.00 85.31 430 GLY A N 1
ATOM 3459 C CA . GLY A 1 430 ? 40.232 -7.213 -26.144 1.00 85.31 430 GLY A CA 1
ATOM 3460 C C . GLY A 1 430 ? 39.030 -6.342 -26.541 1.00 85.31 430 GLY A C 1
ATOM 3461 O O . GLY A 1 430 ? 37.885 -6.761 -26.380 1.00 85.31 430 GLY A O 1
ATOM 3462 N N . GLY A 1 431 ? 39.250 -5.127 -27.065 1.00 87.50 431 GLY A N 1
ATOM 3463 C CA . GLY A 1 431 ? 38.168 -4.180 -27.363 1.00 87.50 431 GLY A CA 1
ATOM 3464 C C . GLY A 1 431 ? 37.217 -4.637 -28.473 1.00 87.50 431 GLY A C 1
ATOM 3465 O O . GLY A 1 431 ? 36.010 -4.404 -28.392 1.00 87.50 431 GLY A O 1
ATOM 3466 N N . LYS A 1 432 ? 37.737 -5.337 -29.489 1.00 89.38 432 LYS A N 1
ATOM 3467 C CA . LYS A 1 432 ? 36.911 -5.926 -30.557 1.00 89.38 432 LYS A CA 1
ATOM 3468 C C . LYS A 1 432 ? 36.104 -7.123 -30.046 1.00 89.38 432 LYS A C 1
ATOM 3470 O O . LYS A 1 432 ? 34.934 -7.237 -30.388 1.00 89.38 432 LYS A O 1
ATOM 3475 N N . GLU A 1 433 ? 36.698 -7.970 -29.201 1.00 90.81 433 GLU A N 1
ATOM 3476 C CA . GLU A 1 433 ? 36.027 -9.116 -28.583 1.00 90.81 433 GLU A CA 1
ATOM 3477 C C . GLU A 1 433 ? 34.900 -8.647 -27.665 1.00 90.81 433 GLU A C 1
ATOM 3479 O O . GLU A 1 433 ? 33.812 -9.215 -27.682 1.00 90.81 433 GLU A O 1
ATOM 3484 N N . TRP A 1 434 ? 35.137 -7.571 -26.911 1.00 91.25 434 TRP A N 1
ATOM 3485 C CA . TRP A 1 434 ? 34.110 -6.964 -26.077 1.00 91.25 434 TRP A CA 1
ATOM 3486 C C . TRP A 1 434 ? 32.963 -6.394 -26.909 1.00 91.25 434 TRP A C 1
ATOM 3488 O O . TRP A 1 434 ? 31.808 -6.659 -26.594 1.00 91.25 434 TRP A O 1
ATOM 3498 N N . PHE A 1 435 ? 33.249 -5.638 -27.978 1.00 92.69 435 PHE A N 1
ATOM 3499 C CA . PHE A 1 435 ? 32.190 -5.074 -28.821 1.00 92.69 435 PHE A CA 1
ATOM 3500 C C . PHE A 1 435 ? 31.380 -6.170 -29.523 1.00 92.69 435 PHE A C 1
ATOM 3502 O O . PHE A 1 435 ? 30.155 -6.082 -29.590 1.00 92.69 435 PHE A O 1
ATOM 3509 N N . ASP A 1 436 ? 32.041 -7.235 -29.980 1.00 94.00 436 ASP A N 1
ATOM 3510 C CA . ASP A 1 436 ? 31.356 -8.407 -30.520 1.00 94.00 436 ASP A CA 1
ATOM 3511 C C . ASP A 1 436 ? 30.451 -9.074 -29.479 1.00 94.00 436 ASP A C 1
ATOM 3513 O O . ASP A 1 436 ? 29.282 -9.352 -29.754 1.00 94.00 436 ASP A O 1
ATOM 3517 N N . ALA A 1 437 ? 30.957 -9.271 -28.259 1.00 92.81 437 ALA A N 1
ATOM 3518 C CA . ALA A 1 437 ? 30.169 -9.808 -27.162 1.00 92.81 437 ALA A CA 1
ATOM 3519 C C . ALA A 1 437 ? 28.977 -8.897 -26.832 1.00 92.81 437 ALA A C 1
ATOM 3521 O O . ALA A 1 437 ? 27.857 -9.395 -26.749 1.00 92.81 437 ALA A O 1
ATOM 3522 N N . TYR A 1 438 ? 29.174 -7.580 -26.742 1.00 93.19 438 TYR A N 1
ATOM 3523 C CA . TYR A 1 438 ? 28.108 -6.604 -26.520 1.00 93.19 438 TYR A CA 1
ATOM 3524 C C . TYR A 1 438 ? 27.019 -6.685 -27.597 1.00 93.19 438 TYR A C 1
ATOM 3526 O O . TYR A 1 438 ? 25.838 -6.705 -27.261 1.00 93.19 438 TYR A O 1
ATOM 3534 N N . MET A 1 439 ? 27.381 -6.788 -28.878 1.00 95.12 439 MET A N 1
ATOM 3535 C CA . MET A 1 439 ? 26.399 -6.825 -29.967 1.00 95.12 439 MET A CA 1
ATOM 3536 C C . MET A 1 439 ? 25.678 -8.176 -30.105 1.00 95.12 439 MET A C 1
ATOM 3538 O O . MET A 1 439 ? 24.516 -8.189 -30.513 1.00 95.12 439 MET A O 1
ATOM 3542 N N . ASN A 1 440 ? 26.336 -9.297 -29.776 1.00 94.25 440 ASN A N 1
ATOM 3543 C CA . ASN A 1 440 ? 25.888 -10.639 -30.182 1.00 94.25 440 ASN A CA 1
ATOM 3544 C C . ASN A 1 440 ? 25.608 -11.626 -29.030 1.00 94.25 440 ASN A C 1
ATOM 3546 O O . ASN A 1 440 ? 25.201 -12.756 -29.286 1.00 94.25 440 ASN A O 1
ATOM 3550 N N . SER A 1 441 ? 25.837 -11.282 -27.758 1.00 91.69 441 SER A N 1
ATOM 3551 C CA . SER A 1 441 ? 25.613 -12.228 -26.643 1.00 91.69 441 SER A CA 1
ATOM 3552 C C . SER A 1 441 ? 24.135 -12.538 -26.377 1.00 91.69 441 SER A C 1
ATOM 3554 O O . SER A 1 441 ? 23.806 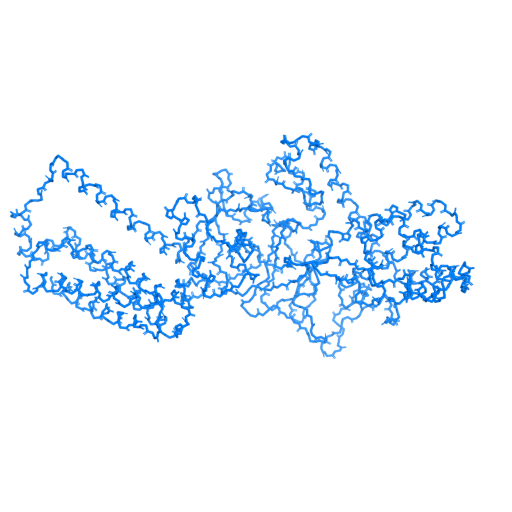-13.707 -26.168 1.00 91.69 441 SER A O 1
ATOM 3556 N N . TRP A 1 442 ? 23.249 -11.548 -26.503 1.00 90.12 442 TRP A N 1
ATOM 3557 C CA . TRP A 1 442 ? 21.806 -11.666 -26.249 1.00 90.12 442 TRP A CA 1
ATOM 3558 C C . TRP A 1 442 ? 21.092 -12.798 -27.006 1.00 90.12 442 TRP A C 1
ATOM 3560 O O . TRP A 1 442 ? 20.107 -13.332 -26.508 1.00 90.12 442 TRP A O 1
ATOM 3570 N N . HIS A 1 443 ? 21.563 -13.200 -28.193 1.00 88.19 443 HIS A N 1
ATOM 3571 C CA . HIS A 1 443 ? 20.909 -14.243 -28.994 1.00 88.19 443 HIS A CA 1
ATOM 3572 C C . HIS A 1 443 ? 21.560 -15.631 -28.876 1.00 88.19 443 HIS A C 1
ATOM 3574 O O . HIS A 1 443 ? 21.070 -16.587 -29.477 1.00 88.19 443 HIS A O 1
ATOM 3580 N N . LYS A 1 444 ? 22.679 -15.779 -28.150 1.00 84.44 444 LYS A N 1
ATOM 3581 C CA . LYS A 1 444 ? 23.443 -17.047 -28.100 1.00 84.44 444 LYS A CA 1
ATOM 3582 C C . LYS A 1 444 ? 22.660 -18.193 -27.462 1.00 84.44 444 LYS A C 1
ATOM 3584 O O . LYS A 1 444 ? 22.875 -19.349 -27.813 1.00 84.44 444 LYS A O 1
ATOM 3589 N N . ASN A 1 445 ? 21.741 -17.861 -26.560 1.00 72.56 445 ASN A N 1
ATOM 3590 C CA . ASN A 1 445 ? 20.942 -18.825 -25.806 1.00 72.56 445 ASN A CA 1
ATOM 3591 C C . ASN A 1 445 ? 19.624 -19.205 -26.504 1.00 72.56 445 ASN A C 1
ATOM 3593 O O . ASN A 1 445 ? 18.859 -20.005 -25.969 1.00 72.56 445 ASN A O 1
ATOM 3597 N N . PHE A 1 446 ? 19.352 -18.661 -27.693 1.00 73.94 446 PHE A N 1
ATOM 3598 C CA . PHE A 1 446 ? 18.108 -18.893 -28.419 1.00 73.94 446 PHE A CA 1
ATOM 3599 C C . PHE A 1 446 ? 18.339 -19.802 -29.627 1.00 73.94 446 PHE A C 1
ATOM 3601 O O . PHE A 1 446 ? 19.190 -19.538 -30.474 1.00 73.94 446 PHE A O 1
ATOM 3608 N N . THR A 1 447 ? 17.560 -20.883 -29.719 1.00 66.00 447 THR A N 1
ATOM 3609 C CA . THR A 1 447 ? 17.598 -21.800 -30.875 1.00 66.00 447 THR A CA 1
ATOM 3610 C C . THR A 1 447 ? 16.767 -21.268 -32.046 1.00 66.00 447 THR A C 1
ATOM 3612 O O . THR A 1 447 ? 17.160 -21.430 -33.197 1.00 66.00 447 THR A O 1
ATOM 3615 N N . ASN A 1 448 ? 15.648 -20.599 -31.753 1.00 66.88 448 ASN A N 1
ATOM 3616 C CA . ASN A 1 448 ? 14.840 -19.849 -32.709 1.00 66.88 448 ASN A CA 1
ATOM 3617 C C . ASN A 1 448 ? 14.402 -18.543 -32.030 1.00 66.88 448 ASN A C 1
ATOM 3619 O O . ASN A 1 448 ? 13.749 -18.592 -30.988 1.00 66.88 448 ASN A O 1
ATOM 3623 N N . LEU A 1 449 ? 14.800 -17.386 -32.568 1.00 68.56 449 LEU A N 1
ATOM 3624 C CA . LEU A 1 449 ? 14.476 -16.082 -31.971 1.00 68.56 449 LEU A CA 1
ATOM 3625 C C . LEU A 1 449 ? 13.017 -15.680 -32.188 1.00 68.56 449 LEU A C 1
ATOM 3627 O O . LEU A 1 449 ? 12.506 -14.822 -31.473 1.00 68.56 449 LEU A O 1
ATOM 3631 N N . ASN A 1 450 ? 12.357 -16.316 -33.159 1.00 61.62 450 ASN A N 1
ATOM 3632 C CA . ASN A 1 450 ? 11.016 -15.967 -33.595 1.00 61.62 450 ASN A CA 1
ATOM 3633 C C . ASN A 1 450 ? 9.977 -17.076 -33.330 1.00 61.62 450 ASN A C 1
ATOM 3635 O O . ASN A 1 450 ? 8.930 -17.112 -33.971 1.00 61.62 450 ASN A O 1
ATOM 3639 N N . GLU A 1 451 ? 10.227 -18.005 -32.407 1.00 53.75 451 GLU A N 1
ATOM 3640 C CA . GLU A 1 451 ? 9.270 -19.078 -32.123 1.00 53.75 451 GLU A CA 1
ATOM 3641 C C . GLU A 1 451 ? 9.187 -19.336 -30.620 1.00 53.75 451 GLU A C 1
ATOM 3643 O O . GLU A 1 451 ? 10.122 -19.842 -30.002 1.00 53.75 451 GLU A O 1
ATOM 3648 N N . TYR A 1 452 ? 8.042 -18.985 -30.034 1.00 52.88 452 TYR A N 1
ATOM 3649 C CA . TYR A 1 452 ? 7.698 -19.374 -28.675 1.00 52.88 452 TYR A CA 1
ATOM 3650 C C . TYR A 1 452 ? 6.696 -20.522 -28.697 1.00 52.88 452 TYR A C 1
ATOM 3652 O O . TYR A 1 452 ? 5.701 -20.472 -29.419 1.00 52.88 452 TYR A O 1
ATOM 3660 N N . ARG A 1 453 ? 6.938 -21.524 -27.851 1.00 51.88 453 ARG A N 1
ATOM 3661 C CA . ARG A 1 453 ? 5.975 -22.564 -27.484 1.00 51.88 453 ARG A CA 1
ATOM 3662 C C . ARG A 1 453 ? 5.868 -22.560 -25.962 1.00 51.88 453 ARG A C 1
ATOM 3664 O O . ARG A 1 453 ? 6.814 -22.975 -25.295 1.00 51.88 453 ARG A O 1
ATOM 3671 N N . GLU A 1 454 ? 4.751 -22.087 -25.403 1.00 50.09 454 GLU A N 1
ATOM 3672 C CA . GLU A 1 454 ? 4.458 -22.372 -23.989 1.00 50.09 454 GLU A CA 1
ATOM 3673 C C . GLU A 1 454 ? 3.991 -23.817 -23.915 1.00 50.09 454 GLU A C 1
ATOM 3675 O O . GLU A 1 454 ? 2.966 -24.164 -24.505 1.00 50.09 454 GLU A O 1
ATOM 3680 N N . LEU A 1 455 ? 4.754 -24.649 -23.217 1.00 51.94 455 LEU A N 1
ATOM 3681 C CA . LEU A 1 455 ? 4.372 -26.020 -22.913 1.00 51.94 455 LEU A CA 1
ATOM 3682 C C . LEU A 1 455 ? 3.710 -26.050 -21.528 1.00 51.94 455 LEU A C 1
ATOM 3684 O O . LEU A 1 455 ? 4.073 -25.264 -20.646 1.00 51.94 455 LEU A O 1
ATOM 3688 N N . ASP A 1 456 ? 2.706 -26.904 -21.343 1.00 51.47 456 ASP A N 1
ATOM 3689 C CA . ASP A 1 456 ? 2.175 -27.216 -20.017 1.00 51.47 456 ASP A CA 1
ATOM 3690 C C . ASP A 1 456 ? 3.164 -28.066 -19.216 1.00 51.47 456 ASP A C 1
ATOM 3692 O O . ASP A 1 456 ? 4.220 -28.475 -19.708 1.00 51.47 456 ASP A O 1
ATOM 3696 N N . ASP A 1 457 ? 2.804 -28.349 -17.966 1.00 49.50 457 ASP A N 1
ATOM 3697 C CA . ASP A 1 457 ? 3.599 -29.195 -17.074 1.00 49.50 457 ASP A CA 1
ATOM 3698 C C . ASP A 1 457 ? 3.751 -30.642 -17.605 1.00 49.50 457 ASP A C 1
ATOM 3700 O O . ASP A 1 457 ? 4.597 -31.391 -17.116 1.00 49.50 457 ASP A O 1
ATOM 3704 N N . ASN A 1 458 ? 2.976 -31.029 -18.629 1.00 47.91 458 ASN A N 1
ATOM 3705 C CA . ASN A 1 458 ? 3.009 -32.326 -19.308 1.00 47.91 458 ASN A CA 1
ATOM 3706 C C . ASN A 1 458 ? 3.724 -32.283 -20.675 1.00 47.91 458 ASN A C 1
ATOM 3708 O O . ASN A 1 458 ? 3.829 -33.315 -21.340 1.00 47.91 458 ASN A O 1
ATOM 3712 N N . GLY A 1 459 ? 4.239 -31.125 -21.101 1.00 46.44 459 GLY A N 1
ATOM 3713 C CA . GLY A 1 459 ? 4.884 -30.952 -22.403 1.00 46.44 459 GLY A CA 1
ATOM 3714 C C . GLY A 1 459 ? 3.926 -30.752 -23.587 1.00 46.44 459 GLY A C 1
ATOM 3715 O O . GLY A 1 459 ? 4.376 -30.807 -24.733 1.00 46.44 459 GLY A O 1
ATOM 3716 N N . GLU A 1 460 ? 2.635 -30.517 -23.354 1.00 46.59 460 GLU A N 1
ATOM 3717 C CA . GLU A 1 460 ? 1.643 -30.183 -24.379 1.00 46.59 460 GLU A CA 1
ATOM 3718 C C . GLU A 1 460 ? 1.621 -28.680 -24.690 1.00 46.59 460 GLU A C 1
ATOM 3720 O O . GLU A 1 460 ? 1.793 -27.826 -23.824 1.00 46.59 460 GLU A O 1
ATOM 3725 N N . LEU A 1 461 ? 1.401 -28.341 -25.961 1.00 44.12 461 LEU A N 1
ATOM 3726 C CA . LEU A 1 461 ? 1.405 -26.967 -26.461 1.00 44.12 461 LEU A CA 1
ATOM 3727 C C . LEU A 1 461 ? 0.204 -26.170 -25.913 1.00 44.12 461 LEU A C 1
ATOM 3729 O O . LEU A 1 461 ? -0.921 -26.335 -26.384 1.00 44.12 461 LEU A O 1
ATOM 3733 N N . ILE A 1 462 ? 0.431 -25.257 -24.962 1.00 53.00 462 ILE A N 1
ATOM 3734 C CA . ILE A 1 462 ? -0.625 -24.379 -24.436 1.00 53.00 462 ILE A CA 1
ATOM 3735 C C . ILE A 1 462 ? -0.836 -23.167 -25.336 1.00 53.00 462 ILE A C 1
ATOM 3737 O O . ILE A 1 462 ? -1.967 -22.699 -25.413 1.00 53.00 462 ILE A O 1
ATOM 3741 N N . LEU A 1 463 ? 0.189 -22.642 -26.017 1.00 47.22 463 LEU A N 1
ATOM 3742 C CA . LEU A 1 463 ? 0.114 -21.411 -26.821 1.00 47.22 463 LEU A CA 1
ATOM 3743 C C . LEU A 1 463 ? 0.785 -21.564 -28.194 1.00 47.22 463 LEU A C 1
ATOM 3745 O O . LEU A 1 463 ? 1.993 -21.757 -28.281 1.00 47.22 463 LEU A O 1
ATOM 3749 N N . GLU A 1 464 ? -0.009 -21.374 -29.252 1.00 38.25 464 GLU A N 1
ATOM 3750 C CA . GLU A 1 464 ? 0.442 -20.846 -30.544 1.00 38.25 464 GLU A CA 1
ATOM 3751 C C . GLU A 1 464 ? 0.122 -19.347 -30.540 1.00 38.25 464 GLU A C 1
ATOM 3753 O O . GLU A 1 464 ? -1.044 -18.947 -30.464 1.00 38.25 464 GLU A O 1
ATOM 3758 N N . GLY A 1 465 ? 1.160 -18.519 -30.534 1.00 44.59 465 GLY A N 1
ATOM 3759 C CA . GLY A 1 465 ? 1.077 -17.062 -30.535 1.00 44.59 465 GLY A CA 1
ATOM 3760 C C . GLY A 1 465 ? 2.258 -16.467 -31.306 1.00 44.59 465 GLY A C 1
ATOM 3761 O O . GLY A 1 465 ? 3.149 -17.218 -31.708 1.00 44.59 465 GLY A O 1
ATOM 3762 N N . PRO A 1 466 ? 2.275 -15.145 -31.554 1.00 48.84 466 PRO A N 1
ATOM 3763 C CA . PRO A 1 466 ? 3.406 -14.505 -32.217 1.00 48.84 466 PRO A CA 1
ATOM 3764 C C . PRO A 1 466 ? 4.700 -14.803 -31.449 1.00 48.84 466 PRO A C 1
ATOM 3766 O O . PRO A 1 466 ? 4.706 -14.783 -30.227 1.00 48.84 466 PRO A O 1
ATOM 3769 N N . ALA A 1 467 ? 5.768 -15.096 -32.184 1.00 55.03 467 ALA A N 1
ATOM 3770 C CA . ALA A 1 467 ? 7.166 -15.124 -31.764 1.00 55.03 467 ALA A CA 1
ATOM 3771 C C . ALA A 1 467 ? 7.503 -14.300 -30.491 1.00 55.03 467 ALA A C 1
ATOM 3773 O O . ALA A 1 467 ? 7.747 -13.097 -30.601 1.00 55.03 467 ALA A O 1
ATOM 3774 N N . LEU A 1 468 ? 7.549 -14.917 -29.302 1.00 63.25 468 LEU A N 1
ATOM 3775 C CA . LEU A 1 468 ? 8.022 -14.259 -28.072 1.00 63.25 468 LEU A CA 1
ATOM 3776 C C . LEU A 1 468 ? 9.416 -14.772 -27.700 1.00 63.25 468 LEU A C 1
ATOM 3778 O O . LEU A 1 468 ? 9.623 -15.964 -27.481 1.00 63.25 468 LEU A O 1
ATOM 3782 N N . ALA A 1 469 ? 10.384 -13.875 -27.605 1.00 58.75 469 ALA A N 1
ATOM 3783 C CA . ALA A 1 469 ? 11.715 -14.211 -27.142 1.00 58.75 469 ALA A CA 1
ATOM 3784 C C . ALA A 1 469 ? 11.794 -14.038 -25.622 1.00 58.75 469 ALA A C 1
ATOM 3786 O O . ALA A 1 469 ? 11.625 -12.953 -25.086 1.00 58.75 469 ALA A O 1
ATOM 3787 N N . GLY A 1 470 ? 12.046 -15.124 -24.898 1.00 57.38 470 GLY A N 1
ATOM 3788 C CA . GLY A 1 470 ? 11.892 -15.133 -23.444 1.00 57.38 470 GLY A CA 1
ATOM 3789 C C . GLY A 1 470 ? 10.474 -15.546 -23.061 1.00 57.38 470 GLY A C 1
ATOM 3790 O O . GLY A 1 470 ? 9.509 -15.326 -23.782 1.00 57.38 470 GLY A O 1
ATOM 3791 N N . SER A 1 471 ? 10.358 -16.242 -21.940 1.00 66.56 471 SER A N 1
ATOM 3792 C CA . SER A 1 471 ? 9.208 -17.080 -21.579 1.00 66.56 471 SER A CA 1
ATOM 3793 C C . SER A 1 471 ? 7.845 -16.379 -21.476 1.00 66.56 471 SER A C 1
ATOM 3795 O O . SER A 1 471 ? 6.846 -17.067 -21.286 1.00 66.56 471 SER A O 1
ATOM 3797 N N . ASN A 1 472 ? 7.781 -15.045 -21.539 1.00 78.19 472 ASN A N 1
ATOM 3798 C CA . ASN A 1 472 ? 6.559 -14.250 -21.425 1.00 78.19 472 ASN A CA 1
ATOM 3799 C C . ASN A 1 472 ? 6.664 -12.876 -22.131 1.00 78.19 472 ASN A C 1
ATOM 3801 O O . ASN A 1 472 ? 7.747 -12.426 -22.510 1.00 78.19 472 ASN A O 1
ATOM 3805 N N . LEU A 1 473 ? 5.522 -12.181 -22.252 1.00 82.62 473 LEU A N 1
ATOM 3806 C CA . LEU A 1 473 ? 5.400 -10.867 -22.908 1.00 82.62 473 LEU A CA 1
ATOM 3807 C C . LEU A 1 473 ? 6.320 -9.792 -22.311 1.00 82.62 473 LEU A C 1
ATOM 3809 O O . LEU A 1 473 ? 6.865 -8.972 -23.046 1.00 82.62 473 LEU A O 1
ATOM 3813 N N . TYR A 1 474 ? 6.489 -9.776 -20.987 1.00 88.06 474 TYR A N 1
ATOM 3814 C CA . TYR A 1 474 ? 7.341 -8.792 -20.322 1.00 88.06 474 TYR A CA 1
ATOM 3815 C C . TYR A 1 474 ? 8.816 -9.038 -20.646 1.00 88.06 474 TYR A C 1
ATOM 3817 O O . TYR A 1 474 ? 9.529 -8.111 -21.019 1.00 88.06 474 TYR A O 1
ATOM 3825 N N . THR A 1 475 ? 9.269 -10.289 -20.574 1.00 86.94 475 THR A N 1
ATOM 3826 C CA . THR A 1 475 ? 10.657 -10.636 -20.904 1.00 86.94 475 THR A CA 1
ATOM 3827 C C . THR A 1 475 ? 10.995 -10.378 -22.371 1.00 86.94 475 THR A C 1
ATOM 3829 O O . THR A 1 475 ? 12.063 -9.845 -22.657 1.00 86.94 475 THR A O 1
ATOM 3832 N N . ASP A 1 476 ? 10.069 -10.678 -23.285 1.00 85.94 476 ASP A N 1
ATOM 3833 C CA . ASP A 1 476 ? 10.211 -10.368 -24.712 1.00 85.94 476 ASP A CA 1
ATOM 3834 C C . ASP A 1 476 ? 10.263 -8.863 -24.957 1.00 85.94 476 ASP A C 1
ATOM 3836 O O . ASP A 1 476 ? 11.109 -8.372 -25.709 1.00 85.94 476 ASP A O 1
ATOM 3840 N N . SER A 1 477 ? 9.420 -8.115 -24.244 1.00 89.50 477 SER A N 1
ATOM 3841 C CA . SER A 1 477 ? 9.439 -6.663 -24.288 1.00 89.50 477 SER A CA 1
ATOM 3842 C C . SER A 1 477 ? 10.806 -6.100 -23.916 1.00 89.50 477 SER A C 1
ATOM 3844 O O . SER A 1 477 ? 11.382 -5.328 -24.687 1.00 89.50 477 SER A O 1
ATOM 3846 N N . LEU A 1 478 ? 11.363 -6.534 -22.787 1.00 91.81 478 LEU A N 1
ATOM 3847 C CA . LEU A 1 478 ? 12.654 -6.037 -22.338 1.00 91.81 478 LEU A CA 1
ATOM 3848 C C . LEU A 1 478 ? 13.817 -6.484 -23.224 1.00 91.81 478 LEU A C 1
ATOM 3850 O O . LEU A 1 478 ? 14.708 -5.679 -23.486 1.00 91.81 478 LEU A O 1
ATOM 3854 N N . LEU A 1 479 ? 13.790 -7.716 -23.745 1.00 91.12 479 LEU A N 1
ATOM 3855 C CA . LEU A 1 479 ? 14.806 -8.174 -24.691 1.00 91.12 479 LEU A CA 1
ATOM 3856 C C . LEU A 1 479 ? 14.806 -7.313 -25.956 1.00 91.12 479 LEU A C 1
ATOM 3858 O O . LEU A 1 479 ? 15.855 -6.837 -26.380 1.00 91.12 479 LEU A O 1
ATOM 3862 N N . ARG A 1 480 ? 13.633 -7.065 -26.548 1.00 91.88 480 ARG A N 1
ATOM 3863 C CA . ARG A 1 480 ? 13.516 -6.210 -27.740 1.00 91.88 480 ARG A CA 1
ATOM 3864 C C . ARG A 1 480 ? 14.022 -4.800 -27.463 1.00 91.88 480 ARG A C 1
ATOM 3866 O O . ARG A 1 480 ? 14.693 -4.224 -28.313 1.00 91.88 480 ARG A O 1
ATOM 3873 N N . LEU A 1 481 ? 13.733 -4.254 -26.283 1.00 94.25 481 LEU A N 1
ATOM 3874 C CA . LEU A 1 481 ? 14.220 -2.935 -25.885 1.00 94.25 481 LEU A CA 1
ATOM 3875 C C . LEU A 1 481 ? 15.749 -2.897 -25.739 1.00 94.25 481 LEU A C 1
ATOM 3877 O O . LEU A 1 481 ? 16.386 -1.970 -26.238 1.00 94.25 481 LEU A O 1
ATOM 3881 N N . ASP A 1 482 ? 16.339 -3.910 -25.108 1.00 94.25 482 ASP A N 1
ATOM 3882 C CA . ASP A 1 482 ? 17.791 -4.054 -24.977 1.00 94.25 482 ASP A CA 1
ATOM 3883 C C . ASP A 1 482 ? 18.474 -4.159 -26.355 1.00 94.25 482 ASP A C 1
ATOM 3885 O O . ASP A 1 482 ? 19.445 -3.451 -26.637 1.00 94.25 482 ASP A O 1
ATOM 3889 N N . VAL A 1 483 ? 17.893 -4.934 -27.277 1.00 95.00 483 VAL A N 1
ATOM 3890 C CA . VAL A 1 483 ? 18.369 -5.046 -28.665 1.00 95.00 483 VAL A CA 1
ATOM 3891 C C . VAL A 1 483 ? 18.255 -3.716 -29.417 1.00 95.00 483 VAL A C 1
ATOM 3893 O O . VAL A 1 483 ? 19.203 -3.321 -30.097 1.00 95.00 483 VAL A O 1
ATOM 3896 N N . MET A 1 484 ? 17.146 -2.977 -29.279 1.00 96.19 484 MET A N 1
ATOM 3897 C CA . MET A 1 484 ? 17.011 -1.639 -29.878 1.00 96.19 484 MET A CA 1
ATOM 3898 C C . MET A 1 484 ? 18.114 -0.693 -29.404 1.00 96.19 484 MET A C 1
ATOM 3900 O O . MET A 1 484 ? 18.688 0.047 -30.210 1.00 96.19 484 MET A O 1
ATOM 3904 N N . MET A 1 485 ? 18.441 -0.729 -28.111 1.00 95.00 485 MET A N 1
ATOM 3905 C CA . MET A 1 485 ? 19.518 0.083 -27.559 1.00 95.00 485 MET A CA 1
ATOM 3906 C C . MET A 1 485 ? 20.890 -0.314 -28.111 1.00 95.00 485 MET A C 1
ATOM 3908 O O . MET A 1 485 ? 21.684 0.567 -28.455 1.00 95.00 485 MET A O 1
ATOM 3912 N N . LYS A 1 486 ? 21.169 -1.615 -28.243 1.00 94.62 486 LYS A N 1
ATOM 3913 C CA . LYS A 1 486 ? 22.423 -2.120 -28.825 1.00 94.62 486 LYS A CA 1
ATOM 3914 C C . LYS A 1 486 ? 22.583 -1.729 -30.281 1.00 94.62 486 LYS A C 1
ATOM 3916 O O . LYS A 1 486 ? 23.634 -1.212 -30.647 1.00 94.62 486 LYS A O 1
ATOM 3921 N N . LEU A 1 487 ? 21.546 -1.907 -31.100 1.00 96.88 487 LEU A N 1
ATOM 3922 C CA . LEU A 1 487 ? 21.559 -1.492 -32.504 1.00 96.88 487 LEU A CA 1
ATOM 3923 C C . LEU A 1 487 ? 21.831 0.008 -32.628 1.00 96.88 487 LEU A C 1
ATOM 3925 O O . LEU A 1 487 ? 22.727 0.421 -33.363 1.00 96.88 487 LEU A O 1
ATOM 3929 N N . THR A 1 488 ? 21.105 0.822 -31.859 1.00 95.62 488 THR A N 1
ATOM 3930 C CA . THR A 1 488 ? 21.262 2.283 -31.865 1.00 95.62 488 THR A CA 1
ATOM 3931 C C . THR A 1 488 ? 22.674 2.687 -31.441 1.00 95.62 488 THR A C 1
ATOM 3933 O O . THR A 1 488 ? 23.335 3.472 -32.122 1.00 95.62 488 THR A O 1
ATOM 3936 N N . THR A 1 489 ? 23.183 2.093 -30.361 1.00 93.81 489 THR A N 1
ATOM 3937 C CA . THR A 1 489 ? 24.541 2.337 -29.868 1.00 93.81 489 THR A CA 1
ATOM 3938 C C . THR A 1 489 ? 25.589 1.911 -30.894 1.00 93.81 489 THR A C 1
ATOM 3940 O O . THR A 1 489 ? 26.473 2.699 -31.221 1.00 93.81 489 THR A O 1
ATOM 3943 N N . GLY A 1 490 ? 25.483 0.705 -31.454 1.00 94.25 490 GLY A N 1
ATOM 3944 C CA . GLY A 1 490 ? 26.411 0.186 -32.458 1.00 94.25 490 GLY A CA 1
ATOM 3945 C C . GLY A 1 490 ? 26.462 1.058 -33.715 1.00 94.25 490 GLY A C 1
ATOM 3946 O O . GLY A 1 490 ? 27.549 1.391 -34.192 1.00 94.25 490 GLY A O 1
ATOM 3947 N N . ARG A 1 491 ? 25.301 1.526 -34.195 1.00 95.81 491 ARG A N 1
ATOM 3948 C CA . ARG A 1 491 ? 25.202 2.491 -35.302 1.00 95.81 491 ARG A CA 1
ATOM 3949 C C . ARG A 1 491 ? 25.884 3.816 -34.968 1.00 95.81 491 ARG A C 1
ATOM 3951 O O . ARG A 1 491 ? 26.651 4.310 -35.789 1.00 95.81 491 ARG A O 1
ATOM 3958 N N . ILE A 1 492 ? 25.668 4.372 -33.771 1.00 93.94 492 ILE A N 1
ATOM 3959 C CA . ILE A 1 492 ? 26.352 5.598 -33.311 1.00 93.94 492 ILE A CA 1
ATOM 3960 C C . ILE A 1 492 ? 27.866 5.390 -33.286 1.00 93.94 492 ILE A C 1
ATOM 3962 O O . ILE A 1 492 ? 28.617 6.237 -33.775 1.00 93.94 492 ILE A O 1
ATOM 3966 N N . MET A 1 493 ? 28.322 4.271 -32.722 1.00 92.19 493 MET A N 1
ATOM 3967 C CA . MET A 1 493 ? 29.742 3.961 -32.600 1.00 92.19 493 MET A CA 1
ATOM 3968 C C . MET A 1 493 ? 30.424 3.891 -33.971 1.00 92.19 493 MET A C 1
ATOM 3970 O O . MET A 1 493 ? 31.458 4.529 -34.172 1.00 92.19 493 MET A O 1
ATOM 3974 N N . LEU A 1 494 ? 29.820 3.194 -34.936 1.00 93.44 494 LEU A N 1
ATOM 3975 C CA . LEU A 1 494 ? 30.342 3.118 -36.301 1.00 93.44 494 LEU A CA 1
ATOM 3976 C C . LEU A 1 494 ? 30.229 4.433 -37.064 1.00 93.44 494 LEU A C 1
ATOM 3978 O O . LEU A 1 494 ? 31.181 4.818 -37.738 1.00 93.44 494 LEU A O 1
ATOM 3982 N N . ALA A 1 495 ? 29.117 5.157 -36.924 1.00 93.75 495 ALA A N 1
ATOM 3983 C CA . ALA A 1 495 ? 28.928 6.456 -37.562 1.00 93.75 495 ALA A CA 1
ATOM 3984 C C . ALA A 1 495 ? 30.013 7.463 -37.139 1.00 93.75 495 ALA A C 1
ATOM 3986 O O . ALA A 1 495 ? 30.480 8.270 -37.943 1.00 93.75 495 ALA A O 1
ATOM 3987 N N . ARG A 1 496 ? 30.479 7.382 -35.885 1.00 91.56 496 ARG A N 1
ATOM 3988 C CA . ARG A 1 496 ? 31.622 8.172 -35.397 1.00 91.56 496 ARG A CA 1
ATOM 3989 C C . ARG A 1 496 ? 32.944 7.759 -36.041 1.00 91.56 496 ARG A C 1
ATOM 3991 O O . ARG A 1 496 ? 33.778 8.622 -36.295 1.00 91.56 496 ARG A O 1
ATOM 3998 N N . LEU A 1 497 ? 33.144 6.467 -36.296 1.00 91.00 497 LEU A N 1
ATOM 3999 C CA . LEU A 1 497 ? 34.373 5.940 -36.898 1.00 91.00 497 LEU A CA 1
ATOM 4000 C C . LEU A 1 497 ? 34.459 6.213 -38.403 1.00 91.00 497 LEU A C 1
ATOM 4002 O O . LEU A 1 497 ? 35.537 6.536 -38.901 1.00 91.00 497 LEU A O 1
ATOM 4006 N N . ASN A 1 498 ? 33.342 6.094 -39.121 1.00 91.88 498 ASN A N 1
ATOM 4007 C CA . ASN A 1 498 ? 33.276 6.307 -40.568 1.00 91.88 498 ASN A CA 1
ATOM 4008 C C . ASN A 1 498 ? 32.946 7.761 -40.964 1.00 91.88 498 ASN A C 1
ATOM 4010 O O . ASN A 1 498 ? 33.040 8.108 -42.140 1.00 91.88 498 ASN A O 1
ATOM 4014 N N . GLY A 1 499 ? 32.594 8.617 -39.998 1.00 90.81 499 GLY A N 1
ATOM 4015 C CA . GLY A 1 499 ? 32.288 10.032 -40.218 1.00 90.81 499 GLY A CA 1
ATOM 4016 C C . GLY A 1 499 ? 30.898 10.304 -40.806 1.00 90.81 499 GLY A C 1
ATOM 4017 O O . GLY A 1 499 ? 30.663 11.400 -41.316 1.00 90.81 499 GLY A O 1
ATOM 4018 N N . ASN A 1 500 ? 29.967 9.345 -40.757 1.00 93.50 500 ASN A N 1
ATOM 4019 C CA . ASN A 1 500 ? 28.607 9.512 -41.269 1.00 93.50 500 ASN A CA 1
ATOM 4020 C C . ASN A 1 500 ? 27.735 10.340 -40.308 1.00 93.50 500 ASN A C 1
ATOM 4022 O O . ASN A 1 500 ? 27.031 9.813 -39.445 1.00 93.50 500 ASN A O 1
ATOM 4026 N N . VAL A 1 501 ? 27.763 11.662 -40.490 1.00 92.44 501 VAL A N 1
ATOM 4027 C CA . VAL A 1 501 ? 27.047 12.623 -39.635 1.00 92.44 501 VAL A CA 1
ATOM 4028 C C . VAL A 1 501 ? 25.528 12.415 -39.655 1.00 92.44 501 VAL A C 1
ATOM 4030 O O . VAL A 1 501 ? 24.894 12.555 -38.616 1.00 92.44 501 VAL A O 1
ATOM 4033 N N . SER A 1 502 ? 24.939 12.037 -40.795 1.00 93.81 502 SER A N 1
ATOM 4034 C CA . SER A 1 502 ? 23.483 11.850 -40.900 1.00 93.81 502 SER A CA 1
ATOM 4035 C C . SER A 1 502 ? 22.998 10.702 -40.014 1.00 93.81 502 SER A C 1
ATOM 4037 O O . SER A 1 502 ? 22.083 10.884 -39.214 1.00 93.81 502 SER A O 1
ATOM 4039 N N . VAL A 1 503 ? 23.650 9.538 -40.119 1.00 92.94 503 VAL A N 1
ATOM 4040 C CA . VAL A 1 503 ? 23.329 8.357 -39.298 1.00 92.94 503 VAL A CA 1
ATOM 4041 C C . VAL A 1 503 ? 23.593 8.646 -37.823 1.00 92.94 503 VAL A C 1
ATOM 4043 O O . VAL A 1 503 ? 22.815 8.229 -36.965 1.00 92.94 503 VAL A O 1
ATOM 4046 N N . LEU A 1 504 ? 24.661 9.390 -37.525 1.00 92.06 504 LEU A N 1
ATOM 4047 C CA . LEU A 1 504 ? 24.987 9.793 -36.164 1.00 92.06 504 LEU A CA 1
ATOM 4048 C C . LEU A 1 504 ? 23.870 10.641 -35.541 1.00 92.06 504 LEU A C 1
ATOM 4050 O O . LEU A 1 504 ? 23.393 10.306 -34.462 1.00 92.06 504 LEU A O 1
ATOM 4054 N N . THR A 1 505 ? 23.442 11.718 -36.205 1.00 92.00 505 THR A N 1
ATOM 4055 C CA . THR A 1 505 ? 22.413 12.626 -35.675 1.00 92.00 505 THR A CA 1
ATOM 4056 C C . THR A 1 505 ? 21.066 11.926 -35.498 1.00 92.00 505 THR A C 1
ATOM 4058 O O . THR A 1 505 ? 20.422 12.105 -34.467 1.00 92.00 505 THR A O 1
ATOM 4061 N N . GLU A 1 506 ? 20.662 11.093 -36.459 1.00 93.94 506 GLU A N 1
ATOM 4062 C CA . GLU A 1 506 ? 19.421 10.317 -36.371 1.00 93.94 506 GLU A CA 1
ATOM 4063 C C . GLU A 1 506 ? 19.436 9.357 -35.174 1.00 93.94 506 GLU A C 1
ATOM 4065 O O . GLU A 1 506 ? 18.522 9.372 -34.350 1.00 93.94 506 GLU A O 1
ATOM 4070 N N . ASN A 1 507 ? 20.500 8.559 -35.025 1.00 93.94 507 ASN A N 1
ATOM 4071 C CA . ASN A 1 507 ? 20.560 7.559 -33.960 1.00 93.94 507 ASN A CA 1
ATOM 4072 C C . ASN A 1 507 ? 20.782 8.182 -32.576 1.00 93.94 507 ASN A C 1
ATOM 4074 O O . ASN A 1 507 ? 20.315 7.606 -31.600 1.00 93.94 507 ASN A O 1
ATOM 4078 N N . ILE A 1 508 ? 21.414 9.358 -32.462 1.00 92.31 508 ILE A N 1
ATOM 4079 C CA . ILE A 1 508 ? 21.448 10.104 -31.190 1.00 92.31 508 ILE A CA 1
ATOM 4080 C C . ILE A 1 508 ? 20.023 10.462 -30.751 1.00 92.31 508 ILE A C 1
ATOM 4082 O O . ILE A 1 508 ? 19.667 10.214 -29.603 1.00 92.31 508 ILE A O 1
ATOM 4086 N N . SER A 1 509 ? 19.183 10.963 -31.664 1.00 92.19 509 SER A N 1
ATOM 4087 C CA . SER A 1 509 ? 17.784 11.269 -31.338 1.00 92.19 509 SER A CA 1
ATOM 4088 C C . SER A 1 509 ? 16.999 10.015 -30.931 1.00 92.19 509 SER A C 1
ATOM 4090 O O . SER A 1 509 ? 16.225 10.053 -29.976 1.00 92.19 509 SER A O 1
ATOM 4092 N N . VAL A 1 510 ? 17.221 8.882 -31.608 1.00 93.69 510 VAL A N 1
ATOM 4093 C CA . VAL A 1 510 ? 16.610 7.596 -31.226 1.00 93.69 510 VAL A CA 1
ATOM 4094 C C . VAL A 1 510 ? 17.091 7.141 -29.846 1.00 93.69 510 VAL A C 1
ATOM 4096 O O . VAL A 1 510 ? 16.271 6.729 -29.028 1.00 93.69 510 VAL A O 1
ATOM 4099 N N . LEU A 1 511 ? 18.390 7.255 -29.556 1.00 92.94 511 LEU A N 1
ATOM 4100 C CA . LEU A 1 511 ? 18.963 6.887 -28.262 1.00 92.94 511 LEU A CA 1
ATOM 4101 C C . LEU A 1 511 ? 18.350 7.718 -27.131 1.00 92.94 511 LEU A C 1
ATOM 4103 O O . LEU A 1 511 ? 17.957 7.158 -26.114 1.00 92.94 511 LEU A O 1
ATOM 4107 N N . GLU A 1 512 ? 18.196 9.029 -27.326 1.00 91.31 512 GLU A N 1
ATO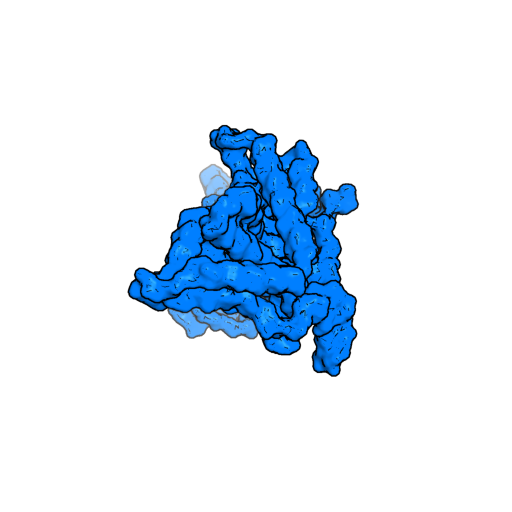M 4108 C CA . GLU A 1 512 ? 17.531 9.909 -26.361 1.00 91.31 512 GLU A CA 1
ATOM 4109 C C . GLU A 1 512 ? 16.086 9.469 -26.084 1.00 91.31 512 GLU A C 1
ATOM 4111 O O . GLU A 1 512 ? 15.670 9.428 -24.925 1.00 91.31 512 GLU A O 1
ATOM 4116 N N . LYS A 1 513 ? 15.316 9.091 -27.116 1.00 92.94 513 LYS A N 1
ATOM 4117 C CA . LYS A 1 513 ? 13.953 8.557 -26.937 1.00 92.94 513 LYS A CA 1
ATOM 4118 C C . LYS A 1 513 ? 13.957 7.256 -26.130 1.00 92.94 513 LYS A C 1
ATOM 4120 O O . LYS A 1 513 ? 13.167 7.120 -25.200 1.00 92.94 513 LYS A O 1
ATOM 4125 N N . LEU A 1 514 ? 14.856 6.321 -26.442 1.00 94.06 514 LEU A N 1
ATOM 4126 C CA . LEU A 1 514 ? 14.946 5.041 -25.734 1.00 94.06 514 LEU A CA 1
ATOM 4127 C C . LEU A 1 514 ? 15.359 5.217 -24.267 1.00 94.06 514 LEU A C 1
ATOM 4129 O O . LEU A 1 514 ? 14.731 4.641 -23.381 1.00 94.06 514 LEU A O 1
ATOM 4133 N N . CYS A 1 515 ? 16.359 6.056 -23.996 1.00 91.94 515 CYS A N 1
ATOM 4134 C CA . CYS A 1 515 ? 16.777 6.385 -22.636 1.00 91.94 515 CYS A CA 1
ATOM 4135 C C . CYS A 1 515 ? 15.633 7.040 -21.841 1.00 91.94 515 CYS A C 1
ATOM 4137 O O . CYS A 1 515 ? 15.375 6.658 -20.701 1.00 91.94 515 CYS A O 1
ATOM 4139 N N . ASN A 1 516 ? 14.890 7.973 -22.450 1.00 89.81 516 ASN A N 1
ATOM 4140 C CA . ASN A 1 516 ? 13.710 8.566 -21.817 1.00 89.81 516 ASN A CA 1
ATOM 4141 C C . ASN A 1 516 ? 12.595 7.540 -21.569 1.00 89.81 516 ASN A C 1
ATOM 4143 O O . ASN A 1 516 ? 11.957 7.587 -20.523 1.00 89.81 516 ASN A O 1
ATOM 4147 N N . TYR A 1 517 ? 12.371 6.593 -22.483 1.00 91.25 517 TYR A N 1
ATOM 4148 C CA . TYR A 1 517 ? 11.400 5.515 -22.284 1.00 91.25 517 TYR A CA 1
ATOM 4149 C C . TYR A 1 517 ? 11.766 4.622 -21.087 1.00 91.25 517 TYR A C 1
ATOM 4151 O O . TYR A 1 517 ? 10.899 4.294 -20.275 1.00 91.25 517 TYR A O 1
ATOM 4159 N N . ILE A 1 518 ? 13.050 4.272 -20.930 1.00 91.69 518 ILE A N 1
ATOM 4160 C CA . ILE A 1 518 ? 13.532 3.434 -19.819 1.00 91.69 518 ILE A CA 1
ATOM 4161 C C . ILE A 1 518 ? 13.292 4.108 -18.455 1.00 91.69 518 ILE A C 1
ATOM 4163 O O . ILE A 1 518 ? 12.953 3.417 -17.496 1.00 91.69 518 ILE A O 1
ATOM 4167 N N . LEU A 1 519 ? 13.371 5.443 -18.363 1.00 86.88 519 LEU A N 1
ATOM 4168 C CA . LEU A 1 519 ? 13.094 6.183 -17.118 1.00 86.88 519 LEU A CA 1
ATOM 4169 C C . LEU A 1 519 ? 11.673 5.968 -16.567 1.00 86.88 519 LEU A C 1
ATOM 4171 O O . LEU A 1 519 ? 11.471 6.082 -15.357 1.00 86.88 519 LEU A O 1
ATOM 4175 N N . PHE A 1 520 ? 10.704 5.663 -17.435 1.00 83.38 520 PHE A N 1
ATOM 4176 C CA . PHE A 1 520 ? 9.302 5.441 -17.062 1.00 83.38 520 PHE A CA 1
ATOM 4177 C C . PHE A 1 520 ? 8.893 3.963 -17.099 1.00 83.38 520 PHE A C 1
ATOM 4179 O O . PHE A 1 520 ? 7.706 3.634 -16.996 1.00 83.38 520 PHE A O 1
ATOM 4186 N N . MET A 1 521 ? 9.857 3.059 -17.288 1.00 86.25 521 MET A N 1
ATOM 4187 C CA . MET A 1 521 ? 9.582 1.645 -17.514 1.00 86.25 521 MET A CA 1
ATOM 4188 C C . MET A 1 521 ? 8.908 0.993 -16.315 1.00 86.25 521 MET A C 1
ATOM 4190 O O . MET A 1 521 ? 7.889 0.326 -16.493 1.00 86.25 521 MET A O 1
ATOM 4194 N N . ASP A 1 522 ? 9.433 1.215 -15.112 1.00 89.69 522 ASP A N 1
ATOM 4195 C CA . ASP A 1 522 ? 8.930 0.595 -13.885 1.00 89.69 522 ASP A CA 1
ATOM 4196 C C . ASP A 1 522 ? 7.506 1.060 -13.547 1.00 89.69 522 ASP A C 1
ATOM 4198 O O . ASP A 1 522 ? 6.693 0.306 -13.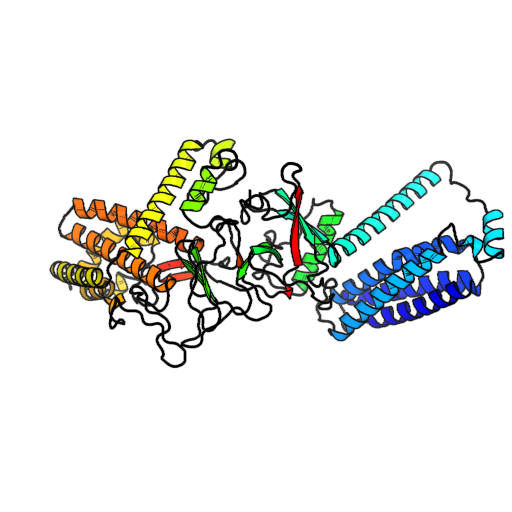017 1.00 89.69 522 ASP A O 1
ATOM 4202 N N . GLN A 1 523 ? 7.155 2.299 -13.896 1.00 86.25 523 GLN A N 1
ATOM 4203 C CA . GLN A 1 523 ? 5.817 2.852 -13.690 1.00 86.25 523 GLN A CA 1
ATOM 4204 C C . GLN A 1 523 ? 4.779 2.201 -14.609 1.00 86.25 523 GLN A C 1
ATOM 4206 O O . GLN A 1 523 ? 3.584 2.231 -14.298 1.00 86.25 523 GLN A O 1
ATOM 4211 N N . ARG A 1 524 ? 5.209 1.611 -15.728 1.00 86.38 524 ARG A N 1
ATOM 4212 C CA . ARG A 1 524 ? 4.331 1.110 -16.797 1.00 86.38 524 ARG A CA 1
ATOM 4213 C C . ARG A 1 524 ? 4.413 -0.390 -17.014 1.00 86.38 524 ARG A C 1
ATOM 4215 O O . ARG A 1 524 ? 3.540 -0.952 -17.668 1.00 86.38 524 ARG A O 1
ATOM 4222 N N . ASN A 1 525 ? 5.429 -1.035 -16.462 1.00 89.50 525 ASN A N 1
ATOM 4223 C CA . ASN A 1 525 ? 5.676 -2.447 -16.653 1.00 89.50 525 ASN A CA 1
ATOM 4224 C C . ASN A 1 525 ? 5.948 -3.129 -15.314 1.00 89.50 525 ASN A C 1
ATOM 4226 O O . ASN A 1 525 ? 6.384 -2.519 -14.344 1.00 89.50 525 ASN A O 1
ATOM 4230 N N . MET A 1 526 ? 5.648 -4.415 -15.261 1.00 93.00 526 MET A N 1
ATOM 4231 C CA . MET A 1 526 ? 5.928 -5.284 -14.133 1.00 93.00 526 MET A CA 1
ATOM 4232 C C . MET A 1 526 ? 6.053 -6.695 -14.683 1.00 93.00 526 MET A C 1
ATOM 4234 O O . MET A 1 526 ? 5.167 -7.161 -15.406 1.00 93.00 526 MET A O 1
ATOM 4238 N N . GLY A 1 527 ? 7.135 -7.368 -14.307 1.00 91.56 527 GLY A N 1
ATOM 4239 C CA . GLY A 1 527 ? 7.339 -8.763 -14.654 1.00 91.56 527 GLY A CA 1
ATOM 4240 C C . GLY A 1 527 ? 6.273 -9.686 -14.080 1.00 91.56 527 GLY A C 1
ATOM 4241 O O . GLY A 1 527 ? 5.334 -9.280 -13.392 1.00 91.56 527 GLY A O 1
ATOM 4242 N N . LEU A 1 528 ? 6.448 -10.967 -14.373 1.00 91.31 528 LEU A N 1
ATOM 4243 C CA . LEU A 1 528 ? 5.588 -12.022 -13.873 1.00 91.31 528 LEU A CA 1
ATOM 4244 C C . LEU A 1 528 ? 5.528 -12.003 -12.339 1.00 91.31 528 LEU A C 1
ATOM 4246 O O . LEU A 1 528 ? 6.558 -12.112 -11.672 1.00 91.31 528 LEU A O 1
ATOM 4250 N N . PHE A 1 529 ? 4.322 -11.891 -11.785 1.00 94.62 529 PHE A N 1
ATOM 4251 C CA . PHE A 1 529 ? 4.097 -11.865 -10.349 1.00 94.62 529 PHE A CA 1
ATOM 4252 C C . PHE A 1 529 ? 2.954 -12.803 -9.910 1.00 94.62 529 PHE A C 1
ATOM 4254 O O . PHE A 1 529 ? 1.837 -12.688 -10.421 1.00 94.62 529 PHE A O 1
ATOM 4261 N N . PRO A 1 530 ? 3.182 -13.678 -8.914 1.00 95.12 530 PRO A N 1
ATOM 4262 C CA . PRO A 1 530 ? 4.488 -14.018 -8.349 1.00 95.12 530 PRO A CA 1
ATOM 4263 C C . PRO A 1 530 ? 5.422 -14.620 -9.406 1.00 95.12 530 PRO A C 1
ATOM 4265 O O . PRO A 1 530 ? 4.962 -15.292 -10.330 1.00 95.12 530 PRO A O 1
ATOM 4268 N N . ALA A 1 531 ? 6.723 -14.360 -9.280 1.00 90.25 531 ALA A N 1
ATOM 4269 C CA . ALA A 1 531 ? 7.718 -14.924 -10.187 1.00 90.25 531 ALA A CA 1
ATOM 4270 C C . ALA A 1 531 ? 7.761 -16.457 -10.054 1.00 90.25 531 ALA A C 1
ATOM 4272 O O . ALA A 1 531 ? 7.571 -17.003 -8.963 1.00 90.25 531 ALA A O 1
ATOM 4273 N N . ASN A 1 532 ? 8.005 -17.150 -11.166 1.00 87.00 532 ASN A N 1
ATOM 4274 C CA . ASN A 1 532 ? 8.150 -18.607 -11.169 1.00 87.00 532 ASN A CA 1
ATOM 4275 C C . ASN A 1 532 ? 9.436 -19.030 -10.446 1.00 87.00 532 ASN A C 1
ATOM 4277 O O . ASN A 1 532 ? 10.429 -18.303 -10.455 1.00 87.00 532 ASN A O 1
ATOM 4281 N N . ASN A 1 533 ? 9.439 -20.237 -9.879 1.00 80.06 533 ASN A N 1
ATOM 4282 C CA . ASN A 1 533 ? 10.646 -20.855 -9.334 1.00 80.06 533 ASN A CA 1
ATOM 4283 C C . ASN A 1 533 ? 11.118 -21.963 -10.285 1.00 80.06 533 ASN A C 1
ATOM 4285 O O . ASN A 1 533 ? 10.649 -23.100 -10.218 1.00 80.06 533 ASN A O 1
ATOM 4289 N N . GLY A 1 534 ? 11.999 -21.616 -11.224 1.00 77.38 534 GLY A N 1
ATOM 4290 C CA . GLY A 1 534 ? 12.366 -22.515 -12.319 1.00 77.38 534 GLY A CA 1
ATOM 4291 C C . GLY A 1 534 ? 11.156 -22.824 -13.207 1.00 77.38 534 GLY A C 1
ATOM 4292 O O . GLY A 1 534 ? 10.527 -21.908 -13.736 1.00 77.38 534 GLY A O 1
ATOM 4293 N N . SER A 1 535 ? 10.820 -24.107 -13.359 1.00 71.06 535 SER A N 1
ATOM 4294 C CA . SER A 1 535 ? 9.628 -24.548 -14.099 1.00 71.06 535 SER A CA 1
ATOM 4295 C C . SER A 1 535 ? 8.337 -24.464 -13.281 1.00 71.06 535 SER A C 1
ATOM 4297 O O . SER A 1 535 ? 7.254 -24.529 -13.854 1.00 71.06 535 SER A O 1
ATOM 4299 N N . GLU A 1 536 ? 8.423 -24.321 -11.955 1.00 80.06 536 GLU A N 1
ATOM 4300 C CA . GLU A 1 536 ? 7.244 -24.290 -11.092 1.00 80.06 536 GLU A CA 1
ATOM 4301 C C . GLU A 1 536 ? 6.567 -22.915 -11.159 1.00 80.06 536 GLU A C 1
ATOM 4303 O O . GLU A 1 536 ? 7.138 -21.888 -10.767 1.00 80.06 536 GLU A O 1
ATOM 4308 N N . ARG A 1 537 ? 5.319 -22.898 -11.635 1.00 85.50 537 ARG A N 1
ATOM 4309 C CA . ARG A 1 537 ? 4.491 -21.691 -11.665 1.00 85.50 537 ARG A CA 1
ATOM 4310 C C . ARG A 1 537 ? 4.066 -21.295 -10.256 1.00 85.50 537 ARG A C 1
ATOM 4312 O O . ARG A 1 537 ? 3.739 -22.141 -9.426 1.00 85.50 537 ARG A O 1
ATOM 4319 N N . LYS A 1 538 ? 4.047 -19.990 -9.985 1.00 91.50 538 LYS A N 1
ATOM 4320 C CA . LYS A 1 538 ? 3.563 -19.439 -8.716 1.00 91.50 538 LYS A CA 1
ATOM 4321 C C . LYS A 1 538 ? 2.376 -18.522 -8.954 1.00 91.50 538 LYS A C 1
ATOM 4323 O O . LYS A 1 538 ? 2.341 -17.749 -9.905 1.00 91.50 538 LYS A O 1
ATOM 4328 N N . TYR A 1 539 ? 1.424 -18.594 -8.038 1.00 94.88 539 TYR A N 1
ATOM 4329 C CA . TYR A 1 539 ? 0.209 -17.794 -8.051 1.00 94.88 539 TYR A CA 1
ATOM 4330 C C . TYR A 1 539 ? 0.101 -17.034 -6.735 1.00 94.88 539 TYR A C 1
ATOM 4332 O O . TYR A 1 539 ? 0.702 -17.429 -5.730 1.00 94.88 539 TYR A O 1
ATOM 4340 N N . ILE A 1 540 ? -0.644 -15.931 -6.743 1.00 96.50 540 ILE A N 1
ATOM 4341 C CA . ILE A 1 540 ? -0.959 -15.180 -5.530 1.00 96.50 540 ILE A CA 1
ATOM 4342 C C . ILE A 1 540 ? -1.583 -16.166 -4.527 1.00 96.50 540 ILE A C 1
ATOM 4344 O O . ILE A 1 540 ? -2.560 -16.832 -4.879 1.00 96.50 540 ILE A O 1
ATOM 4348 N N . PRO A 1 541 ? -1.025 -16.304 -3.309 1.00 95.88 541 PRO A N 1
ATOM 4349 C CA . PRO A 1 541 ? -1.527 -17.274 -2.346 1.00 95.88 541 PRO A CA 1
ATOM 4350 C C . PRO A 1 541 ? -2.983 -17.021 -1.954 1.00 95.88 541 PRO A C 1
ATOM 4352 O O . PRO A 1 541 ? -3.493 -15.905 -2.083 1.00 95.88 541 PRO A O 1
ATOM 4355 N N . GLU A 1 542 ? -3.615 -18.046 -1.384 1.00 94.00 542 GLU A N 1
ATOM 4356 C CA . GLU A 1 542 ? -4.878 -17.868 -0.668 1.00 94.00 542 GLU A CA 1
ATOM 4357 C C . GLU A 1 542 ? -4.762 -16.739 0.359 1.00 94.00 542 GLU A C 1
ATOM 4359 O O . GLU A 1 542 ? -3.707 -16.526 0.964 1.00 94.00 542 GLU A O 1
ATOM 4364 N N . ASP A 1 543 ? -5.853 -15.992 0.531 1.00 92.75 543 ASP A N 1
ATOM 4365 C CA . ASP A 1 543 ? -5.934 -14.846 1.440 1.00 92.75 543 ASP A CA 1
ATOM 4366 C C . ASP A 1 543 ? -4.988 -13.667 1.138 1.00 92.75 543 ASP A C 1
ATOM 4368 O O . ASP A 1 543 ? -4.878 -12.739 1.949 1.00 92.75 543 ASP A O 1
ATOM 4372 N N . CYS A 1 544 ? -4.348 -13.643 -0.031 1.00 95.62 544 CYS A N 1
ATOM 4373 C CA . CYS A 1 544 ? -3.473 -12.564 -0.478 1.00 95.62 544 CYS A CA 1
ATOM 4374 C C . CYS A 1 544 ? -4.020 -11.868 -1.729 1.00 95.62 544 CYS A C 1
ATOM 4376 O O . CYS A 1 544 ? -4.639 -12.483 -2.588 1.00 95.62 544 CYS A O 1
ATOM 4378 N N . TYR A 1 545 ? -3.766 -10.564 -1.841 1.00 96.19 545 TYR A N 1
ATOM 4379 C CA . TYR A 1 545 ? -4.257 -9.738 -2.945 1.00 96.19 545 TYR A CA 1
ATOM 4380 C C . TYR A 1 545 ? -3.152 -8.827 -3.467 1.00 96.19 545 TYR A C 1
ATOM 4382 O O . TYR A 1 545 ? -2.349 -8.309 -2.688 1.00 96.19 545 TYR A O 1
ATOM 4390 N N . PHE A 1 546 ? -3.133 -8.580 -4.775 1.00 95.94 546 PHE A N 1
ATOM 4391 C CA . PHE A 1 546 ? -2.240 -7.586 -5.368 1.00 95.94 546 PHE A CA 1
ATOM 4392 C C . PHE A 1 546 ? -2.954 -6.245 -5.512 1.00 95.94 546 PHE A C 1
ATOM 4394 O O . PHE A 1 546 ? -4.074 -6.171 -6.031 1.00 95.94 546 PHE A O 1
ATOM 4401 N N . MET A 1 547 ? -2.316 -5.182 -5.023 1.00 93.94 547 MET A N 1
ATOM 4402 C CA . MET A 1 547 ? -2.950 -3.878 -4.853 1.00 93.94 547 MET A CA 1
ATOM 4403 C C . MET A 1 547 ? -2.136 -2.751 -5.452 1.00 93.94 547 MET A C 1
ATOM 4405 O O . MET A 1 547 ? -0.910 -2.749 -5.471 1.00 93.94 547 MET A O 1
ATOM 4409 N N . MET A 1 548 ? -2.859 -1.774 -5.963 1.00 92.56 548 MET A N 1
ATOM 4410 C CA . MET A 1 548 ? -2.385 -1.051 -7.115 1.00 92.56 548 MET A CA 1
ATOM 4411 C C . MET A 1 548 ? -3.156 0.279 -7.222 1.00 92.56 548 MET A C 1
ATOM 4413 O O . MET A 1 548 ? -4.363 0.300 -7.003 1.00 92.56 548 MET A O 1
ATOM 4417 N N . GLY A 1 549 ? -2.468 1.402 -7.445 1.00 90.00 549 GLY A N 1
ATOM 4418 C CA . GLY A 1 549 ? -3.112 2.721 -7.537 1.00 90.00 549 GLY A CA 1
ATOM 4419 C C . GLY A 1 549 ? -3.774 2.953 -8.896 1.00 90.00 549 GLY A C 1
ATOM 4420 O O . GLY A 1 549 ? -3.323 2.401 -9.890 1.00 90.00 549 GLY A O 1
ATOM 4421 N N . ASP A 1 550 ? -4.808 3.789 -8.965 1.00 84.62 550 ASP A N 1
ATOM 4422 C CA . ASP A 1 550 ? -5.452 4.132 -10.245 1.00 84.62 550 ASP A CA 1
ATOM 4423 C C . ASP A 1 550 ? -4.582 5.045 -11.121 1.00 84.62 550 ASP A C 1
ATOM 4425 O O . ASP A 1 550 ? -4.682 4.985 -12.346 1.00 84.62 550 ASP A O 1
ATOM 4429 N N . ASN A 1 551 ? -3.701 5.836 -10.495 1.00 82.19 551 ASN A N 1
ATOM 4430 C CA . ASN A 1 551 ? -2.671 6.632 -11.158 1.00 82.19 551 ASN A CA 1
ATOM 4431 C C . ASN A 1 551 ? -1.313 5.936 -11.011 1.00 82.19 551 ASN A C 1
ATOM 4433 O O . ASN A 1 551 ? -0.631 6.089 -9.997 1.00 82.19 551 ASN A O 1
ATOM 4437 N N . ARG A 1 552 ? -0.915 5.165 -12.025 1.00 79.38 552 ARG A N 1
ATOM 4438 C CA . ARG A 1 552 ? 0.289 4.313 -11.998 1.00 79.38 552 ARG A CA 1
ATOM 4439 C C . ARG A 1 552 ? 1.609 5.057 -11.998 1.00 79.38 552 ARG A C 1
ATOM 4441 O O . ARG A 1 552 ? 2.586 4.516 -11.486 1.00 79.38 552 ARG A O 1
ATOM 4448 N N . TYR A 1 553 ? 1.624 6.265 -12.543 1.00 78.56 553 TYR A N 1
ATOM 4449 C CA . TYR A 1 553 ? 2.821 7.091 -12.637 1.00 78.56 553 TYR A CA 1
ATOM 4450 C C . TYR A 1 553 ? 3.168 7.738 -11.295 1.00 78.56 553 TYR A C 1
ATOM 4452 O O . TYR A 1 553 ? 4.337 7.813 -10.926 1.00 78.56 553 TYR A O 1
ATOM 4460 N N . ASN A 1 554 ? 2.147 8.116 -10.518 1.00 79.12 554 ASN A N 1
ATOM 4461 C CA . ASN A 1 554 ? 2.300 8.756 -9.207 1.00 79.12 554 ASN A CA 1
ATOM 4462 C C . ASN A 1 554 ? 1.874 7.828 -8.055 1.00 79.12 554 ASN A C 1
ATOM 4464 O O . ASN A 1 554 ? 1.276 8.261 -7.064 1.00 79.12 554 ASN A O 1
ATOM 4468 N N . SER A 1 555 ? 2.159 6.530 -8.176 1.00 83.69 555 SER A N 1
ATOM 4469 C CA . SER A 1 555 ? 1.789 5.530 -7.174 1.00 83.69 555 SER A CA 1
ATOM 4470 C C . SER A 1 555 ? 2.949 4.598 -6.844 1.00 83.69 555 SER A C 1
ATOM 4472 O O . SER A 1 555 ? 3.225 3.653 -7.576 1.00 83.69 555 SER A O 1
ATOM 4474 N N . LEU A 1 556 ? 3.535 4.796 -5.660 1.00 84.69 556 LEU A N 1
ATOM 4475 C CA . LEU A 1 556 ? 4.296 3.760 -4.955 1.00 84.69 556 LEU A CA 1
ATOM 4476 C C . LEU A 1 556 ? 3.304 2.734 -4.383 1.00 84.69 556 LEU A C 1
ATOM 4478 O O . LEU A 1 556 ? 2.931 2.774 -3.209 1.00 84.69 556 LEU A O 1
ATOM 4482 N N . ASP A 1 557 ? 2.742 1.916 -5.271 1.00 90.88 557 ASP A N 1
ATOM 4483 C CA . ASP A 1 557 ? 1.899 0.772 -4.925 1.00 90.88 557 ASP A CA 1
ATOM 4484 C C . ASP A 1 557 ? 2.715 -0.513 -4.790 1.00 90.88 557 ASP A C 1
ATOM 4486 O O . ASP A 1 557 ? 3.939 -0.479 -4.726 1.00 90.88 557 ASP A O 1
ATOM 4490 N N . MET A 1 558 ? 2.036 -1.658 -4.711 1.00 94.12 558 MET A N 1
ATOM 4491 C CA . MET A 1 558 ? 2.667 -2.930 -4.377 1.00 94.12 558 MET A CA 1
ATOM 4492 C C . MET A 1 558 ? 3.534 -3.505 -5.495 1.00 94.12 558 MET A C 1
ATOM 4494 O O . MET A 1 558 ? 3.956 -4.646 -5.377 1.00 94.12 558 MET A O 1
ATOM 4498 N N . ARG A 1 559 ? 3.805 -2.741 -6.561 1.00 93.50 559 ARG A N 1
ATOM 4499 C CA . ARG A 1 559 ? 4.865 -3.032 -7.533 1.00 93.50 559 ARG A CA 1
ATOM 4500 C C . ARG A 1 559 ? 6.245 -2.591 -7.061 1.00 93.50 559 ARG A C 1
ATOM 4502 O O . ARG A 1 559 ? 7.231 -3.158 -7.516 1.00 93.50 559 ARG A O 1
ATOM 4509 N N . HIS A 1 560 ? 6.310 -1.549 -6.236 1.00 93.19 560 HIS A N 1
ATOM 4510 C CA . HIS A 1 560 ? 7.534 -0.793 -6.006 1.00 93.19 560 HIS A CA 1
ATOM 4511 C C . HIS A 1 560 ? 8.056 -0.977 -4.585 1.00 93.19 560 HIS A C 1
ATOM 4513 O O . HIS A 1 560 ? 7.269 -1.113 -3.650 1.00 93.19 560 HIS A O 1
ATOM 4519 N N . SER A 1 561 ? 9.371 -0.884 -4.414 1.00 90.50 561 SER A N 1
ATOM 4520 C CA . SER A 1 561 ? 10.004 -0.620 -3.127 1.00 90.50 561 SER A CA 1
ATOM 4521 C C . SER A 1 561 ? 10.442 0.838 -3.000 1.00 90.50 561 SER A C 1
ATOM 4523 O O . SER A 1 561 ? 10.388 1.632 -3.943 1.00 90.50 561 SER A O 1
ATOM 4525 N N . TYR A 1 562 ? 10.842 1.211 -1.784 1.00 86.62 562 TYR A N 1
ATOM 4526 C CA . TYR A 1 562 ? 11.430 2.522 -1.499 1.00 86.62 562 TYR A CA 1
ATOM 4527 C C . TYR A 1 562 ? 12.927 2.589 -1.823 1.00 86.62 562 TYR A C 1
ATOM 4529 O O . TYR A 1 562 ? 13.537 3.646 -1.661 1.00 86.62 562 TYR A O 1
ATOM 4537 N N . GLU A 1 563 ? 13.522 1.476 -2.252 1.00 87.88 563 GLU A N 1
ATOM 4538 C CA . GLU A 1 563 ? 14.936 1.373 -2.590 1.00 87.88 563 GLU A CA 1
ATOM 4539 C C . GLU A 1 563 ? 15.088 1.124 -4.089 1.00 87.88 563 GLU A C 1
ATOM 4541 O O . GLU A 1 563 ? 14.276 0.451 -4.717 1.00 87.88 563 GLU A O 1
ATOM 4546 N N . HIS A 1 564 ? 16.133 1.693 -4.681 1.00 89.88 564 HIS A N 1
ATOM 4547 C CA . HIS A 1 564 ? 16.459 1.450 -6.079 1.00 89.88 564 HIS A CA 1
ATOM 4548 C C . HIS A 1 564 ? 17.628 0.478 -6.152 1.00 89.88 564 HIS A C 1
ATOM 4550 O O . HIS A 1 564 ? 18.617 0.620 -5.433 1.00 89.88 564 HIS A O 1
ATOM 4556 N N . THR A 1 565 ? 17.512 -0.495 -7.045 1.00 91.69 565 THR A N 1
ATOM 4557 C CA . THR A 1 565 ? 18.528 -1.508 -7.314 1.00 91.69 565 THR A CA 1
ATOM 4558 C C . THR A 1 565 ? 18.865 -1.500 -8.795 1.00 91.69 565 THR A C 1
ATOM 4560 O O . THR A 1 565 ? 18.007 -1.279 -9.648 1.00 91.69 565 THR A O 1
ATOM 4563 N N . GLU A 1 566 ? 20.133 -1.718 -9.111 1.00 91.94 566 GLU A N 1
ATOM 4564 C CA . GLU A 1 566 ? 20.573 -1.845 -10.493 1.00 91.94 566 GLU A CA 1
ATOM 4565 C C . GLU A 1 566 ? 20.080 -3.177 -11.072 1.00 91.94 566 GLU A C 1
ATOM 4567 O O . GLU A 1 566 ? 20.370 -4.241 -10.519 1.00 91.94 566 GLU A O 1
ATOM 4572 N N . LYS A 1 567 ? 19.352 -3.124 -12.191 1.00 91.44 567 LYS A N 1
ATOM 4573 C CA . LYS A 1 567 ? 18.877 -4.307 -12.919 1.00 91.44 567 LYS A CA 1
ATOM 4574 C C . LYS A 1 567 ? 19.244 -4.226 -14.402 1.00 91.44 567 LYS A C 1
ATOM 4576 O O . LYS A 1 567 ? 19.213 -3.129 -14.966 1.00 91.44 567 LYS A O 1
ATOM 4581 N N . PRO A 1 568 ? 19.597 -5.354 -15.044 1.00 92.75 568 PRO A N 1
ATOM 4582 C CA . PRO A 1 568 ? 19.698 -5.407 -16.498 1.00 92.75 568 PRO A CA 1
ATOM 4583 C C . PRO A 1 568 ? 18.311 -5.244 -17.130 1.00 92.75 568 PRO A C 1
ATOM 4585 O O . PRO A 1 568 ? 17.306 -5.623 -16.528 1.00 92.75 568 PRO A O 1
ATOM 4588 N N . LEU A 1 569 ? 18.257 -4.714 -18.352 1.00 91.38 569 LEU A N 1
ATOM 4589 C CA . LEU A 1 569 ? 17.046 -4.746 -19.166 1.00 91.38 569 LEU A CA 1
ATOM 4590 C C . LEU A 1 569 ? 16.672 -6.199 -19.462 1.00 91.38 569 LEU A C 1
ATOM 4592 O O . LEU A 1 569 ? 15.551 -6.613 -19.210 1.00 91.38 569 LEU A O 1
ATOM 4596 N N . SER A 1 570 ? 17.620 -7.002 -19.933 1.00 89.38 570 SER A N 1
ATOM 4597 C CA . SER A 1 570 ? 17.394 -8.401 -20.277 1.00 89.38 570 SER A CA 1
ATOM 4598 C C . SER A 1 570 ? 18.279 -9.322 -19.450 1.00 89.38 570 SER A C 1
ATOM 4600 O O . SER A 1 570 ? 19.501 -9.217 -19.475 1.00 89.38 570 SER A O 1
ATOM 4602 N N . GLU A 1 571 ? 17.669 -10.289 -18.765 1.00 86.38 571 GLU A N 1
ATOM 4603 C CA . GLU A 1 571 ? 18.404 -11.349 -18.059 1.00 86.38 571 GLU A CA 1
ATOM 4604 C C . GLU A 1 571 ? 19.069 -12.350 -19.020 1.00 86.38 571 GLU A C 1
ATOM 4606 O O . GLU A 1 571 ? 19.961 -13.095 -18.621 1.00 86.38 571 GLU A O 1
ATOM 4611 N N . PHE A 1 572 ? 18.656 -12.369 -20.292 1.00 82.94 572 PHE A N 1
ATOM 4612 C CA . PHE A 1 572 ? 19.221 -13.257 -21.313 1.00 82.94 572 PHE A CA 1
ATOM 4613 C C . PHE A 1 572 ? 20.511 -12.722 -21.934 1.00 82.94 572 PHE A C 1
ATOM 4615 O O . PHE A 1 572 ? 21.137 -13.428 -22.728 1.00 82.94 572 PHE A O 1
ATOM 4622 N N . ASP A 1 573 ? 20.894 -11.492 -21.594 1.00 88.62 573 ASP A N 1
ATOM 4623 C CA . ASP A 1 573 ? 22.066 -10.832 -22.134 1.00 88.62 573 ASP A CA 1
ATOM 4624 C C . ASP A 1 573 ? 23.064 -10.437 -21.037 1.00 88.62 573 ASP A C 1
ATOM 4626 O O . ASP A 1 573 ? 22.792 -9.611 -20.167 1.00 88.62 573 ASP A O 1
ATOM 4630 N N . GLU A 1 574 ? 24.265 -11.010 -21.112 1.00 89.06 574 GLU A N 1
ATOM 4631 C CA . GLU A 1 574 ? 25.360 -10.732 -20.177 1.00 89.06 574 GLU A CA 1
ATOM 4632 C C . GLU A 1 574 ? 25.813 -9.265 -20.246 1.00 89.06 574 GLU A C 1
ATOM 4634 O O . GLU A 1 574 ? 26.202 -8.679 -19.233 1.00 89.06 574 GLU A O 1
ATOM 4639 N N . TYR A 1 575 ? 25.702 -8.653 -21.428 1.00 90.62 575 TYR A N 1
ATOM 4640 C CA . TYR A 1 575 ? 26.092 -7.269 -21.686 1.00 90.62 575 TYR A CA 1
ATOM 4641 C C . TYR A 1 575 ? 24.878 -6.340 -21.795 1.00 90.62 575 TYR A C 1
ATOM 4643 O O . TYR A 1 575 ? 24.923 -5.343 -22.530 1.00 90.62 575 TYR A O 1
ATOM 4651 N N . SER A 1 576 ? 23.799 -6.674 -21.081 1.00 92.25 576 SER A N 1
ATOM 4652 C CA . SER A 1 576 ? 22.563 -5.903 -21.130 1.00 92.25 576 SER A CA 1
ATOM 4653 C C . SER A 1 576 ? 22.768 -4.529 -20.515 1.00 92.25 576 SER A C 1
ATOM 4655 O O . SER A 1 576 ? 23.506 -4.360 -19.536 1.00 92.25 576 SER A O 1
ATOM 4657 N N . ILE A 1 577 ? 22.091 -3.536 -21.084 1.00 91.31 577 ILE A N 1
ATOM 4658 C CA . ILE A 1 577 ? 22.055 -2.203 -20.494 1.00 91.31 577 ILE A CA 1
ATOM 4659 C C . ILE A 1 577 ? 21.355 -2.280 -19.150 1.00 91.31 577 ILE A C 1
ATOM 4661 O O . ILE A 1 577 ? 20.372 -2.995 -18.971 1.00 91.31 577 ILE A O 1
ATOM 4665 N N . ARG A 1 578 ? 21.881 -1.535 -18.185 1.00 92.12 578 ARG A N 1
ATOM 4666 C CA . ARG A 1 578 ? 21.420 -1.573 -16.806 1.00 92.12 578 ARG A CA 1
ATOM 4667 C C . ARG A 1 578 ? 20.754 -0.271 -16.424 1.00 92.12 578 ARG A C 1
ATOM 4669 O O . ARG A 1 578 ? 21.176 0.802 -16.850 1.00 92.12 578 ARG A O 1
ATOM 4676 N N . TYR A 1 579 ? 19.727 -0.348 -15.597 1.00 92.50 579 TYR A N 1
ATOM 4677 C CA . TYR A 1 579 ? 19.008 0.821 -15.117 1.00 92.50 579 TYR A CA 1
ATOM 4678 C C . TYR A 1 579 ? 18.657 0.666 -13.638 1.00 92.50 579 TYR A C 1
ATOM 4680 O O . TYR A 1 579 ? 18.687 -0.431 -13.079 1.00 92.50 579 TYR A O 1
ATOM 4688 N N . MET A 1 580 ? 18.375 1.790 -12.984 1.00 92.12 580 MET A N 1
ATOM 4689 C CA . MET A 1 580 ? 17.987 1.804 -11.576 1.00 92.12 580 MET A CA 1
ATOM 4690 C C . MET A 1 580 ? 16.494 1.519 -11.469 1.00 92.12 580 MET A C 1
ATOM 4692 O O . MET A 1 580 ? 15.674 2.396 -11.734 1.00 92.12 580 MET A O 1
ATOM 4696 N N . SER A 1 581 ? 16.160 0.301 -11.061 1.00 92.50 581 SER A N 1
ATOM 4697 C CA . SER A 1 581 ? 14.789 -0.164 -10.896 1.00 92.50 581 SER A CA 1
ATOM 4698 C C . SER A 1 581 ? 14.378 -0.163 -9.427 1.00 92.50 581 SER A C 1
ATOM 4700 O O . SER A 1 581 ? 15.160 -0.544 -8.556 1.00 92.50 581 SER A O 1
ATOM 4702 N N . ASN A 1 582 ? 13.137 0.220 -9.142 1.00 93.62 582 ASN A N 1
ATOM 4703 C CA . ASN A 1 582 ? 12.513 0.018 -7.832 1.00 93.62 582 ASN A CA 1
ATOM 4704 C C . ASN A 1 582 ? 11.396 -1.031 -7.872 1.00 93.62 582 ASN A C 1
ATOM 4706 O O . ASN A 1 582 ? 10.589 -1.089 -6.949 1.00 93.62 582 ASN A O 1
ATOM 4710 N N . LEU A 1 583 ? 11.303 -1.842 -8.931 1.00 93.31 583 LEU A N 1
ATOM 4711 C CA . LEU A 1 583 ? 10.329 -2.928 -8.997 1.00 93.31 583 LEU A CA 1
ATOM 4712 C C . LEU A 1 583 ? 10.688 -4.039 -8.010 1.00 93.31 583 LEU A C 1
ATOM 4714 O O . LEU A 1 583 ? 11.675 -4.762 -8.181 1.00 93.31 583 LEU A O 1
ATOM 4718 N N . GLU A 1 584 ? 9.822 -4.216 -7.025 1.00 93.56 584 GLU A N 1
ATOM 4719 C CA . GLU A 1 584 ? 9.845 -5.290 -6.040 1.00 93.56 584 GLU A CA 1
ATOM 4720 C C . GLU A 1 584 ? 8.390 -5.646 -5.689 1.00 93.56 584 GLU A C 1
ATOM 4722 O O . GLU A 1 584 ? 7.864 -5.247 -4.644 1.00 93.56 584 GLU A O 1
ATOM 4727 N N . PRO A 1 585 ? 7.677 -6.314 -6.615 1.00 94.69 585 PRO A N 1
ATOM 4728 C CA . PRO A 1 585 ? 6.259 -6.553 -6.447 1.00 94.69 585 PRO A CA 1
ATOM 4729 C C . PRO A 1 585 ? 5.978 -7.477 -5.257 1.00 94.69 585 PRO A C 1
ATOM 4731 O O . PRO A 1 585 ? 6.691 -8.451 -5.020 1.00 94.69 585 PRO A O 1
ATOM 4734 N N . GLN A 1 586 ? 4.906 -7.190 -4.521 1.00 94.88 586 GLN A N 1
ATOM 4735 C CA . GLN A 1 586 ? 4.494 -7.938 -3.335 1.00 94.88 586 GLN A CA 1
ATOM 4736 C C . GLN A 1 586 ? 2.969 -8.028 -3.215 1.00 94.88 586 GLN A C 1
ATOM 4738 O O . GLN A 1 586 ? 2.228 -7.157 -3.664 1.00 94.88 586 GLN A O 1
ATOM 4743 N N . TYR A 1 587 ? 2.472 -9.084 -2.575 1.00 95.12 587 TYR A N 1
ATOM 4744 C CA . TYR A 1 587 ? 1.052 -9.229 -2.266 1.00 95.12 587 TYR A CA 1
ATOM 4745 C C . TYR A 1 587 ? 0.760 -8.787 -0.830 1.00 95.12 587 TYR A C 1
ATOM 4747 O O . TYR A 1 587 ? 1.609 -8.830 0.061 1.00 95.12 587 TYR A O 1
ATOM 4755 N N . VAL A 1 588 ? -0.486 -8.402 -0.584 1.00 95.19 588 VAL A N 1
ATOM 4756 C CA . VAL A 1 588 ? -0.978 -7.987 0.728 1.00 95.19 588 VAL A CA 1
ATOM 4757 C C . VAL A 1 588 ? -1.896 -9.071 1.269 1.00 95.19 588 VAL A C 1
ATOM 4759 O O . VAL A 1 588 ? -2.946 -9.357 0.698 1.00 95.19 588 VAL A O 1
ATOM 4762 N N . HIS A 1 589 ? -1.518 -9.656 2.403 1.00 93.56 589 HIS A N 1
ATOM 4763 C CA . HIS A 1 589 ? -2.375 -10.599 3.115 1.00 93.56 589 HIS A CA 1
ATOM 4764 C C . HIS A 1 589 ? -3.612 -9.888 3.687 1.00 93.56 589 HIS A C 1
ATOM 4766 O O . HIS A 1 589 ? -3.500 -8.797 4.260 1.00 93.56 589 HIS A O 1
ATOM 4772 N N . ARG A 1 590 ? -4.781 -10.536 3.630 1.00 91.50 590 ARG A N 1
ATOM 4773 C CA . ARG A 1 590 ? -6.083 -10.009 4.089 1.00 91.50 590 ARG A CA 1
ATOM 4774 C C . ARG A 1 590 ? -6.055 -9.430 5.498 1.00 91.50 590 ARG A C 1
ATOM 4776 O O . ARG A 1 590 ? -6.758 -8.477 5.797 1.00 91.50 590 ARG A O 1
ATOM 4783 N N . SER A 1 591 ? -5.197 -9.957 6.372 1.00 87.62 591 SER A N 1
ATOM 4784 C CA . SER A 1 591 ? -5.080 -9.492 7.758 1.00 87.62 591 SER A CA 1
ATOM 4785 C C . SER A 1 591 ? -4.503 -8.082 7.910 1.00 87.62 591 SER A C 1
ATOM 4787 O O . SER A 1 591 ? -4.516 -7.558 9.026 1.00 87.62 591 SER A O 1
ATOM 4789 N N . ARG A 1 592 ? -3.909 -7.524 6.844 1.00 90.50 592 ARG A N 1
ATOM 4790 C CA . ARG A 1 592 ? -3.446 -6.132 6.768 1.00 90.50 592 ARG A CA 1
ATOM 4791 C C . ARG A 1 592 ? -4.525 -5.200 6.210 1.00 90.50 592 ARG A C 1
ATOM 4793 O O . ARG A 1 592 ? -4.382 -3.988 6.351 1.00 90.50 592 ARG A O 1
ATOM 4800 N N . ILE A 1 593 ? -5.587 -5.732 5.608 1.00 92.50 593 ILE A N 1
ATOM 4801 C CA . ILE A 1 593 ? -6.685 -4.941 5.054 1.00 92.50 593 ILE A CA 1
ATOM 4802 C C . ILE A 1 593 ? -7.576 -4.473 6.203 1.00 92.50 593 ILE A C 1
ATOM 4804 O O . ILE A 1 593 ? -8.041 -5.265 7.017 1.00 92.50 593 ILE A O 1
ATOM 4808 N N . LEU A 1 594 ? -7.767 -3.161 6.297 1.00 91.06 594 LEU A N 1
ATOM 4809 C CA . LEU A 1 594 ? -8.586 -2.517 7.320 1.00 91.06 594 LEU A CA 1
ATOM 4810 C C . LEU A 1 594 ? -10.060 -2.474 6.914 1.00 91.06 594 LEU A C 1
ATOM 4812 O O . LEU A 1 594 ? -10.922 -2.486 7.787 1.00 91.06 594 LEU A O 1
ATOM 4816 N N . GLY A 1 595 ? -10.347 -2.391 5.614 1.00 91.81 595 GLY A N 1
ATOM 4817 C CA . GLY A 1 595 ? -11.709 -2.363 5.092 1.00 91.81 595 GLY A CA 1
ATOM 4818 C C . GLY A 1 595 ? -11.805 -1.843 3.662 1.00 91.81 595 GLY A C 1
ATOM 4819 O O . GLY A 1 595 ? -10.812 -1.414 3.069 1.00 91.81 595 GLY A O 1
ATOM 4820 N N . LYS A 1 596 ? -13.025 -1.858 3.122 1.00 91.19 596 LYS A N 1
ATOM 4821 C CA . LYS A 1 596 ? -13.352 -1.341 1.788 1.00 91.19 596 LYS A CA 1
ATOM 4822 C C . LYS A 1 596 ? -13.727 0.138 1.869 1.00 91.19 596 LYS A C 1
ATOM 4824 O O . LYS A 1 596 ? -14.506 0.544 2.736 1.00 91.19 596 LYS A O 1
ATOM 4829 N N . ALA A 1 597 ? -13.156 0.951 0.984 1.00 90.12 597 ALA A N 1
ATOM 4830 C CA . ALA A 1 597 ? -13.512 2.356 0.833 1.00 90.12 597 ALA A CA 1
ATOM 4831 C C . ALA A 1 597 ? -14.782 2.442 -0.017 1.00 90.12 597 ALA A C 1
ATOM 4833 O O . ALA A 1 597 ? -14.715 2.415 -1.241 1.00 90.12 597 ALA A O 1
ATOM 4834 N N . SER A 1 598 ? -15.946 2.504 0.631 1.00 83.94 598 SER A N 1
ATOM 4835 C CA . SER A 1 598 ? -17.228 2.315 -0.063 1.00 83.94 598 SER A CA 1
ATOM 4836 C C . SER A 1 598 ? -17.972 3.613 -0.361 1.00 83.94 598 SER A C 1
ATOM 4838 O O . SER A 1 598 ? -18.854 3.609 -1.209 1.00 83.94 598 SER A O 1
ATOM 4840 N N . PHE A 1 599 ? -17.671 4.727 0.313 1.00 90.44 599 PHE A N 1
ATOM 4841 C CA . PHE A 1 599 ? -18.443 5.962 0.135 1.00 90.44 599 PHE A CA 1
ATOM 4842 C C . PHE A 1 599 ? -17.585 7.215 0.281 1.00 90.44 599 PHE A C 1
ATOM 4844 O O . PHE A 1 599 ? -16.942 7.411 1.310 1.00 90.44 599 PHE A O 1
ATOM 4851 N N . ARG A 1 600 ? -17.618 8.098 -0.721 1.00 91.19 600 ARG A N 1
ATOM 4852 C CA . ARG A 1 600 ? -17.043 9.444 -0.641 1.00 91.19 600 ARG A CA 1
ATOM 4853 C C . ARG A 1 600 ? -18.132 10.417 -0.208 1.00 91.19 600 ARG A C 1
ATOM 4855 O O . ARG A 1 600 ? -19.122 10.586 -0.915 1.00 91.19 600 ARG A O 1
ATOM 4862 N N . PHE A 1 601 ? -17.932 11.076 0.931 1.00 90.69 601 PHE A N 1
ATOM 4863 C CA . PHE A 1 601 ? -18.908 12.017 1.502 1.00 90.69 601 PHE A CA 1
ATOM 4864 C C . PHE A 1 601 ? -18.454 13.483 1.425 1.00 90.69 601 PHE A C 1
ATOM 4866 O O . PHE A 1 601 ? -19.253 14.392 1.646 1.00 90.69 601 PHE A O 1
ATOM 4873 N N . TRP A 1 602 ? -17.179 13.726 1.116 1.00 87.69 602 TRP A N 1
ATOM 4874 C CA . TRP A 1 602 ? -16.622 15.062 0.925 1.00 87.69 602 TRP A CA 1
ATOM 4875 C C . TRP A 1 602 ? -15.608 15.054 -0.227 1.00 87.69 602 TRP A C 1
ATOM 4877 O O . TRP A 1 602 ? -14.841 14.091 -0.324 1.00 87.69 602 TRP A O 1
ATOM 4887 N N . PRO A 1 603 ? -15.566 16.102 -1.072 1.00 83.81 603 PRO A N 1
ATOM 4888 C CA . PRO A 1 603 ? -16.401 17.312 -1.047 1.00 83.81 603 PRO A CA 1
ATOM 4889 C C . PRO A 1 603 ? -17.853 17.068 -1.493 1.00 83.81 603 PRO A C 1
ATOM 4891 O O . PRO A 1 603 ? -18.135 16.122 -2.227 1.00 83.81 603 PRO A O 1
ATOM 4894 N N . ILE A 1 604 ? -18.785 17.930 -1.054 1.00 85.25 604 ILE A N 1
ATOM 4895 C CA . ILE A 1 604 ? -20.242 17.759 -1.269 1.00 85.25 604 ILE A CA 1
ATOM 4896 C C . ILE A 1 604 ? -20.595 17.576 -2.756 1.00 85.25 604 ILE A C 1
ATOM 4898 O O . ILE A 1 604 ? -21.453 16.773 -3.108 1.00 85.25 604 ILE A O 1
ATOM 4902 N N . ASN A 1 605 ? -19.890 18.276 -3.646 1.00 83.81 605 ASN A N 1
ATOM 4903 C CA . ASN A 1 605 ? -20.094 18.211 -5.096 1.00 83.81 605 ASN A CA 1
ATOM 4904 C C . ASN A 1 605 ? -19.633 16.896 -5.753 1.00 83.81 605 ASN A C 1
ATOM 4906 O O . ASN A 1 605 ? -19.840 16.720 -6.951 1.00 83.81 605 ASN A O 1
ATOM 4910 N N . ARG A 1 606 ? -18.986 15.994 -5.008 1.00 81.62 606 ARG A N 1
ATOM 4911 C CA . ARG A 1 606 ? -18.516 14.690 -5.496 1.00 81.62 606 ARG A CA 1
ATOM 4912 C C . ARG A 1 606 ? -19.034 13.527 -4.655 1.00 81.62 606 ARG A C 1
ATOM 4914 O O . ARG A 1 606 ? -18.508 12.424 -4.782 1.00 81.62 606 ARG A O 1
ATOM 4921 N N . ILE A 1 607 ? -20.043 13.738 -3.810 1.00 87.88 607 ILE A N 1
ATOM 4922 C CA . ILE A 1 607 ? -20.616 12.665 -2.989 1.00 87.88 607 ILE A CA 1
ATOM 4923 C C . ILE A 1 607 ? -21.056 11.493 -3.873 1.00 87.88 607 ILE A C 1
ATOM 4925 O O . ILE A 1 607 ? -21.741 11.692 -4.875 1.00 87.88 607 ILE A O 1
ATOM 4929 N N . GLY A 1 608 ? -20.665 10.273 -3.506 1.00 87.38 608 GLY A N 1
ATOM 4930 C CA . GLY A 1 608 ? -21.046 9.079 -4.253 1.00 87.38 608 GLY A CA 1
ATOM 4931 C C . GLY A 1 608 ? -20.260 7.827 -3.885 1.00 87.38 608 GLY A C 1
ATOM 4932 O O . GLY A 1 608 ? -19.335 7.852 -3.069 1.00 87.38 608 GLY A O 1
ATOM 4933 N N . PHE A 1 609 ? -20.651 6.721 -4.514 1.00 85.19 609 PHE A N 1
ATOM 4934 C CA . PHE A 1 609 ? -19.964 5.438 -4.405 1.00 85.19 609 PHE A CA 1
ATOM 4935 C C . PHE A 1 609 ? -18.807 5.378 -5.411 1.00 85.19 609 PHE A C 1
ATOM 4937 O O . PHE A 1 609 ? -18.996 5.794 -6.561 1.00 85.19 609 PHE A O 1
ATOM 4944 N N . PRO A 1 610 ? -17.632 4.867 -5.023 1.00 74.25 610 PRO A N 1
ATOM 4945 C CA . PRO A 1 610 ? -16.522 4.704 -5.952 1.00 74.25 610 PRO A CA 1
ATOM 4946 C C . PRO A 1 610 ? -16.888 3.783 -7.123 1.00 74.25 610 PRO A C 1
ATOM 4948 O O . PRO A 1 610 ? -17.687 2.861 -6.961 1.00 74.25 610 PRO A O 1
ATOM 4951 N N . GLY A 1 611 ? -16.362 4.056 -8.318 1.00 63.06 611 GLY A N 1
ATOM 4952 C CA . GLY A 1 611 ? -16.671 3.311 -9.547 1.00 63.06 611 GLY A CA 1
ATOM 4953 C C . GLY A 1 611 ? -18.019 3.654 -10.204 1.00 63.06 611 GLY A C 1
ATOM 4954 O O . GLY A 1 611 ? -18.329 3.141 -11.280 1.00 63.06 611 GLY A O 1
ATOM 4955 N N . SER A 1 612 ? -18.831 4.540 -9.609 1.00 48.50 612 SER A N 1
ATOM 4956 C CA . SER A 1 612 ? -20.111 4.980 -10.195 1.00 48.50 612 SER A CA 1
ATOM 4957 C C . SER A 1 612 ? -19.972 6.112 -11.222 1.00 48.50 612 SER A C 1
ATOM 4959 O O . SER A 1 612 ? -20.856 6.281 -12.061 1.00 48.50 612 SER A O 1
ATOM 4961 N N . SER A 1 613 ? -18.872 6.875 -11.195 1.00 40.84 613 SER A N 1
ATOM 4962 C CA . SER A 1 613 ? -18.702 8.067 -12.041 1.00 40.84 613 SER A CA 1
ATOM 4963 C C . SER A 1 613 ? -18.179 7.797 -13.452 1.00 40.84 613 SER A C 1
ATOM 4965 O O . SER A 1 613 ? -18.306 8.679 -14.291 1.00 40.84 613 SER A O 1
ATOM 4967 N N . LEU A 1 614 ? -17.622 6.613 -13.727 1.00 38.19 614 LEU A N 1
ATOM 4968 C CA . LEU A 1 614 ? -17.107 6.238 -15.056 1.00 38.19 614 LEU A CA 1
ATOM 4969 C C . LEU A 1 614 ? -18.046 5.293 -15.831 1.00 38.19 614 LEU A C 1
ATOM 4971 O O . LEU A 1 614 ? -17.751 4.911 -16.957 1.00 38.19 614 LEU A O 1
ATOM 4975 N N . ARG A 1 615 ? -19.199 4.929 -15.247 1.00 32.53 615 ARG A N 1
ATOM 4976 C CA . ARG A 1 615 ? -20.249 4.111 -15.889 1.00 32.53 615 ARG A CA 1
ATOM 4977 C C . ARG A 1 615 ? -21.368 4.933 -16.553 1.00 32.53 615 ARG A C 1
ATOM 4979 O O . ARG A 1 615 ? -22.403 4.358 -16.884 1.00 32.53 615 ARG A O 1
ATOM 4986 N N . LYS A 1 616 ? -21.210 6.250 -16.707 1.00 27.59 616 LYS A N 1
ATOM 4987 C CA . LYS A 1 616 ? -22.197 7.121 -17.364 1.00 27.59 616 LYS A CA 1
ATOM 4988 C C . LYS A 1 616 ? -21.637 7.796 -18.596 1.00 27.59 616 LYS A C 1
ATOM 4990 O O . LYS A 1 616 ? -20.494 8.289 -18.502 1.00 27.59 616 LYS A O 1
#

Secondary structure (DSSP, 8-state):
-HHHHHHHHHHHHHHHHHHHHT--SSSSGGGGHHHHHHHHHHHHIIIIIIIIIIS--GGGHHHHHHHHHHHHHHHHHHHHHHHSSSSPPPHHHHHHHHHHHHHHHHHHHHHHHHTSHHHHHHH-HHHHHHHHHS------THHHHHHHHHHHHHHHHHHHHHHHHHHHHTEEEEE--SGGGTTTS-TT-EEEEE-GGG-PBPTTSS-BPPP-----TT-EEEE--TTS---HHHHHHHHHHHHHHHHTTTS----B-TTSSBP--SEEEEEEE-TTEEEEEETTEEEEEETT---EE---TTT-B-SHHHHHHHHHSTTTGGG-SB-TTT--BHIIIIIS-SS-HHHHHHHHHHHHHHHHHHHHHHHT--HHHHHHHHHHHHHHHHHH---SSSSSBGGGT--TTTTBHHHHT-HHHHHHHHHHHHHSBTHHHHHHHHHHGGGTT-S-TT---EE-TTS-EEE--S--SSSSHHHHHHHHHHHHHHHHHHHHHHHHHHT-HHHHHHHHHHHHHHHHHHHTHHHH-EEEESPPBTTB---PPTTEEEEE-SBSTT---TTEEEEEEEEES-TT-TT--EEEEEE----EEGGGEEEEEEEEEESGGG-B-TTSSS--

Sequence (616 aa):
MEKLRRLIVINLFLSTFFTLLCIPFHFDVSVAALPVSAAFTFLLYEFSFKKLFKESSPSVIGMVRRFFQYEPFVFITSFVLLRAGNFDVYLALDIISAVVWTVLTVFSFVILFYLSEKRVWKLSENWKLYHESHPSVKPQGAARIGIEILEWVDALIQAVFTIVLINIFLFQLYEIPSESMVPEFLVKDRVVVFKTLAGPKFPLSRAGLPYIESYDRGDIVVFRNPHYSNDRKSEVKTFMSQFVYMCTLTLVNINTDDRGEIKADPLVKRVTGLPGEQIMLVDGELYARKDGTRFSAVGDSSYACWNAAADRKLYDLNKSILKIEKLPMSGITREDIFDKKRITLSDALQIENSLVEMTEEVERLRRNLDLESAKLECMSLSAEFSRYASGGNVKGDVSSVIDSSALLMNNFFDNSFLSSLVIKLRQVDGGKEWFDAYMNSWHKNFTNLNEYRELDDNGELILEGPALAGSNLYTDSLLRLDVMMKLTTGRIMLARLNGNVSVLTENISVLEKLCNYILFMDQRNMGLFPANNGSERKYIPEDCYFMMGDNRYNSLDMRHSYEHTEKPLSEFDEYSIRYMSNLEPQYVHRSRILGKASFRFWPINRIGFPGSSLRK